Protein AF-A0A0D0DF35-F1 (afdb_monomer_lite)

Radius of gyration: 37.41 Å; chains: 1; bounding box: 76×83×88 Å

Sequence (412 aa):
MALARQRLLTLAYGDMETVRVLPQSFPELEAVARDWTKPPPDAIFSLRVPTEFASLHASRLVSGPYIYLTGEDSYQIAIMGVQGLRVEIVSDAPPPPDEPPPPPVTEMPATFNLELIPGQHVALETTVSSADDVDMARMEDGTIVDGLFWGKLNIVHSGDTHTVDFNGTKMKDPDITPEFLFDSRVMTKLTTAARPTTAKCHLSILAPAQQYCDVFLTVNSLWTLSITWPPAENLADNKYKYFLRVHPGGALEHFESEMVVTSLYYEAIPNPDMVDPNEFIAPRNGFAMTFRDFISHMMNVLDQLGMSLHARTNFINNNLHAFSAHKNIAYRFLSPTKIANAIDISVTADPCVFTRLFLIFRGISDDDLGLFAGAGEKEANSMNWRETVGWSENSKDTTMFRVLETSVWEIA

Organism: NCBI:txid930991

Secondary structure (DSSP, 8-state):
----PPPEEEEEETTEEEEEEPPSSHHHHHHHHHHHH---TTS-EEEEEETTTS-HHHHTS--SSEEEE-SHHHHHHHHTT-SEEEEEEEESSPPPPPPPPPPP--EEEEEEEEEEETTEEEEEEEEEE-GGG--TTB-TTS-B--S-EEEEEEEEEETTEEEEEEEEEE---TT--TT----HHHHHHHHHHTS---EEEEEEEE-SS-EEEEEEEEE-TTEEEEEEESPPEE-STTEEEEEEEE-TTS-EEETTTTEEESSEEEEEEE-GGG--HHHHS-TTT-EEEEHHHHHHHHHHHHHHTT--HHHHHHHHHHHHHHHHT-SEEEEEEPPHHHHHHHEEEEES-SSEEEEEEEEEEEEE-HHHHGGGTTSSHHHHHHS-HHHHTT--GGGT-TTSEEEEEEEEEE--

pLDDT: mean 83.17, std 13.0, range [37.25, 97.44]

Structure (mmCIF, N/CA/C/O backbone):
data_AF-A0A0D0DF35-F1
#
_entry.id   AF-A0A0D0DF35-F1
#
loop_
_atom_site.group_PDB
_atom_site.id
_atom_site.type_symbol
_atom_site.label_atom_id
_atom_site.label_alt_id
_atom_site.label_comp_id
_atom_site.label_asym_id
_atom_site.label_entity_id
_atom_site.label_seq_id
_atom_site.pdbx_PDB_ins_code
_atom_site.Cartn_x
_atom_site.Cartn_y
_atom_site.Cartn_z
_atom_site.occupancy
_atom_site.B_iso_or_equiv
_atom_site.auth_seq_id
_atom_site.auth_comp_id
_atom_site.auth_asym_id
_atom_site.auth_atom_id
_atom_site.pdbx_PDB_model_num
ATOM 1 N N . MET A 1 1 ? 19.971 29.115 -20.110 1.00 39.16 1 MET A N 1
ATOM 2 C CA . MET A 1 1 ? 21.024 29.322 -21.126 1.00 39.16 1 MET A CA 1
ATOM 3 C C . MET A 1 1 ? 20.384 29.163 -22.493 1.00 39.16 1 MET A C 1
ATOM 5 O O . MET A 1 1 ? 19.752 28.141 -22.716 1.00 39.16 1 MET A O 1
ATOM 9 N N . ALA A 1 2 ? 20.438 30.183 -23.350 1.00 37.25 2 ALA A N 1
ATOM 10 C CA . ALA A 1 2 ? 19.903 30.091 -24.707 1.00 37.25 2 ALA A CA 1
ATOM 11 C C . ALA A 1 2 ? 20.746 29.092 -25.518 1.00 37.25 2 ALA A C 1
ATOM 13 O O . ALA A 1 2 ? 21.972 29.172 -25.467 1.00 37.25 2 ALA A O 1
ATOM 14 N N . LEU A 1 3 ? 20.107 28.159 -26.234 1.00 41.88 3 LEU A N 1
ATOM 15 C CA . LEU A 1 3 ? 20.791 27.271 -27.177 1.00 41.88 3 LEU A CA 1
ATOM 16 C C . LEU A 1 3 ? 21.577 28.128 -28.180 1.00 41.88 3 LEU A C 1
ATOM 18 O O . LEU A 1 3 ? 20.983 28.862 -28.971 1.00 41.88 3 LEU A O 1
ATOM 22 N N . ALA A 1 4 ? 22.907 28.060 -28.133 1.00 51.94 4 ALA A N 1
ATOM 23 C CA . ALA A 1 4 ? 23.755 28.698 -29.128 1.00 51.94 4 ALA A CA 1
ATOM 24 C C . ALA A 1 4 ? 23.509 28.003 -30.474 1.00 51.94 4 ALA A C 1
ATOM 26 O O . ALA A 1 4 ? 23.856 26.838 -30.659 1.00 51.94 4 ALA A O 1
ATOM 27 N N . ARG A 1 5 ? 22.849 28.701 -31.401 1.00 61.31 5 ARG A N 1
ATOM 28 C CA . ARG A 1 5 ? 22.614 28.217 -32.765 1.00 61.31 5 ARG A CA 1
ATOM 29 C C . ARG A 1 5 ? 23.973 27.960 -33.425 1.00 61.31 5 ARG A C 1
ATOM 31 O O . ARG A 1 5 ? 24.794 28.876 -33.492 1.00 61.31 5 ARG A O 1
ATOM 38 N N . GLN A 1 6 ? 24.221 26.730 -33.878 1.00 73.94 6 GLN A N 1
ATOM 39 C CA . GLN A 1 6 ? 25.441 26.400 -34.618 1.00 73.94 6 GLN A CA 1
ATOM 40 C C . GLN A 1 6 ? 25.506 27.239 -35.898 1.00 73.94 6 GLN A C 1
ATOM 42 O O . GLN A 1 6 ? 24.542 27.303 -36.660 1.00 73.94 6 GLN A O 1
ATOM 47 N N . ARG A 1 7 ? 26.643 27.904 -36.107 1.00 83.31 7 ARG A N 1
ATOM 48 C CA . ARG A 1 7 ? 26.909 28.717 -37.297 1.00 83.31 7 ARG A CA 1
ATOM 49 C C . ARG A 1 7 ? 27.493 27.815 -38.377 1.00 83.31 7 ARG A C 1
ATOM 51 O O . ARG A 1 7 ? 28.376 27.011 -38.082 1.00 83.31 7 ARG A O 1
ATOM 58 N N . LEU A 1 8 ? 27.002 27.942 -39.605 1.00 87.56 8 LEU A N 1
ATOM 59 C CA . LEU A 1 8 ? 27.372 27.056 -40.713 1.00 87.56 8 LEU A CA 1
ATOM 60 C C . LEU A 1 8 ? 28.325 27.748 -41.694 1.00 87.56 8 LEU A C 1
ATOM 62 O O . LEU A 1 8 ? 28.187 28.935 -41.986 1.00 87.56 8 LEU A O 1
ATOM 66 N N . LEU A 1 9 ? 29.280 26.990 -42.214 1.00 88.25 9 LEU A N 1
ATOM 67 C CA . LEU A 1 9 ? 30.215 27.386 -43.260 1.00 88.25 9 LEU A CA 1
ATOM 68 C C . LEU A 1 9 ? 29.917 26.577 -44.518 1.00 88.25 9 LEU A C 1
ATOM 70 O O . LEU A 1 9 ? 29.878 25.352 -44.464 1.00 88.25 9 LEU A O 1
ATOM 74 N N . THR A 1 10 ? 29.755 27.258 -45.646 1.00 90.56 10 THR A N 1
ATOM 75 C CA . THR A 1 10 ? 29.763 26.633 -46.973 1.00 90.56 10 THR A CA 1
ATOM 76 C C . THR A 1 10 ? 31.124 26.881 -47.606 1.00 90.56 10 THR A C 1
ATOM 78 O O . THR A 1 10 ? 31.484 28.036 -47.834 1.00 90.56 10 THR A O 1
ATOM 81 N N . LEU A 1 11 ? 31.885 25.819 -47.860 1.00 89.81 11 LEU A N 1
ATOM 82 C CA . LEU A 1 11 ? 33.119 25.880 -48.640 1.00 89.81 11 LEU A CA 1
ATOM 83 C C . LEU A 1 11 ? 32.794 25.531 -50.087 1.00 89.81 11 LEU A C 1
ATOM 85 O O . LEU A 1 11 ? 32.158 24.509 -50.331 1.00 89.81 11 LEU A O 1
ATOM 89 N N . ALA A 1 12 ? 33.235 26.366 -51.020 1.00 88.62 12 ALA A N 1
ATOM 90 C CA . ALA A 1 12 ? 33.060 26.152 -52.450 1.00 88.62 12 ALA A CA 1
ATOM 91 C C . ALA A 1 12 ? 34.423 26.104 -53.151 1.00 88.62 12 ALA A C 1
ATOM 93 O O . ALA A 1 12 ? 35.268 26.967 -52.909 1.00 88.62 12 ALA A O 1
ATOM 94 N N . TYR A 1 13 ? 34.636 25.116 -54.018 1.00 86.31 13 TYR A N 1
ATOM 95 C CA . TYR A 1 13 ? 35.838 24.987 -54.841 1.00 86.31 13 TYR A CA 1
ATOM 96 C C . TYR A 1 13 ? 35.459 24.547 -56.258 1.00 86.31 13 TYR A C 1
ATOM 98 O O . TYR A 1 13 ? 35.024 23.416 -56.467 1.00 86.31 13 TYR A O 1
ATOM 106 N N . GLY A 1 14 ? 35.577 25.454 -57.233 1.00 81.56 14 GLY A N 1
ATOM 107 C CA . GLY A 1 14 ? 34.997 25.237 -58.562 1.00 81.56 14 GLY A CA 1
ATOM 108 C C . GLY A 1 14 ? 33.480 25.031 -58.469 1.00 81.56 14 GLY A C 1
ATOM 109 O O . GLY A 1 14 ? 32.795 25.847 -57.857 1.00 81.56 14 GLY A O 1
ATOM 110 N N . ASP A 1 15 ? 32.983 23.925 -59.026 1.00 77.88 15 ASP A N 1
ATOM 111 C CA . ASP A 1 15 ? 31.565 23.532 -58.974 1.00 77.88 15 ASP A CA 1
ATOM 112 C C . ASP A 1 15 ? 31.207 22.677 -57.734 1.00 77.88 15 ASP A C 1
ATOM 114 O O . ASP A 1 15 ? 30.060 22.259 -57.578 1.00 77.88 15 ASP A O 1
ATOM 118 N N . MET A 1 16 ? 32.171 22.388 -56.848 1.00 76.81 16 MET A N 1
ATOM 119 C CA . MET A 1 16 ? 31.962 21.560 -55.654 1.00 76.81 16 MET A CA 1
ATOM 120 C C . MET A 1 16 ? 31.649 22.409 -54.422 1.00 76.81 16 MET A C 1
ATOM 122 O O . MET A 1 16 ? 32.288 23.437 -54.188 1.00 76.81 16 MET A O 1
ATOM 126 N N . GLU A 1 17 ? 30.736 21.931 -53.573 1.00 85.75 17 GLU A N 1
ATOM 127 C CA . GLU A 1 17 ? 30.381 22.573 -52.305 1.00 85.75 17 GLU A CA 1
ATOM 128 C C . GLU A 1 17 ? 30.312 21.563 -51.152 1.00 85.75 17 GLU A C 1
ATOM 130 O O . GLU A 1 17 ? 29.835 20.443 -51.318 1.00 85.75 17 GLU A O 1
ATOM 135 N N . THR A 1 18 ? 30.742 21.969 -49.955 1.00 84.12 18 THR A N 1
ATOM 136 C CA . THR A 1 18 ? 30.532 21.212 -48.710 1.00 84.12 18 THR A CA 1
ATOM 137 C C . THR A 1 18 ? 30.090 22.136 -47.580 1.00 84.12 18 THR A C 1
ATOM 139 O O . THR A 1 18 ? 30.515 23.290 -47.493 1.00 84.12 18 THR A O 1
ATOM 142 N N . VAL A 1 19 ? 29.281 21.607 -46.659 1.00 85.94 19 VAL A N 1
ATOM 143 C CA . VAL A 1 19 ? 28.847 22.323 -45.450 1.00 85.94 19 VAL A CA 1
ATOM 144 C C . VAL A 1 19 ? 29.614 21.808 -44.233 1.00 85.94 19 VAL A C 1
ATOM 146 O O . VAL A 1 19 ? 29.735 20.602 -44.026 1.00 85.94 19 VAL A O 1
ATOM 149 N N . ARG A 1 20 ? 30.152 22.722 -43.426 1.00 84.94 20 ARG A N 1
ATOM 150 C CA . ARG A 1 20 ? 30.884 22.447 -42.180 1.00 84.94 20 ARG A CA 1
ATOM 151 C C . ARG A 1 20 ? 30.427 23.406 -41.078 1.00 84.94 20 ARG A C 1
ATOM 153 O O . ARG A 1 20 ? 29.696 24.364 -41.328 1.00 84.94 20 ARG A O 1
ATOM 160 N N . VAL A 1 21 ? 30.857 23.161 -39.843 1.00 86.06 21 VAL A N 1
ATOM 161 C CA . VAL A 1 21 ? 30.684 24.126 -38.747 1.00 86.06 21 VAL A CA 1
ATOM 162 C C . VAL A 1 21 ? 31.618 25.309 -38.990 1.00 86.06 21 VAL A C 1
ATOM 164 O O . VAL A 1 21 ? 32.779 25.104 -39.336 1.00 86.06 21 VAL A O 1
ATOM 167 N N . LEU A 1 22 ? 31.115 26.535 -38.828 1.00 85.75 22 LEU A N 1
ATOM 168 C CA . LEU A 1 22 ? 31.897 27.755 -39.015 1.00 85.75 22 LEU A CA 1
ATOM 169 C C . LEU A 1 22 ? 32.991 27.867 -37.938 1.00 85.75 22 LEU A C 1
ATOM 171 O O . LEU A 1 22 ? 32.646 27.991 -36.758 1.00 85.75 22 LEU A O 1
ATOM 175 N N . PRO A 1 23 ? 34.281 27.856 -38.319 1.00 88.69 23 PRO A N 1
ATOM 176 C CA . PRO A 1 23 ? 35.385 27.989 -37.374 1.00 88.69 23 PRO A CA 1
ATOM 177 C C . PRO A 1 23 ? 35.425 29.365 -36.710 1.00 88.69 23 PRO A C 1
ATOM 179 O O . PRO A 1 23 ? 34.907 30.344 -37.254 1.00 88.69 23 PRO A O 1
ATOM 182 N N . GLN A 1 24 ? 36.052 29.469 -35.538 1.00 85.88 24 GLN A N 1
ATOM 183 C CA . GLN A 1 24 ? 36.105 30.743 -34.804 1.00 85.88 24 GLN A CA 1
ATOM 184 C C . GLN A 1 24 ? 37.313 31.599 -35.189 1.00 85.88 24 GLN A C 1
ATOM 186 O O . GLN A 1 24 ? 37.310 32.797 -34.909 1.00 85.88 24 GLN A O 1
ATOM 191 N N . SER A 1 25 ? 38.312 31.008 -35.850 1.00 88.19 25 SER A N 1
ATOM 192 C CA . SER A 1 25 ? 39.539 31.690 -36.269 1.00 88.19 25 SER A CA 1
ATOM 193 C C . SER A 1 25 ? 39.889 31.425 -37.735 1.00 88.19 25 SER A C 1
ATOM 195 O O . SER A 1 25 ? 39.465 30.428 -38.330 1.00 88.19 25 SER A O 1
ATOM 197 N N . PHE A 1 26 ? 40.674 32.325 -38.327 1.00 89.19 26 PHE A N 1
ATOM 198 C CA . PHE A 1 26 ? 41.130 32.196 -39.708 1.00 89.19 26 PHE A CA 1
ATOM 199 C C . PHE A 1 26 ? 42.065 30.988 -39.928 1.00 89.19 26 PHE A C 1
ATOM 201 O O . PHE A 1 26 ? 41.865 30.285 -40.919 1.00 89.19 26 PHE A O 1
ATOM 208 N N . PRO A 1 27 ? 43.020 30.659 -39.029 1.00 89.38 27 PRO A N 1
ATOM 209 C CA . PRO A 1 27 ? 43.852 29.462 -39.177 1.00 89.38 27 PRO A CA 1
ATOM 210 C C . PRO A 1 27 ? 43.050 28.157 -39.196 1.00 89.38 27 PRO A C 1
ATOM 212 O O . PRO A 1 27 ? 43.380 27.244 -39.948 1.00 89.38 27 PRO A O 1
ATOM 215 N N . GLU A 1 28 ? 41.978 28.063 -38.404 1.00 88.88 28 GLU A N 1
ATOM 216 C CA . GLU A 1 28 ? 41.086 26.899 -38.432 1.00 88.88 28 GLU A CA 1
ATOM 217 C C . GLU A 1 28 ? 40.309 26.819 -39.749 1.00 88.88 28 GLU A C 1
ATOM 219 O O . GLU A 1 28 ? 40.185 25.737 -40.319 1.00 88.88 28 GLU A O 1
ATOM 224 N N . LEU A 1 29 ? 39.818 27.954 -40.265 1.00 88.81 29 LEU A N 1
ATOM 225 C CA . LEU A 1 29 ? 39.190 28.009 -41.587 1.00 88.81 29 LEU A CA 1
ATOM 226 C C . LEU A 1 29 ? 40.153 27.531 -42.678 1.00 88.81 29 LEU A C 1
ATOM 228 O O . LEU A 1 29 ? 39.767 26.721 -43.520 1.00 88.81 29 LEU A O 1
ATOM 232 N N . GLU A 1 30 ? 41.393 28.017 -42.662 1.00 87.81 30 GLU A N 1
ATOM 233 C CA . GLU A 1 30 ? 42.407 27.627 -43.636 1.00 87.81 30 GLU A CA 1
ATOM 234 C C . GLU A 1 30 ? 42.750 26.136 -43.525 1.00 87.81 30 GLU A C 1
ATOM 236 O O . GLU A 1 30 ? 42.828 25.452 -44.545 1.00 87.81 30 GLU A O 1
ATOM 241 N N . ALA A 1 31 ? 42.881 25.607 -42.305 1.00 86.94 31 ALA A N 1
ATOM 242 C CA . ALA A 1 31 ? 43.128 24.187 -42.070 1.00 86.94 31 ALA A CA 1
ATOM 243 C C . ALA A 1 31 ? 41.987 23.310 -42.606 1.00 86.94 31 ALA A C 1
ATOM 245 O O . ALA A 1 31 ? 42.253 22.349 -43.322 1.00 86.94 31 ALA A O 1
ATOM 246 N N . VAL A 1 32 ? 40.726 23.664 -42.329 1.00 87.56 32 VAL A N 1
ATOM 247 C CA . VAL A 1 32 ? 39.551 22.925 -42.828 1.00 87.56 32 VAL A CA 1
ATOM 248 C C . VAL A 1 32 ? 39.466 22.989 -44.354 1.00 87.56 32 VAL A C 1
ATOM 250 O O . VAL A 1 32 ? 39.174 21.985 -45.001 1.00 87.56 32 VAL A O 1
ATOM 253 N N . ALA A 1 33 ? 39.739 24.154 -44.945 1.00 86.81 33 ALA A N 1
ATOM 254 C CA . ALA A 1 33 ? 39.711 24.321 -46.392 1.00 86.81 33 ALA A CA 1
ATOM 255 C C . ALA A 1 33 ? 40.824 23.507 -47.081 1.00 86.81 33 ALA A C 1
ATOM 257 O O . ALA A 1 33 ? 40.556 22.835 -48.074 1.00 86.81 33 ALA A O 1
ATOM 258 N N . ARG A 1 34 ? 42.046 23.499 -46.527 1.00 84.50 34 ARG A N 1
ATOM 259 C CA . ARG A 1 34 ? 43.179 22.711 -47.046 1.00 84.50 34 ARG A CA 1
ATOM 260 C C . ARG A 1 34 ? 43.021 21.209 -46.826 1.00 84.50 34 ARG A C 1
ATOM 262 O O . ARG A 1 34 ? 43.419 20.446 -47.698 1.00 84.50 34 ARG A O 1
ATOM 269 N N . ASP A 1 35 ? 42.455 20.787 -45.699 1.00 84.31 35 ASP A N 1
ATOM 270 C CA . ASP A 1 35 ? 42.150 19.377 -45.426 1.00 84.31 35 ASP A CA 1
ATOM 271 C C . ASP A 1 35 ? 41.131 18.826 -46.430 1.00 84.31 35 ASP A C 1
ATOM 273 O O . ASP A 1 35 ? 41.277 17.712 -46.935 1.00 84.31 35 ASP A O 1
ATOM 277 N N . TRP A 1 36 ? 40.138 19.646 -46.788 1.00 81.94 36 TRP A N 1
ATOM 278 C CA . TRP A 1 36 ? 39.127 19.266 -47.766 1.00 81.94 36 TRP A CA 1
ATOM 279 C C . TRP A 1 36 ? 39.665 19.228 -49.201 1.00 81.94 36 TRP A C 1
ATOM 281 O O . TRP A 1 36 ? 39.458 18.235 -49.894 1.00 81.94 36 TRP A O 1
ATOM 291 N N . THR A 1 37 ? 40.367 20.271 -49.661 1.00 79.00 37 THR A N 1
ATOM 292 C CA . THR A 1 37 ? 40.815 20.344 -51.065 1.00 79.00 37 THR A CA 1
ATOM 293 C C . THR A 1 37 ? 42.169 19.688 -51.324 1.00 79.00 37 THR A C 1
ATOM 295 O O . THR A 1 37 ? 42.528 19.516 -52.485 1.00 79.00 37 THR A O 1
ATOM 298 N N . LYS A 1 38 ? 42.936 19.356 -50.274 1.00 81.00 38 LYS A N 1
ATOM 299 C CA . LYS A 1 38 ? 44.282 18.749 -50.325 1.00 81.00 38 LYS A CA 1
ATOM 300 C C . LYS A 1 38 ? 45.167 19.327 -51.450 1.00 81.00 38 LYS A C 1
ATOM 302 O O . LYS A 1 38 ? 45.649 18.571 -52.296 1.00 81.00 38 LYS A O 1
ATOM 307 N N . PRO A 1 39 ? 45.371 20.660 -51.500 1.00 79.19 39 PRO A N 1
ATOM 308 C CA . PRO A 1 39 ? 46.088 21.288 -52.602 1.00 79.19 39 PRO A CA 1
ATOM 309 C C . PRO A 1 39 ? 47.581 20.898 -52.567 1.00 79.19 39 PRO A C 1
ATOM 311 O O . PRO A 1 39 ? 48.131 20.704 -51.477 1.00 79.19 39 PRO A O 1
ATOM 314 N N . PRO A 1 40 ? 48.269 20.819 -53.723 1.00 76.50 40 PRO A N 1
ATOM 315 C CA . PRO A 1 40 ? 49.717 20.640 -53.774 1.00 76.50 40 PRO A CA 1
ATOM 316 C C . PRO A 1 40 ? 50.467 21.703 -52.944 1.00 76.50 40 PRO A C 1
ATOM 318 O O . PRO A 1 40 ? 49.993 22.839 -52.853 1.00 76.50 40 PRO A O 1
ATOM 321 N N . PRO A 1 41 ? 51.641 21.383 -52.359 1.00 73.38 41 PRO A N 1
ATOM 322 C CA . PRO A 1 41 ? 52.381 22.299 -51.477 1.00 73.38 41 PRO A CA 1
ATOM 323 C C . PRO A 1 41 ? 52.781 23.641 -52.114 1.00 73.38 41 PRO A C 1
ATOM 325 O O . PRO A 1 41 ? 53.047 24.605 -51.401 1.00 73.38 41 PRO A O 1
ATOM 328 N N . ASP A 1 42 ? 52.847 23.692 -53.441 1.00 73.69 42 ASP A N 1
ATOM 329 C CA . ASP A 1 42 ? 53.247 24.826 -54.272 1.00 73.69 42 ASP A CA 1
ATOM 330 C C . ASP A 1 42 ? 52.069 25.534 -54.966 1.00 73.69 42 ASP A C 1
ATOM 332 O O . ASP A 1 42 ? 52.268 26.553 -55.630 1.00 73.69 42 ASP A O 1
ATOM 336 N N . ALA A 1 43 ? 50.838 25.038 -54.799 1.00 76.44 43 ALA A N 1
ATOM 337 C CA . ALA A 1 43 ? 49.659 25.644 -55.402 1.00 76.44 43 ALA A CA 1
ATOM 338 C C . ALA A 1 43 ? 49.271 26.947 -54.689 1.00 76.44 43 ALA A C 1
ATOM 340 O O . ALA A 1 43 ? 49.219 27.026 -53.456 1.00 76.44 43 ALA A O 1
ATOM 341 N N . ILE A 1 44 ? 48.926 27.972 -55.476 1.00 80.06 44 ILE A N 1
ATOM 342 C CA . ILE A 1 44 ? 48.317 29.192 -54.944 1.00 80.06 44 ILE A CA 1
ATOM 343 C C . ILE A 1 44 ? 47.012 28.790 -54.257 1.00 80.06 44 ILE A C 1
ATOM 345 O O . ILE A 1 44 ? 46.189 28.079 -54.834 1.00 80.06 44 ILE A O 1
ATOM 349 N N . PHE A 1 45 ? 46.837 29.222 -53.013 1.00 85.62 45 PHE A N 1
ATOM 350 C CA . PHE A 1 45 ? 45.656 28.927 -52.215 1.00 85.62 45 PHE A CA 1
ATOM 351 C C . PHE A 1 45 ? 45.192 30.214 -51.551 1.00 85.62 45 PHE A C 1
ATOM 353 O O . PHE A 1 45 ? 45.888 30.770 -50.701 1.00 85.62 45 PHE A O 1
ATOM 360 N N . SER A 1 46 ? 44.036 30.713 -51.972 1.00 87.44 46 SER A N 1
ATOM 361 C CA . SER A 1 46 ? 43.444 31.924 -51.412 1.00 87.44 46 SER A CA 1
ATOM 362 C C . SER A 1 46 ? 41.965 31.719 -51.127 1.00 87.44 46 SER A C 1
ATOM 364 O O . SER A 1 46 ? 41.282 30.967 -51.822 1.00 87.44 46 SER A O 1
ATOM 366 N N . LEU A 1 47 ? 41.481 32.378 -50.078 1.00 91.44 47 LEU A N 1
ATOM 367 C CA . LEU A 1 47 ? 40.098 32.296 -49.627 1.00 91.44 47 LEU A CA 1
ATOM 368 C C . LEU A 1 47 ? 39.413 33.633 -49.883 1.00 91.44 47 LEU A C 1
ATOM 370 O O . LEU A 1 47 ? 39.958 34.693 -49.564 1.00 91.44 47 LEU A O 1
ATOM 374 N N . ARG A 1 48 ? 38.205 33.597 -50.439 1.00 90.44 48 ARG A N 1
ATOM 375 C CA . ARG A 1 48 ? 37.391 34.796 -50.646 1.00 90.44 48 ARG A CA 1
ATOM 376 C C . ARG A 1 48 ? 35.942 34.557 -50.252 1.00 90.44 48 ARG A C 1
ATOM 378 O O . ARG A 1 48 ? 35.442 33.446 -50.331 1.00 90.44 48 ARG A O 1
ATOM 385 N N . VAL A 1 49 ? 35.259 35.615 -49.847 1.00 90.12 49 VAL A N 1
ATOM 386 C CA . VAL A 1 49 ? 33.839 35.598 -49.482 1.00 90.12 49 VAL A CA 1
ATOM 387 C C . VAL A 1 49 ? 33.087 36.475 -50.480 1.00 90.12 49 VAL A C 1
ATOM 389 O O . VAL A 1 49 ? 33.460 37.642 -50.632 1.00 90.12 49 VAL A O 1
ATOM 392 N N . PRO A 1 50 ? 32.041 35.980 -51.160 1.00 89.44 50 PRO A N 1
ATOM 393 C CA . PRO A 1 50 ? 31.186 36.837 -51.973 1.00 89.44 50 PRO A CA 1
ATOM 394 C C . PRO A 1 50 ? 30.484 37.878 -51.093 1.00 89.44 50 PRO A C 1
ATOM 396 O O . PRO A 1 50 ? 30.020 37.565 -49.994 1.00 89.44 50 PRO A O 1
ATOM 399 N N . THR A 1 51 ? 30.400 39.129 -51.546 1.00 83.62 51 THR A N 1
ATOM 400 C CA . THR A 1 51 ? 29.917 40.247 -50.709 1.00 83.62 51 THR A CA 1
ATOM 401 C C . THR A 1 51 ? 28.481 40.089 -50.216 1.00 83.62 51 THR A C 1
ATOM 403 O O . THR A 1 51 ? 28.137 40.650 -49.177 1.00 83.62 51 THR A O 1
ATOM 406 N N . GLU A 1 52 ? 27.664 39.292 -50.902 1.00 81.81 52 GLU A N 1
ATOM 407 C CA . GLU A 1 52 ? 26.294 38.946 -50.506 1.00 81.81 52 GLU A CA 1
ATOM 408 C C . GLU A 1 52 ? 26.211 38.012 -49.283 1.00 81.81 52 GLU A C 1
ATOM 410 O O . GLU A 1 52 ? 25.204 38.020 -48.577 1.00 81.81 52 GLU A O 1
ATOM 415 N N . PHE A 1 53 ? 27.280 37.260 -48.991 1.00 82.25 53 PHE A N 1
ATOM 416 C CA . PHE A 1 53 ? 27.377 36.364 -47.830 1.00 82.25 53 PHE A CA 1
ATOM 417 C C . PHE A 1 53 ? 28.259 36.923 -46.704 1.00 82.25 53 PHE A C 1
ATOM 419 O O . PHE A 1 53 ? 28.350 36.318 -45.635 1.00 82.25 53 PHE A O 1
ATOM 426 N N . ALA A 1 54 ? 28.915 38.063 -46.926 1.00 80.19 54 ALA A N 1
ATOM 427 C CA . ALA A 1 54 ? 29.720 38.742 -45.918 1.00 80.19 54 ALA A CA 1
ATOM 428 C C . ALA A 1 54 ? 28.849 39.539 -44.930 1.00 80.19 54 ALA A C 1
ATOM 430 O O . ALA A 1 54 ? 27.695 39.876 -45.206 1.00 80.19 54 ALA A O 1
ATOM 431 N N . SER A 1 55 ? 29.410 39.896 -43.770 1.00 80.50 55 SER A N 1
ATOM 432 C CA . SER A 1 55 ? 28.709 40.765 -42.821 1.00 80.50 55 SER A CA 1
ATOM 433 C C . SER A 1 55 ? 28.313 42.110 -43.435 1.00 80.50 55 SER A C 1
ATOM 435 O O . SER A 1 55 ? 29.021 42.677 -44.266 1.00 80.50 55 SER A O 1
ATOM 437 N N . LEU A 1 56 ? 27.211 42.684 -42.943 1.00 74.88 56 LEU A N 1
ATOM 438 C CA . LEU A 1 56 ? 26.720 43.999 -43.373 1.00 74.88 56 LEU A CA 1
ATOM 439 C C . LEU A 1 56 ? 27.724 45.140 -43.103 1.00 74.88 56 LEU A C 1
ATOM 441 O O . LEU A 1 56 ? 27.634 46.212 -43.698 1.00 74.88 56 LEU A O 1
ATOM 445 N N . HIS A 1 57 ? 28.671 44.920 -42.189 1.00 73.31 57 HIS A N 1
ATOM 446 C CA . HIS A 1 57 ? 29.761 45.850 -41.901 1.00 73.31 57 HIS A CA 1
ATOM 447 C C . HIS A 1 57 ? 30.895 45.706 -42.922 1.00 73.31 57 HIS A C 1
ATOM 449 O O . HIS A 1 57 ? 31.414 46.716 -43.392 1.00 73.31 57 HIS A O 1
ATOM 455 N N . ALA A 1 58 ? 31.229 44.472 -43.310 1.00 73.88 58 ALA A N 1
ATOM 456 C CA . ALA A 1 58 ? 32.226 44.176 -44.333 1.00 73.88 58 ALA A CA 1
ATOM 457 C C . ALA A 1 58 ? 31.759 44.605 -45.735 1.00 73.88 58 ALA A C 1
ATOM 459 O O . ALA A 1 58 ? 32.515 45.225 -46.481 1.00 73.88 58 ALA A O 1
ATOM 460 N N . SER A 1 59 ? 30.494 44.346 -46.077 1.00 74.38 59 SER A N 1
ATOM 461 C CA . SER A 1 59 ? 29.947 44.619 -47.410 1.00 74.38 59 SER A CA 1
ATOM 462 C C . SER A 1 59 ? 29.830 46.117 -47.733 1.00 74.38 59 SER A C 1
ATOM 464 O O . SER A 1 59 ? 29.884 46.498 -48.897 1.00 74.38 59 SER A O 1
ATOM 466 N N . ARG A 1 60 ? 29.758 46.998 -46.722 1.00 75.25 60 ARG A N 1
ATOM 467 C CA . ARG A 1 60 ? 29.752 48.467 -46.904 1.00 75.25 60 ARG A CA 1
ATOM 468 C C . ARG A 1 60 ? 31.116 49.064 -47.251 1.00 75.25 60 ARG A C 1
ATOM 470 O O . ARG A 1 60 ? 31.168 50.182 -47.756 1.00 75.25 60 ARG A O 1
ATOM 477 N N . LEU A 1 61 ? 32.200 48.361 -46.936 1.00 72.31 61 LEU A N 1
ATOM 478 C CA . LEU A 1 61 ? 33.573 48.856 -47.080 1.00 72.31 61 LEU A CA 1
ATOM 479 C C . LEU A 1 61 ? 34.240 48.386 -48.381 1.00 72.31 61 LEU A C 1
ATOM 481 O O . LEU A 1 61 ? 35.345 48.826 -48.689 1.00 72.31 61 LEU A O 1
ATOM 485 N N . VAL A 1 62 ? 33.582 47.510 -49.148 1.00 77.00 62 VAL A N 1
ATOM 486 C CA . VAL A 1 62 ? 34.140 46.875 -50.346 1.00 77.00 62 VAL A CA 1
ATOM 487 C C . VAL A 1 62 ? 33.237 47.142 -51.549 1.00 77.00 62 VAL A C 1
ATOM 489 O O . VAL A 1 62 ? 32.051 46.839 -51.524 1.00 77.00 62 VAL A O 1
ATOM 492 N N . SER A 1 63 ? 33.800 47.703 -52.623 1.00 71.31 63 SER A N 1
ATOM 493 C CA . SER A 1 63 ? 33.069 47.987 -53.874 1.00 71.31 63 SER A CA 1
ATOM 494 C C . SER A 1 63 ? 33.130 46.845 -54.902 1.00 71.31 63 SER A C 1
ATOM 496 O O . SER A 1 63 ? 32.551 46.963 -55.979 1.00 71.31 63 SER A O 1
ATOM 498 N N . GLY A 1 64 ? 33.857 45.764 -54.601 1.00 80.75 64 GLY A N 1
ATOM 499 C CA . GLY A 1 64 ? 33.996 44.583 -55.459 1.00 80.75 64 GLY A CA 1
ATOM 500 C C . GLY A 1 64 ? 33.019 43.449 -55.108 1.00 80.75 64 GLY A C 1
ATOM 501 O O . GLY A 1 64 ? 32.416 43.472 -54.040 1.00 80.75 64 GLY A O 1
ATOM 502 N N . PRO A 1 65 ? 32.878 42.431 -55.977 1.00 84.25 65 PRO A N 1
ATOM 503 C CA . PRO A 1 65 ? 31.985 41.289 -55.742 1.00 84.25 65 PRO A CA 1
ATOM 504 C C . PRO A 1 65 ? 32.497 40.300 -54.680 1.00 84.25 65 PRO A C 1
ATOM 506 O O . PRO A 1 65 ? 31.719 39.506 -54.160 1.00 84.25 65 PRO A O 1
ATOM 509 N N . TYR A 1 66 ? 33.786 40.357 -54.329 1.00 86.81 66 TYR A N 1
ATOM 510 C CA . TYR A 1 66 ? 34.414 39.446 -53.371 1.00 86.81 66 TYR A CA 1
ATOM 511 C C . TYR A 1 66 ? 35.285 40.196 -52.363 1.00 86.81 66 TYR A C 1
ATOM 513 O O . TYR A 1 66 ? 35.926 41.195 -52.696 1.00 86.81 66 TYR A O 1
ATOM 521 N N . ILE A 1 67 ? 35.349 39.657 -51.148 1.00 87.06 67 ILE A N 1
ATOM 522 C CA . ILE A 1 67 ? 36.260 40.062 -50.078 1.00 87.06 67 ILE A CA 1
ATOM 523 C C . ILE A 1 67 ? 37.307 38.961 -49.925 1.00 87.06 67 ILE A C 1
ATOM 525 O O . ILE A 1 67 ? 36.968 37.838 -49.558 1.00 87.06 67 ILE A O 1
ATOM 529 N N . TYR A 1 68 ? 38.571 39.264 -50.210 1.00 87.88 68 TYR A N 1
ATOM 530 C CA . TYR A 1 68 ? 39.664 38.317 -49.989 1.00 87.88 68 TYR A CA 1
ATOM 531 C C . TYR A 1 68 ? 40.022 38.273 -48.505 1.00 87.88 68 TYR A C 1
ATOM 533 O O . TYR A 1 68 ? 40.233 39.313 -47.880 1.00 87.88 68 TYR A O 1
ATOM 541 N N . LEU A 1 69 ? 40.086 37.064 -47.951 1.00 88.75 69 LEU A N 1
ATOM 542 C CA . LEU A 1 69 ? 40.489 36.831 -46.572 1.00 88.75 69 LEU A CA 1
ATOM 543 C C . LEU A 1 69 ? 42.012 36.704 -46.535 1.00 88.75 69 LEU A C 1
ATOM 545 O O . LEU A 1 69 ? 42.573 35.697 -46.961 1.00 88.75 69 LEU A O 1
ATOM 549 N N . THR A 1 70 ? 42.684 37.750 -46.063 1.00 85.19 70 THR A N 1
ATOM 550 C CA . THR A 1 70 ? 44.154 37.830 -46.019 1.00 85.19 70 THR A CA 1
ATOM 551 C C . THR A 1 70 ? 44.722 37.620 -44.615 1.00 85.19 70 THR A C 1
ATOM 553 O O . THR A 1 70 ? 45.933 37.693 -44.430 1.00 85.19 70 THR A O 1
ATOM 556 N N . GLY A 1 71 ? 43.865 37.405 -43.616 1.00 86.81 71 GLY A N 1
ATOM 557 C CA . GLY A 1 71 ? 44.258 37.187 -42.225 1.00 86.81 71 GLY A CA 1
ATOM 558 C C . GLY A 1 71 ? 43.094 37.316 -41.242 1.00 86.81 71 GLY A C 1
ATOM 559 O O . GLY A 1 71 ? 41.948 37.554 -41.637 1.00 86.81 71 GLY A O 1
ATOM 560 N N . GLU A 1 72 ? 43.408 37.199 -39.952 1.00 88.38 72 GLU A N 1
ATOM 561 C CA . GLU A 1 72 ? 42.430 37.137 -38.857 1.00 88.38 72 GLU A CA 1
ATOM 562 C C . GLU A 1 72 ? 41.456 38.326 -38.847 1.00 88.38 72 GLU A C 1
ATOM 564 O O . GLU A 1 72 ? 40.247 38.125 -38.794 1.00 88.38 72 GLU A O 1
ATOM 569 N N . ASP A 1 73 ? 41.945 39.559 -39.007 1.00 85.00 73 ASP A N 1
ATOM 570 C CA . ASP A 1 73 ? 41.094 40.758 -38.967 1.00 85.00 73 ASP A CA 1
ATOM 571 C C . ASP A 1 73 ? 40.036 40.763 -40.083 1.00 85.00 73 ASP A C 1
ATOM 573 O O . ASP A 1 73 ? 38.863 41.063 -39.851 1.00 85.00 73 ASP A O 1
ATOM 577 N N . SER A 1 74 ? 40.431 40.373 -41.301 1.00 86.50 74 SER A N 1
ATOM 578 C CA . SER A 1 74 ? 39.511 40.277 -42.443 1.00 86.50 74 SER A CA 1
ATOM 579 C C . SER A 1 74 ? 38.457 39.186 -42.241 1.00 86.50 74 SER A C 1
ATOM 581 O O . SER A 1 74 ? 37.299 39.364 -42.624 1.00 86.50 74 SER A O 1
ATOM 583 N N . TYR A 1 75 ? 38.834 38.092 -41.575 1.00 89.00 75 TYR A N 1
ATOM 584 C CA . TYR A 1 75 ? 37.929 37.002 -41.240 1.00 89.00 75 TYR A CA 1
ATOM 585 C C . TYR A 1 75 ? 36.931 37.404 -40.155 1.00 89.00 75 TYR A C 1
ATOM 587 O O . TYR A 1 75 ? 35.728 37.250 -40.358 1.00 89.00 75 TYR A O 1
ATOM 595 N N . GLN A 1 76 ? 37.399 38.008 -39.058 1.00 86.94 76 GLN A N 1
ATOM 596 C CA . GLN A 1 76 ? 36.544 38.477 -37.963 1.00 86.94 76 GLN A CA 1
ATOM 597 C C . GLN A 1 76 ? 35.510 39.499 -38.445 1.00 86.94 76 GLN A C 1
ATOM 599 O O . GLN A 1 76 ? 34.329 39.414 -38.099 1.00 86.94 76 GLN A O 1
ATOM 604 N N . ILE A 1 77 ? 35.917 40.418 -39.326 1.00 84.44 77 ILE A N 1
ATOM 605 C CA . ILE A 1 77 ? 34.999 41.375 -39.951 1.00 84.44 77 ILE A CA 1
ATOM 606 C C . ILE A 1 77 ? 33.985 40.653 -40.855 1.00 84.44 77 ILE A C 1
ATOM 608 O O . ILE A 1 77 ? 32.796 40.981 -40.811 1.00 84.44 77 ILE A O 1
ATOM 612 N N . ALA A 1 78 ? 34.404 39.647 -41.630 1.00 84.25 78 ALA A N 1
ATOM 613 C CA . ALA A 1 78 ? 33.511 38.873 -42.496 1.00 84.25 78 ALA A CA 1
ATOM 614 C C . ALA A 1 78 ? 32.467 38.064 -41.705 1.00 84.25 78 ALA A C 1
ATOM 616 O O . ALA A 1 78 ? 31.314 37.986 -42.134 1.00 84.25 78 ALA A O 1
ATOM 617 N N . ILE A 1 79 ? 32.830 37.529 -40.533 1.00 86.56 79 ILE A N 1
ATOM 618 C CA . ILE A 1 79 ? 31.934 36.715 -39.699 1.00 86.56 79 ILE A CA 1
ATOM 619 C C . ILE A 1 79 ? 31.111 37.524 -38.685 1.00 86.56 79 ILE A C 1
ATOM 621 O O . ILE A 1 79 ? 30.266 36.952 -37.994 1.00 86.56 79 ILE A O 1
ATOM 625 N N . MET A 1 80 ? 31.305 38.834 -38.552 1.00 83.25 80 MET A N 1
ATOM 626 C CA . MET A 1 80 ? 30.618 39.608 -37.515 1.00 83.25 80 MET A CA 1
ATOM 627 C C . MET A 1 80 ? 29.100 39.689 -37.762 1.00 83.25 80 MET A C 1
ATOM 629 O O . MET A 1 80 ? 28.632 40.365 -38.674 1.00 83.25 80 MET A O 1
ATOM 633 N N . GLY A 1 81 ? 28.306 39.017 -36.923 1.00 75.00 81 GLY A N 1
ATOM 634 C CA . GLY A 1 81 ? 26.839 39.072 -36.975 1.00 75.00 81 GLY A CA 1
ATOM 635 C C . GLY A 1 81 ? 26.172 38.200 -38.050 1.00 75.00 81 GLY A C 1
ATOM 636 O O . GLY A 1 81 ? 24.952 38.263 -38.185 1.00 75.00 81 GLY A O 1
ATOM 637 N N . VAL A 1 82 ? 26.924 37.366 -38.781 1.00 80.44 82 VAL A N 1
ATOM 638 C CA . VAL A 1 82 ? 26.358 36.427 -39.773 1.00 80.44 82 VAL A CA 1
ATOM 639 C C . VAL A 1 82 ? 26.093 35.047 -39.167 1.00 80.44 82 VAL A C 1
ATOM 641 O O . VAL A 1 82 ? 26.908 34.506 -38.417 1.00 80.44 82 VAL A O 1
ATOM 644 N N . GLN A 1 83 ? 24.940 34.459 -39.488 1.00 77.75 83 GLN A N 1
ATOM 645 C CA . GLN A 1 83 ? 24.551 33.118 -39.018 1.00 77.75 83 GLN A CA 1
ATOM 646 C C . GLN A 1 83 ? 25.194 31.990 -39.843 1.00 77.75 83 GLN A C 1
ATOM 648 O O . GLN A 1 83 ? 25.294 30.861 -39.369 1.00 77.75 83 GLN A O 1
ATOM 653 N N . GLY A 1 84 ? 25.692 32.308 -41.036 1.00 82.62 84 GLY A N 1
ATOM 654 C CA . GLY A 1 84 ? 26.529 31.431 -41.837 1.00 82.62 84 GLY A CA 1
ATOM 655 C C . GLY A 1 84 ? 27.373 32.234 -42.820 1.00 82.62 84 GLY A C 1
ATOM 656 O O . GLY A 1 84 ? 27.070 33.399 -43.075 1.00 82.62 84 GLY A O 1
ATOM 657 N N . LEU A 1 85 ? 28.443 31.624 -43.319 1.00 88.25 85 LEU A N 1
ATOM 658 C CA . LEU A 1 85 ? 29.389 32.235 -44.254 1.00 88.25 85 LEU A CA 1
ATOM 659 C C . LEU A 1 85 ? 29.589 31.302 -45.453 1.00 88.25 85 LEU A C 1
ATOM 661 O O . LEU A 1 85 ? 29.691 30.089 -45.272 1.00 88.25 85 LEU A O 1
ATOM 665 N N . ARG A 1 86 ? 29.692 31.862 -46.661 1.00 91.56 86 ARG A N 1
ATOM 666 C CA . ARG A 1 86 ? 30.161 31.142 -47.850 1.00 91.56 86 ARG A CA 1
ATOM 667 C C . ARG A 1 86 ? 31.581 31.591 -48.176 1.00 91.56 86 ARG A C 1
ATOM 669 O O . ARG A 1 86 ? 31.809 32.780 -48.382 1.00 91.56 86 ARG A O 1
ATOM 676 N N . VAL A 1 87 ? 32.517 30.652 -48.212 1.00 91.19 87 VAL A N 1
ATOM 677 C CA . VAL A 1 87 ? 33.920 30.894 -48.558 1.00 91.19 87 VAL A CA 1
ATOM 678 C C . VAL A 1 87 ? 34.236 30.124 -49.832 1.00 91.19 87 VAL A C 1
ATOM 680 O O . VAL A 1 87 ? 34.083 28.907 -49.894 1.00 91.19 87 VAL A O 1
ATOM 683 N N . GLU A 1 88 ? 34.687 30.846 -50.846 1.00 89.94 88 GLU A N 1
ATOM 684 C CA . GLU A 1 88 ? 35.200 30.290 -52.087 1.00 89.94 88 GLU A CA 1
ATOM 685 C C . GLU A 1 88 ? 36.714 30.126 -51.992 1.00 89.94 88 GLU A C 1
ATOM 687 O O . GLU A 1 88 ? 37.447 31.057 -51.640 1.00 89.94 88 GLU A O 1
ATOM 692 N N . ILE A 1 89 ? 37.170 28.930 -52.330 1.00 89.38 89 ILE A N 1
ATOM 693 C CA . ILE A 1 89 ? 38.572 28.571 -52.446 1.00 89.38 89 ILE A CA 1
ATOM 694 C C . ILE A 1 89 ? 38.996 28.882 -53.880 1.00 89.38 89 ILE A C 1
ATOM 696 O O . ILE A 1 89 ? 38.390 28.418 -54.844 1.00 89.38 89 ILE A O 1
ATOM 700 N N . VAL A 1 90 ? 40.045 29.681 -54.028 1.00 85.50 90 VAL A N 1
ATOM 701 C CA . VAL A 1 90 ? 40.673 29.972 -55.315 1.00 85.50 90 VAL A CA 1
ATOM 702 C C . VAL A 1 90 ? 42.045 29.314 -55.300 1.00 85.50 90 VAL A C 1
ATOM 704 O O . VAL A 1 90 ? 42.944 29.753 -54.575 1.00 85.50 90 VAL A O 1
ATOM 707 N N . SER A 1 91 ? 42.172 28.231 -56.067 1.00 81.06 91 SER A N 1
ATOM 708 C CA . SER A 1 91 ? 43.406 27.462 -56.212 1.00 81.06 91 SER A CA 1
ATOM 709 C C . SER A 1 91 ? 43.510 26.829 -57.599 1.00 81.06 91 SER A C 1
ATOM 711 O O . SER A 1 91 ? 42.505 26.356 -58.125 1.00 81.06 91 SER A O 1
ATOM 713 N N . ASP A 1 92 ? 44.725 26.791 -58.151 1.00 69.44 92 ASP A N 1
ATOM 714 C CA . ASP A 1 92 ? 45.042 26.246 -59.484 1.00 69.44 92 ASP A CA 1
ATOM 715 C C . ASP A 1 92 ? 45.158 24.704 -59.516 1.00 69.44 92 ASP A C 1
ATOM 717 O O . ASP A 1 92 ? 45.539 24.123 -60.533 1.00 69.44 92 ASP A O 1
ATOM 721 N N . ALA A 1 93 ? 44.860 24.019 -58.408 1.00 61.41 93 ALA A N 1
ATOM 722 C CA . ALA A 1 93 ? 44.868 22.560 -58.345 1.00 61.41 93 ALA A CA 1
ATOM 723 C C . ALA A 1 93 ? 43.642 21.942 -59.065 1.00 61.41 93 ALA A C 1
ATOM 725 O O . ALA A 1 93 ? 42.568 22.540 -59.105 1.00 61.41 93 ALA A O 1
ATOM 726 N N . PRO A 1 94 ? 43.751 20.739 -59.653 1.00 58.88 94 PRO A N 1
ATOM 727 C CA . PRO A 1 94 ? 42.571 19.999 -60.094 1.00 58.88 94 PRO A CA 1
ATOM 728 C C . PRO A 1 94 ? 41.745 19.532 -58.873 1.00 58.88 94 PRO A C 1
ATOM 730 O O . PRO A 1 94 ? 42.340 19.178 -57.851 1.00 58.88 94 PRO A O 1
ATOM 733 N N . PRO A 1 95 ? 40.397 19.519 -58.948 1.00 55.88 95 PRO A N 1
ATOM 734 C CA . PRO A 1 95 ? 39.549 19.049 -57.852 1.00 55.88 95 PRO A CA 1
ATOM 735 C C . PRO A 1 95 ? 39.846 17.578 -57.497 1.00 55.88 95 PRO A C 1
ATOM 737 O O . PRO A 1 95 ? 40.250 16.813 -58.382 1.00 55.88 95 PRO A O 1
ATOM 740 N N . PRO A 1 96 ? 39.672 17.164 -56.224 1.00 55.56 96 PRO A N 1
ATOM 741 C CA . PRO A 1 96 ? 39.938 15.790 -55.807 1.00 55.56 96 PRO A CA 1
ATOM 742 C C . PRO A 1 96 ? 39.069 14.799 -56.601 1.00 55.56 96 PRO A C 1
ATOM 744 O O . PRO A 1 96 ? 37.896 15.091 -56.835 1.00 55.56 96 PRO A O 1
ATOM 747 N N . PRO A 1 97 ? 39.598 13.633 -57.011 1.00 58.19 97 PRO A N 1
ATOM 748 C CA . PRO A 1 97 ? 38.771 12.581 -57.592 1.00 58.19 97 PRO A CA 1
ATOM 749 C C . PRO A 1 97 ? 37.788 12.034 -56.545 1.00 58.19 97 PRO A C 1
ATOM 751 O O . PRO A 1 97 ? 38.176 11.828 -55.394 1.00 58.19 97 PRO A O 1
ATOM 754 N N . ASP A 1 98 ? 36.542 11.770 -56.951 1.00 55.34 98 ASP A N 1
ATOM 755 C CA . ASP A 1 98 ? 35.553 11.077 -56.116 1.00 55.34 98 ASP A CA 1
ATOM 756 C C . ASP A 1 98 ? 36.092 9.690 -55.725 1.00 55.34 98 ASP A C 1
ATOM 758 O O . ASP A 1 98 ? 36.368 8.848 -56.587 1.00 55.34 98 ASP A O 1
ATOM 762 N N . GLU A 1 99 ? 36.265 9.441 -54.424 1.00 51.91 99 GLU A N 1
ATOM 763 C CA . GLU A 1 99 ? 36.597 8.104 -53.928 1.00 51.91 99 GLU A CA 1
ATOM 764 C C . GLU A 1 99 ? 35.398 7.165 -54.171 1.00 51.91 99 GLU A C 1
ATOM 766 O O . GLU A 1 99 ? 34.268 7.506 -53.807 1.00 51.91 99 GLU A O 1
ATOM 771 N N . PRO A 1 100 ? 35.598 5.982 -54.786 1.00 56.88 100 PRO A N 1
ATOM 772 C CA . PRO A 1 100 ? 34.515 5.027 -54.972 1.00 56.88 100 PRO A CA 1
ATOM 773 C C . PRO A 1 100 ? 33.983 4.557 -53.608 1.00 56.88 100 PRO A C 1
ATOM 775 O O . PRO A 1 100 ? 34.774 4.369 -52.677 1.00 56.88 100 PRO A O 1
ATOM 778 N N . PRO A 1 101 ? 32.660 4.343 -53.471 1.00 60.34 101 PRO A N 1
ATOM 779 C CA . PRO A 1 101 ? 32.084 3.887 -52.216 1.00 60.34 101 PRO A CA 1
ATOM 780 C C . PRO A 1 101 ? 32.703 2.542 -51.799 1.00 60.34 101 PRO A C 1
ATOM 782 O O . PRO A 1 101 ? 32.986 1.703 -52.662 1.00 60.34 101 PRO A O 1
ATOM 785 N N . PRO A 1 102 ? 32.931 2.326 -50.489 1.00 64.56 102 PRO A N 1
ATOM 786 C CA . PRO A 1 102 ? 33.467 1.067 -49.992 1.00 64.56 102 PRO A CA 1
ATOM 787 C C . PRO A 1 102 ? 32.566 -0.111 -50.402 1.00 64.56 102 PRO A C 1
ATOM 789 O O . PRO A 1 102 ? 31.353 0.069 -50.539 1.00 64.56 102 PRO A O 1
ATOM 792 N N . PRO A 1 103 ? 33.144 -1.308 -50.612 1.00 73.19 103 PRO A N 1
ATOM 793 C CA . PRO A 1 103 ? 32.382 -2.486 -51.009 1.00 73.19 103 PRO A CA 1
ATOM 794 C C . PRO A 1 103 ? 31.326 -2.853 -49.947 1.00 73.19 103 PRO A C 1
ATOM 796 O O . PRO A 1 103 ? 31.585 -2.660 -48.755 1.00 73.19 103 PRO A O 1
ATOM 799 N N . PRO A 1 104 ? 30.160 -3.383 -50.363 1.00 74.88 104 PRO A N 1
ATOM 800 C CA . PRO A 1 104 ? 29.082 -3.763 -49.452 1.00 74.88 104 PRO A CA 1
ATOM 801 C C . PRO A 1 104 ? 29.512 -4.901 -48.519 1.00 74.88 104 PRO A C 1
ATOM 803 O O . PRO A 1 104 ? 30.274 -5.789 -48.911 1.00 74.88 104 PRO A O 1
ATOM 806 N N . VAL A 1 105 ? 29.009 -4.884 -47.284 1.00 79.62 105 VAL A N 1
ATOM 807 C CA . VAL A 1 105 ? 29.299 -5.907 -46.274 1.00 79.62 105 VAL A CA 1
ATOM 808 C C . VAL A 1 105 ? 28.223 -6.986 -46.337 1.00 79.62 105 VAL A C 1
ATOM 810 O O . VAL A 1 105 ? 27.120 -6.810 -45.826 1.00 79.62 105 VAL A O 1
ATOM 813 N N . THR A 1 106 ? 28.548 -8.115 -46.964 1.00 78.44 106 THR A N 1
ATOM 814 C CA . THR A 1 106 ? 27.628 -9.256 -47.136 1.00 78.44 106 THR A CA 1
ATOM 815 C C . THR A 1 106 ? 27.831 -10.367 -46.104 1.00 78.44 106 THR A C 1
ATOM 817 O O . THR A 1 106 ? 26.918 -11.156 -45.861 1.00 78.44 106 THR A O 1
ATOM 820 N N . GLU A 1 107 ? 28.989 -10.401 -45.440 1.00 80.94 107 GLU A N 1
ATOM 821 C CA . GLU A 1 107 ? 29.321 -11.354 -44.378 1.00 80.94 107 GLU A CA 1
ATOM 822 C C . GLU A 1 107 ? 30.004 -10.640 -43.205 1.00 80.94 107 GLU A C 1
ATOM 824 O O . GLU A 1 107 ? 30.881 -9.796 -43.403 1.00 80.94 107 GLU A O 1
ATOM 829 N N . MET A 1 108 ? 29.629 -10.994 -41.973 1.00 81.31 108 MET A N 1
ATOM 830 C CA . MET A 1 108 ? 30.266 -10.477 -40.758 1.00 81.31 108 MET A CA 1
ATOM 831 C C . MET A 1 108 ? 30.445 -11.578 -39.699 1.00 81.31 108 MET A C 1
ATOM 833 O O . MET A 1 108 ? 29.526 -12.372 -39.475 1.00 81.31 108 MET A O 1
ATOM 837 N N . PRO A 1 109 ? 31.603 -11.655 -39.018 1.00 82.50 109 PRO A N 1
ATOM 838 C CA . PRO A 1 109 ? 31.769 -12.555 -37.883 1.00 82.50 109 PRO A CA 1
ATOM 839 C C . PRO A 1 109 ? 30.920 -12.075 -36.698 1.00 82.50 109 PRO A C 1
ATOM 841 O O . PRO A 1 109 ? 30.844 -10.878 -36.418 1.00 82.50 109 PRO A O 1
ATOM 844 N N . ALA A 1 110 ? 30.303 -13.011 -35.983 1.00 78.00 110 ALA A N 1
ATOM 845 C CA . ALA A 1 110 ? 29.517 -12.754 -34.786 1.00 78.00 110 ALA A CA 1
ATOM 846 C C . ALA A 1 110 ? 29.908 -13.711 -33.658 1.00 78.00 110 ALA A C 1
ATOM 848 O O . ALA A 1 110 ? 30.138 -14.903 -33.867 1.00 78.00 110 ALA A O 1
ATOM 849 N N . THR A 1 111 ? 29.935 -13.181 -32.439 1.00 77.94 111 THR A N 1
ATOM 850 C CA . THR A 1 111 ? 30.203 -13.955 -31.228 1.00 77.94 111 THR A CA 1
ATOM 851 C C . THR A 1 111 ? 29.076 -13.725 -30.234 1.00 77.94 111 THR A C 1
ATOM 853 O O . THR A 1 111 ? 28.782 -12.584 -29.882 1.00 77.94 111 THR A O 1
ATOM 856 N N . PHE A 1 112 ? 28.466 -14.804 -29.751 1.00 73.75 112 PHE A N 1
ATOM 857 C CA . PHE A 1 112 ? 27.482 -14.759 -28.675 1.00 73.75 112 PHE A CA 1
ATOM 858 C C . PHE A 1 112 ? 28.104 -15.339 -27.410 1.00 73.75 112 PHE A C 1
ATOM 860 O O . PHE A 1 112 ? 28.433 -16.521 -27.368 1.00 73.75 112 PHE A O 1
ATOM 867 N N . ASN A 1 113 ? 28.252 -14.515 -26.376 1.00 73.94 113 ASN A N 1
ATOM 868 C CA . ASN A 1 113 ? 28.745 -14.954 -25.075 1.00 73.94 113 ASN A CA 1
ATOM 869 C C . ASN A 1 113 ? 27.560 -15.191 -24.139 1.00 73.94 113 ASN A C 1
ATOM 871 O O . ASN A 1 113 ? 26.852 -14.257 -23.772 1.00 73.94 113 ASN A O 1
ATOM 875 N N . LEU A 1 114 ? 27.346 -16.448 -23.765 1.00 70.94 114 LEU A N 1
ATOM 876 C CA . LEU A 1 114 ? 26.248 -16.886 -22.912 1.00 70.94 114 LEU A CA 1
ATOM 877 C C . LEU A 1 114 ? 26.789 -17.235 -21.533 1.00 70.94 114 LEU A C 1
ATOM 879 O O . LEU A 1 114 ? 27.585 -18.160 -21.394 1.00 70.94 114 LEU A O 1
ATOM 883 N N . GLU A 1 115 ? 26.353 -16.514 -20.508 1.00 74.19 115 GLU A N 1
ATOM 884 C CA . GLU A 1 115 ? 26.625 -16.884 -19.123 1.00 74.19 115 GLU A CA 1
ATOM 885 C C . GLU A 1 115 ? 25.563 -17.882 -18.647 1.00 74.19 115 GLU A C 1
ATOM 887 O O . GLU A 1 115 ? 24.386 -17.544 -18.537 1.00 74.19 115 GLU A O 1
ATOM 892 N N . LEU A 1 116 ? 25.962 -19.134 -18.410 1.00 68.12 116 LEU A N 1
ATOM 893 C CA . LEU A 1 116 ? 25.038 -20.181 -17.947 1.00 68.12 116 LEU A CA 1
ATOM 894 C C . LEU A 1 116 ? 24.902 -20.180 -16.419 1.00 68.12 116 LEU A C 1
ATOM 896 O O . LEU A 1 116 ? 23.846 -20.493 -15.873 1.00 68.12 116 LEU A O 1
ATOM 900 N N . ILE A 1 117 ? 26.001 -19.857 -15.738 1.00 65.88 117 ILE A N 1
ATOM 901 C CA . ILE A 1 117 ? 26.157 -19.762 -14.283 1.00 65.88 117 ILE A CA 1
ATOM 902 C C . ILE A 1 117 ? 27.114 -18.585 -14.043 1.00 65.88 117 ILE A C 1
ATOM 904 O O . ILE A 1 117 ? 28.022 -18.420 -14.860 1.00 65.88 117 ILE A O 1
ATOM 908 N N . PRO A 1 118 ? 26.970 -17.798 -12.956 1.00 66.44 118 PRO A N 1
ATOM 909 C CA . PRO A 1 118 ? 27.881 -16.695 -12.661 1.00 66.44 118 PRO A CA 1
ATOM 910 C C . PRO A 1 118 ? 29.364 -17.083 -12.803 1.00 66.44 118 PRO A C 1
ATOM 912 O O . PRO A 1 118 ? 29.849 -17.963 -12.089 1.00 66.44 118 PRO A O 1
ATOM 915 N N . GLY A 1 119 ? 30.075 -16.439 -13.731 1.00 70.62 119 GLY A N 1
ATOM 916 C CA . GLY A 1 119 ? 31.490 -16.678 -14.037 1.00 70.62 119 GLY A CA 1
ATOM 917 C C . GLY A 1 119 ? 31.789 -17.820 -15.021 1.00 70.62 119 GLY A C 1
ATOM 918 O O . GLY A 1 119 ? 32.959 -18.062 -15.319 1.00 70.62 119 GLY A O 1
ATOM 919 N N . GLN A 1 120 ? 30.776 -18.517 -15.546 1.00 74.00 120 GLN A N 1
ATOM 920 C CA . GLN A 1 120 ? 30.924 -19.542 -16.582 1.00 74.00 120 GLN A CA 1
ATOM 921 C C . GLN A 1 120 ? 30.272 -19.084 -17.892 1.00 74.00 120 GLN A C 1
ATOM 923 O O . GLN A 1 120 ? 29.049 -19.134 -18.048 1.00 74.00 120 GLN A O 1
ATOM 928 N N . HIS A 1 121 ? 31.112 -18.715 -18.861 1.00 73.25 121 HIS A N 1
ATOM 929 C CA . HIS A 1 121 ? 30.682 -18.290 -20.191 1.00 73.25 121 HIS A CA 1
ATOM 930 C C . HIS A 1 121 ? 30.890 -19.391 -21.236 1.00 73.25 121 HIS A C 1
ATOM 932 O O . HIS A 1 121 ? 31.921 -20.064 -21.257 1.00 73.25 121 HIS A O 1
ATOM 938 N N . VAL A 1 122 ? 29.918 -19.538 -22.132 1.00 76.50 122 VAL A N 1
ATOM 939 C CA . VAL A 1 122 ? 30.023 -20.307 -23.373 1.00 76.50 122 VAL A CA 1
ATOM 940 C C . VAL A 1 122 ? 29.986 -19.319 -24.530 1.00 76.50 122 VAL A C 1
ATOM 942 O O . VAL A 1 122 ? 29.044 -18.537 -24.639 1.00 76.50 122 VAL A O 1
ATOM 945 N N . ALA A 1 123 ? 31.008 -19.349 -25.382 1.00 78.00 123 ALA A N 1
ATOM 946 C CA . ALA A 1 123 ? 31.061 -18.541 -26.593 1.00 78.00 123 ALA A CA 1
ATOM 947 C C . ALA A 1 123 ? 30.558 -19.360 -27.790 1.00 78.00 123 ALA A C 1
ATOM 949 O O . ALA A 1 123 ? 31.022 -20.477 -28.023 1.00 78.00 123 ALA A O 1
ATOM 950 N N . LEU A 1 124 ? 29.619 -18.799 -28.547 1.00 75.00 124 LEU A N 1
ATOM 951 C CA . LEU A 1 124 ? 29.227 -19.280 -29.867 1.00 75.00 124 LEU A CA 1
ATOM 952 C C . LEU A 1 124 ? 29.832 -18.341 -30.910 1.00 75.00 124 LEU A C 1
ATOM 954 O O . LEU A 1 124 ? 29.435 -17.181 -30.996 1.00 75.00 124 LEU A O 1
ATOM 958 N N . GLU A 1 125 ? 30.767 -18.844 -31.705 1.00 79.62 125 GLU A N 1
ATOM 959 C CA . GLU A 1 125 ? 31.293 -18.140 -32.874 1.00 79.62 125 GLU A CA 1
ATOM 960 C C . GLU A 1 125 ? 30.498 -18.563 -34.112 1.00 79.62 125 GLU A C 1
ATOM 962 O O . GLU A 1 125 ? 30.299 -19.752 -34.360 1.00 79.62 125 GLU A O 1
ATOM 967 N N . THR A 1 126 ? 30.011 -17.592 -34.877 1.00 80.00 126 THR A N 1
ATOM 968 C CA . THR A 1 126 ? 29.274 -17.833 -36.119 1.00 80.00 126 THR A CA 1
ATOM 969 C C . THR A 1 126 ? 29.540 -16.719 -37.127 1.00 80.00 126 THR A C 1
ATOM 971 O O . THR A 1 126 ? 30.098 -15.676 -36.791 1.00 80.00 126 THR A O 1
ATOM 974 N N . THR A 1 127 ? 29.125 -16.926 -38.371 1.00 80.31 127 THR A N 1
ATOM 975 C CA . THR A 1 127 ? 29.161 -15.907 -39.422 1.00 80.31 127 THR A CA 1
ATOM 976 C C . THR A 1 127 ? 27.731 -15.525 -39.764 1.00 80.31 127 THR A C 1
ATOM 978 O O . THR A 1 127 ? 26.921 -16.380 -40.123 1.00 80.31 127 THR A O 1
ATOM 981 N N . VAL A 1 128 ? 27.408 -14.240 -39.646 1.00 77.50 128 VAL A N 1
ATOM 982 C CA . VAL A 1 128 ? 26.148 -13.694 -40.150 1.00 77.50 128 VAL A CA 1
ATOM 983 C C . VAL A 1 128 ? 26.338 -13.444 -41.638 1.00 77.50 128 VAL A C 1
ATOM 985 O O . VAL A 1 128 ? 27.243 -12.712 -42.039 1.00 77.50 128 VAL A O 1
ATOM 988 N N . SER A 1 129 ? 25.501 -14.088 -42.442 1.00 79.00 129 SER A N 1
ATOM 989 C CA . SER A 1 129 ? 25.427 -13.890 -43.886 1.00 79.00 129 SER A CA 1
ATOM 990 C C . SER A 1 129 ? 24.146 -13.140 -44.214 1.00 79.00 129 SER A C 1
ATOM 992 O O . SER A 1 129 ? 23.088 -13.409 -43.638 1.00 79.00 129 SER A O 1
ATOM 994 N N . SER A 1 130 ? 24.255 -12.179 -45.124 1.00 72.69 130 SER A N 1
ATOM 995 C CA . SER A 1 130 ? 23.100 -11.468 -45.647 1.00 72.69 130 SER A CA 1
ATOM 996 C C . SER A 1 130 ? 22.223 -12.418 -46.460 1.00 72.69 130 SER A C 1
ATOM 998 O O . SER A 1 130 ? 22.711 -13.123 -47.346 1.00 72.69 130 SER A O 1
ATOM 1000 N N . ALA A 1 131 ? 20.923 -12.443 -46.172 1.00 62.69 131 ALA A N 1
ATOM 1001 C CA . ALA A 1 131 ? 19.968 -13.035 -47.096 1.00 62.69 131 ALA A CA 1
ATOM 1002 C C . ALA A 1 131 ? 19.838 -12.090 -48.303 1.00 62.69 131 ALA A C 1
ATOM 1004 O O . ALA A 1 131 ? 19.594 -10.900 -48.123 1.00 62.69 131 ALA A O 1
ATOM 1005 N N . ASP A 1 132 ? 20.012 -12.621 -49.514 1.00 73.19 132 ASP A N 1
ATOM 1006 C CA . ASP A 1 132 ? 19.877 -11.897 -50.789 1.00 73.19 132 ASP A CA 1
ATOM 1007 C C . ASP A 1 132 ? 20.982 -10.861 -51.119 1.00 73.19 132 ASP A C 1
ATOM 1009 O O . ASP A 1 132 ? 20.733 -9.923 -51.873 1.00 73.19 132 ASP A O 1
ATOM 1013 N N . ASP A 1 133 ? 22.210 -11.030 -50.600 1.00 68.31 133 ASP A N 1
ATOM 1014 C CA . ASP A 1 133 ? 23.381 -10.168 -50.891 1.00 68.31 133 ASP A CA 1
ATOM 1015 C C . ASP A 1 133 ? 23.174 -8.669 -50.567 1.00 68.31 133 ASP A C 1
ATOM 1017 O O . ASP A 1 133 ? 23.829 -7.784 -51.126 1.00 68.31 133 ASP A O 1
ATOM 1021 N N . VAL A 1 134 ? 22.269 -8.363 -49.635 1.00 72.44 134 VAL A N 1
ATOM 1022 C CA . VAL A 1 134 ? 22.005 -6.996 -49.167 1.00 72.44 134 VAL A CA 1
ATOM 1023 C C . VAL A 1 134 ? 23.169 -6.497 -48.303 1.00 72.44 134 VAL A C 1
ATOM 1025 O O . VAL A 1 134 ? 23.696 -7.244 -47.477 1.00 72.44 134 VAL A O 1
ATOM 1028 N N . ASP A 1 135 ? 23.563 -5.231 -48.463 1.00 76.44 135 ASP A N 1
ATOM 1029 C CA . ASP A 1 135 ? 24.606 -4.602 -47.644 1.00 76.44 135 ASP A CA 1
ATOM 1030 C C . ASP A 1 135 ? 24.141 -4.465 -46.185 1.00 76.44 135 ASP A C 1
ATOM 1032 O O . ASP A 1 135 ? 23.252 -3.678 -45.874 1.00 76.44 135 ASP A O 1
ATOM 1036 N N . MET A 1 136 ? 24.752 -5.219 -45.270 1.00 74.69 136 MET A N 1
ATOM 1037 C CA . MET A 1 136 ? 24.417 -5.164 -43.844 1.00 74.69 136 MET A CA 1
ATOM 1038 C C . MET A 1 136 ? 25.010 -3.940 -43.141 1.00 74.69 136 MET A C 1
ATOM 1040 O O . MET A 1 136 ? 24.621 -3.640 -42.014 1.00 74.69 136 MET A O 1
ATOM 1044 N N . ALA A 1 137 ? 25.945 -3.221 -43.772 1.00 73.69 137 ALA A N 1
ATOM 1045 C CA . ALA A 1 137 ? 26.533 -2.021 -43.187 1.00 73.69 137 ALA A CA 1
ATOM 1046 C C . ALA A 1 137 ? 25.650 -0.782 -43.366 1.00 73.69 137 ALA A C 1
ATOM 1048 O O . ALA A 1 137 ? 25.881 0.221 -42.683 1.00 73.69 137 ALA A O 1
ATOM 1049 N N . ARG A 1 138 ? 24.667 -0.812 -44.278 1.00 72.25 138 ARG A N 1
ATOM 1050 C CA . ARG A 1 138 ? 23.870 0.364 -44.646 1.00 72.25 138 ARG A CA 1
ATOM 1051 C C . ARG A 1 138 ? 22.396 0.034 -44.852 1.00 72.25 138 ARG A C 1
ATOM 1053 O O . ARG A 1 138 ? 22.050 -0.969 -45.457 1.00 72.25 138 ARG A O 1
ATOM 1060 N N . MET A 1 139 ? 21.518 0.911 -44.377 1.00 67.31 139 MET A N 1
ATOM 1061 C CA . MET A 1 139 ? 20.092 0.851 -44.702 1.00 67.31 139 MET A CA 1
ATOM 1062 C C . MET A 1 139 ? 19.837 1.358 -46.132 1.00 67.31 139 MET A C 1
ATOM 1064 O O . MET A 1 139 ? 20.701 1.990 -46.742 1.00 67.31 139 MET A O 1
ATOM 1068 N N . GLU A 1 140 ? 18.624 1.136 -46.653 1.00 66.44 140 GLU A N 1
ATOM 1069 C CA . GLU A 1 140 ? 18.201 1.603 -47.989 1.00 66.44 140 GLU A CA 1
ATOM 1070 C C . GLU A 1 140 ? 18.324 3.129 -48.176 1.00 66.44 140 GLU A C 1
ATOM 1072 O O . GLU A 1 140 ? 18.470 3.608 -49.298 1.00 66.44 140 GLU A O 1
ATOM 1077 N N . ASP A 1 141 ? 18.299 3.902 -47.086 1.00 63.47 141 ASP A N 1
ATOM 1078 C CA . ASP A 1 141 ? 18.478 5.360 -47.082 1.00 63.47 141 ASP A CA 1
ATOM 1079 C C . ASP A 1 141 ? 19.955 5.809 -47.006 1.00 63.47 141 ASP A C 1
ATOM 1081 O O . ASP A 1 141 ? 20.242 7.006 -46.943 1.00 63.47 141 ASP A O 1
ATOM 1085 N N . GLY A 1 142 ? 20.900 4.862 -47.022 1.00 61.25 142 GLY A N 1
ATOM 1086 C CA . GLY A 1 142 ? 22.342 5.104 -46.968 1.00 61.25 142 GLY A CA 1
ATOM 1087 C C . GLY A 1 142 ? 22.908 5.322 -45.561 1.00 61.25 142 GLY A C 1
ATOM 1088 O O . GLY A 1 142 ? 24.126 5.505 -45.427 1.00 61.25 142 GLY A O 1
ATOM 1089 N N . THR A 1 143 ? 22.068 5.286 -44.518 1.00 70.06 143 THR A N 1
ATOM 1090 C CA . THR A 1 143 ? 22.514 5.384 -43.121 1.00 70.06 143 THR A CA 1
ATOM 1091 C C . THR A 1 143 ? 23.282 4.137 -42.698 1.00 70.06 143 THR A C 1
ATOM 1093 O O . THR A 1 143 ? 22.952 3.024 -43.100 1.00 70.06 143 THR A O 1
ATOM 1096 N N . ILE A 1 144 ? 24.335 4.316 -41.896 1.00 70.69 144 ILE A N 1
ATOM 1097 C CA . ILE A 1 144 ? 25.138 3.201 -41.385 1.00 70.69 144 ILE A CA 1
ATOM 1098 C C . ILE A 1 144 ? 24.316 2.435 -40.344 1.00 70.69 144 ILE A C 1
ATOM 1100 O O . ILE A 1 144 ? 23.707 3.029 -39.450 1.00 70.69 144 ILE A O 1
ATOM 1104 N N . VAL A 1 145 ? 24.290 1.109 -40.458 1.00 67.31 145 VAL A N 1
ATOM 1105 C CA . VAL A 1 145 ? 23.655 0.232 -39.474 1.00 67.31 145 VAL A CA 1
ATOM 1106 C C . VAL A 1 145 ? 24.614 0.058 -38.297 1.00 67.31 145 VAL A C 1
ATOM 1108 O O . VAL A 1 145 ? 25.402 -0.879 -38.239 1.00 67.31 145 VAL A O 1
ATOM 1111 N N . ASP A 1 146 ? 24.548 0.986 -37.345 1.00 69.25 146 ASP A N 1
ATOM 1112 C CA . ASP A 1 146 ? 25.243 0.914 -36.060 1.00 69.25 146 ASP A CA 1
ATOM 1113 C C . ASP A 1 146 ? 24.264 1.051 -34.879 1.00 69.25 146 ASP A C 1
ATOM 1115 O O . ASP A 1 146 ? 23.149 1.566 -35.015 1.00 69.25 146 ASP A O 1
ATOM 1119 N N . GLY A 1 147 ? 24.645 0.538 -33.708 1.00 68.38 147 GLY A N 1
ATOM 1120 C CA . GLY A 1 147 ? 23.893 0.720 -32.464 1.00 68.38 147 GLY A CA 1
ATOM 1121 C C . GLY A 1 147 ? 23.602 -0.561 -31.687 1.00 68.38 147 GLY A C 1
ATOM 1122 O O . GLY A 1 147 ? 24.010 -1.661 -32.051 1.00 68.38 147 GLY A O 1
ATOM 1123 N N . LEU A 1 148 ? 22.894 -0.386 -30.573 1.00 70.00 148 LEU A N 1
ATOM 1124 C CA . LEU A 1 148 ? 22.534 -1.453 -29.643 1.00 70.00 148 LEU A CA 1
ATOM 1125 C C . LEU A 1 148 ? 21.165 -2.032 -30.004 1.00 70.00 148 LEU A C 1
ATOM 1127 O O . LEU A 1 148 ? 20.217 -1.294 -30.278 1.00 70.00 148 LEU A O 1
ATOM 1131 N N . PHE A 1 149 ? 21.049 -3.356 -29.972 1.00 73.31 149 PHE A N 1
ATOM 1132 C CA . PHE A 1 149 ? 19.799 -4.068 -30.223 1.00 73.31 149 PHE A CA 1
ATOM 1133 C C . PHE A 1 149 ? 19.370 -4.798 -28.953 1.00 73.31 149 PHE A C 1
ATOM 1135 O O . PHE A 1 149 ? 20.161 -5.514 -28.343 1.00 73.31 149 PHE A O 1
ATOM 1142 N N . TRP A 1 150 ? 18.111 -4.619 -28.555 1.00 70.31 150 TRP A N 1
ATOM 1143 C CA . TRP A 1 150 ? 17.510 -5.360 -27.449 1.00 70.31 150 TRP A CA 1
ATOM 1144 C C . TRP A 1 150 ? 16.681 -6.509 -27.992 1.00 70.31 150 TRP A C 1
ATOM 1146 O O . TRP A 1 150 ? 15.792 -6.266 -28.807 1.00 70.31 150 TRP A O 1
ATOM 1156 N N . GLY A 1 151 ? 16.905 -7.735 -27.526 1.00 71.25 151 GLY A N 1
ATOM 1157 C CA . GLY A 1 151 ? 16.185 -8.878 -28.065 1.00 71.25 151 GLY A CA 1
ATOM 1158 C C . GLY A 1 151 ? 16.099 -10.084 -27.150 1.00 71.25 151 GLY A C 1
ATOM 1159 O O . GLY A 1 151 ? 16.751 -10.171 -26.114 1.00 71.25 151 GLY A O 1
ATOM 1160 N N . LYS A 1 152 ? 15.259 -11.027 -27.564 1.00 72.25 152 LYS A N 1
ATOM 1161 C CA . LYS A 1 152 ? 15.124 -12.347 -26.962 1.00 72.25 152 LYS A CA 1
ATOM 1162 C C . LYS A 1 152 ? 15.960 -13.333 -27.769 1.00 72.25 152 LYS A C 1
ATOM 1164 O O . LYS A 1 152 ? 15.727 -13.486 -28.965 1.00 72.25 152 LYS A O 1
ATOM 1169 N N . LEU A 1 153 ? 16.862 -14.041 -27.093 1.00 75.38 153 LEU A N 1
ATOM 1170 C CA . LEU A 1 153 ? 17.499 -15.244 -27.617 1.00 75.38 153 LEU A CA 1
ATOM 1171 C C . LEU A 1 153 ? 16.725 -16.472 -27.125 1.00 75.38 153 LEU A C 1
ATOM 1173 O O . LEU A 1 153 ? 16.550 -16.662 -25.922 1.00 75.38 153 LEU A O 1
ATOM 1177 N N . ASN A 1 154 ? 16.236 -17.293 -28.045 1.00 73.19 154 ASN A N 1
ATOM 1178 C CA . ASN A 1 154 ? 15.515 -18.524 -27.762 1.00 73.19 154 ASN A CA 1
ATOM 1179 C C . ASN A 1 154 ? 16.347 -19.723 -28.223 1.00 73.19 154 ASN A C 1
ATOM 1181 O O . ASN A 1 154 ? 16.646 -19.847 -29.409 1.00 73.19 154 ASN A O 1
ATOM 1185 N N . ILE A 1 155 ? 16.698 -20.609 -27.291 1.00 76.62 155 ILE A N 1
ATOM 1186 C CA . ILE A 1 155 ? 17.444 -21.838 -27.574 1.00 76.62 155 ILE A CA 1
ATOM 1187 C C . ILE A 1 155 ? 16.527 -23.019 -27.273 1.00 76.62 155 ILE A C 1
ATOM 1189 O O . ILE A 1 155 ? 16.058 -23.178 -26.146 1.00 76.62 155 ILE A O 1
ATOM 1193 N N . VAL A 1 156 ? 16.257 -23.847 -28.281 1.00 76.06 156 VAL A N 1
ATOM 1194 C CA . VAL A 1 156 ? 15.403 -25.032 -28.147 1.00 76.06 156 VAL A CA 1
ATOM 1195 C C . VAL A 1 156 ? 16.248 -26.278 -28.353 1.00 76.06 156 VAL A C 1
ATOM 1197 O O . VAL A 1 156 ? 16.852 -26.449 -29.409 1.00 76.06 156 VAL A O 1
ATOM 1200 N N . HIS A 1 157 ? 16.238 -27.171 -27.363 1.00 76.31 157 HIS A N 1
ATOM 1201 C CA . HIS A 1 157 ? 16.760 -28.530 -27.480 1.00 76.31 157 HIS A CA 1
ATOM 1202 C C . HIS A 1 157 ? 15.591 -29.515 -27.368 1.00 76.31 157 HIS A C 1
ATOM 1204 O O . HIS A 1 157 ? 15.051 -29.721 -26.283 1.00 76.31 157 HIS A O 1
ATOM 1210 N N . SER A 1 158 ? 15.169 -30.105 -28.489 1.00 66.88 158 SER A N 1
ATOM 1211 C CA . SER A 1 158 ? 14.076 -31.084 -28.524 1.00 66.88 158 SER A CA 1
ATOM 1212 C C . SER A 1 158 ? 14.456 -32.276 -29.400 1.00 66.88 158 SER A C 1
ATOM 1214 O O . SER A 1 158 ? 14.493 -32.170 -30.625 1.00 66.88 158 SER A O 1
ATOM 1216 N N . GLY A 1 159 ? 14.771 -33.412 -28.765 1.00 78.38 159 GLY A N 1
ATOM 1217 C CA . GLY A 1 159 ? 15.305 -34.589 -29.460 1.00 78.38 159 GLY A CA 1
ATOM 1218 C C . GLY A 1 159 ? 16.582 -34.241 -30.228 1.00 78.38 159 GLY A C 1
ATOM 1219 O O . GLY A 1 159 ? 17.500 -33.661 -29.653 1.00 78.38 159 GLY A O 1
ATOM 1220 N N . ASP A 1 160 ? 16.589 -34.529 -31.531 1.00 77.81 160 ASP A N 1
ATOM 1221 C CA . ASP A 1 160 ? 17.694 -34.215 -32.450 1.00 77.81 160 ASP A CA 1
ATOM 1222 C C . ASP A 1 160 ? 17.643 -32.775 -33.005 1.00 77.81 160 ASP A C 1
ATOM 1224 O O . ASP A 1 160 ? 18.478 -32.386 -33.820 1.00 77.81 160 ASP A O 1
ATOM 1228 N N . THR A 1 161 ? 16.648 -31.970 -32.611 1.00 62.62 161 THR A N 1
ATOM 1229 C CA . THR A 1 161 ? 16.486 -30.593 -33.097 1.00 62.62 161 THR A CA 1
ATOM 1230 C C . THR A 1 161 ? 17.092 -29.600 -32.111 1.00 62.62 161 THR A C 1
ATOM 1232 O O . THR A 1 161 ? 16.683 -29.514 -30.947 1.00 62.62 161 THR A O 1
ATOM 1235 N N . HIS A 1 162 ? 18.056 -28.821 -32.599 1.00 71.56 162 HIS A N 1
ATOM 1236 C CA . HIS A 1 162 ? 18.703 -27.740 -31.866 1.00 71.56 162 HIS A CA 1
ATOM 1237 C C . HIS A 1 162 ? 18.589 -26.450 -32.677 1.00 71.56 162 HIS A C 1
ATOM 1239 O O . HIS A 1 162 ? 19.170 -26.350 -33.756 1.00 71.56 162 HIS A O 1
ATOM 1245 N N . THR A 1 163 ? 17.822 -25.479 -32.180 1.00 76.94 163 THR A N 1
ATOM 1246 C CA . THR A 1 163 ? 17.627 -24.186 -32.858 1.00 76.94 163 THR A CA 1
ATOM 1247 C C . THR A 1 163 ? 17.973 -23.034 -31.934 1.00 76.94 163 THR A C 1
ATOM 1249 O O . THR A 1 163 ? 17.603 -23.052 -30.759 1.00 76.94 163 THR A O 1
ATOM 1252 N N . VAL A 1 164 ? 18.629 -22.021 -32.492 1.00 73.38 164 VAL A N 1
ATOM 1253 C CA . VAL A 1 164 ? 18.930 -20.746 -31.840 1.00 73.38 164 VAL A CA 1
ATOM 1254 C C . VAL A 1 164 ? 18.264 -19.651 -32.666 1.00 73.38 164 VAL A C 1
ATOM 1256 O O . VAL A 1 164 ? 18.529 -19.549 -33.860 1.00 73.38 164 VAL A O 1
ATOM 1259 N N . ASP A 1 165 ? 17.388 -18.870 -32.042 1.00 75.69 165 ASP A N 1
ATOM 1260 C CA . ASP A 1 165 ? 16.651 -17.782 -32.689 1.00 75.69 165 ASP A CA 1
ATOM 1261 C C . ASP A 1 165 ? 16.802 -16.493 -31.876 1.00 75.69 165 ASP A C 1
ATOM 1263 O O . ASP A 1 165 ? 16.529 -16.481 -30.673 1.00 75.69 165 ASP A O 1
ATOM 1267 N N . PHE A 1 166 ? 17.260 -15.418 -32.516 1.00 76.25 166 PHE A N 1
ATOM 1268 C CA . PHE A 1 166 ? 17.382 -14.098 -31.908 1.00 76.25 166 PHE A CA 1
ATOM 1269 C C . PHE A 1 166 ? 16.412 -13.132 -32.578 1.00 76.25 166 PHE A C 1
ATOM 1271 O O . PHE A 1 166 ? 16.484 -12.899 -33.781 1.00 76.25 166 PHE A O 1
ATOM 1278 N N . ASN A 1 167 ? 15.555 -12.506 -31.775 1.00 74.94 167 ASN A N 1
ATOM 1279 C CA . ASN A 1 167 ? 14.645 -11.468 -32.240 1.00 74.94 167 ASN A CA 1
ATOM 1280 C C . ASN A 1 167 ? 14.826 -10.210 -31.394 1.00 74.94 167 ASN A C 1
ATOM 1282 O O . ASN A 1 167 ? 14.625 -10.260 -30.178 1.00 74.94 167 ASN A O 1
ATOM 1286 N N . GLY A 1 168 ? 15.199 -9.094 -32.022 1.00 72.81 168 GLY A N 1
ATOM 1287 C CA . GLY A 1 168 ? 15.471 -7.848 -31.319 1.00 72.81 168 GLY A CA 1
ATOM 1288 C C . GLY A 1 168 ? 15.121 -6.584 -32.095 1.00 72.81 168 GLY A C 1
ATOM 1289 O O . GLY A 1 168 ? 14.980 -6.588 -33.314 1.00 72.81 168 GLY A O 1
ATOM 1290 N N . THR A 1 169 ? 15.003 -5.485 -31.355 1.00 73.69 169 THR A N 1
ATOM 1291 C CA . THR A 1 169 ? 14.679 -4.145 -31.851 1.00 73.69 169 THR A CA 1
ATOM 1292 C C . THR A 1 169 ? 15.844 -3.200 -31.571 1.00 73.69 169 THR A C 1
ATOM 1294 O O . THR A 1 169 ? 16.433 -3.232 -30.488 1.00 73.69 169 THR A O 1
ATOM 1297 N N . LYS A 1 170 ? 16.159 -2.323 -32.531 1.00 70.69 170 LYS A N 1
ATOM 1298 C CA . LYS A 1 170 ? 17.184 -1.282 -32.371 1.00 70.69 170 LYS A CA 1
ATOM 1299 C C . LYS A 1 170 ? 16.789 -0.303 -31.258 1.00 70.69 170 LYS A C 1
ATOM 1301 O O . LYS A 1 170 ? 15.702 0.279 -31.298 1.00 70.69 170 LYS A O 1
ATOM 1306 N N . MET A 1 171 ? 17.674 -0.103 -30.285 1.00 68.19 171 MET A N 1
ATOM 1307 C CA . MET A 1 171 ? 17.511 0.908 -29.244 1.00 68.19 171 MET A CA 1
ATOM 1308 C C . MET A 1 171 ? 17.817 2.303 -29.806 1.00 68.19 171 MET A C 1
ATOM 1310 O O . MET A 1 171 ? 18.706 2.469 -30.639 1.00 68.19 171 MET A O 1
ATOM 1314 N N . LYS A 1 172 ? 17.063 3.311 -29.355 1.00 65.62 172 LYS A N 1
ATOM 1315 C CA . LYS A 1 172 ? 17.206 4.714 -29.794 1.00 65.62 172 LYS A CA 1
ATOM 1316 C C . LYS A 1 172 ? 17.851 5.621 -28.743 1.00 65.62 172 LYS A C 1
ATOM 1318 O O . LYS A 1 172 ? 17.990 6.813 -28.993 1.00 65.62 172 LYS A O 1
ATOM 1323 N N . ASP A 1 173 ? 18.177 5.073 -27.577 1.00 63.81 173 ASP A N 1
ATOM 1324 C CA . ASP A 1 173 ? 18.622 5.842 -26.419 1.00 63.81 173 ASP A CA 1
ATOM 1325 C C . ASP A 1 173 ? 20.161 5.853 -26.330 1.00 63.81 173 ASP A C 1
ATOM 1327 O O . ASP A 1 173 ? 20.755 4.776 -26.219 1.00 63.81 173 ASP A O 1
ATOM 1331 N N . PRO A 1 174 ? 20.819 7.025 -26.421 1.00 59.62 174 PRO A N 1
ATOM 1332 C CA . PRO A 1 174 ? 22.276 7.138 -26.364 1.00 59.62 174 PRO A CA 1
ATOM 1333 C C . PRO A 1 174 ? 22.872 6.928 -24.961 1.00 59.62 174 PRO A C 1
ATOM 1335 O O . PRO A 1 174 ? 24.089 6.777 -24.860 1.00 59.62 174 PRO A O 1
ATOM 1338 N N . ASP A 1 175 ? 22.059 6.902 -23.897 1.00 62.53 175 ASP A N 1
ATOM 1339 C CA . ASP A 1 175 ? 22.553 6.840 -22.511 1.00 62.53 175 ASP A CA 1
ATOM 1340 C C . ASP A 1 175 ? 22.788 5.403 -21.993 1.00 62.53 175 ASP A C 1
ATOM 1342 O O . ASP A 1 175 ? 23.349 5.212 -20.910 1.00 62.53 175 ASP A O 1
ATOM 1346 N N . ILE A 1 176 ? 22.398 4.371 -22.752 1.00 61.06 176 ILE A N 1
ATOM 1347 C CA . ILE A 1 176 ? 22.595 2.961 -22.378 1.00 61.06 176 ILE A CA 1
ATOM 1348 C C . ILE A 1 176 ? 23.914 2.458 -22.973 1.00 61.06 176 ILE A C 1
ATOM 1350 O O . ILE A 1 176 ? 24.064 2.357 -24.189 1.00 61.06 176 ILE A O 1
ATOM 1354 N N . THR A 1 177 ? 24.880 2.118 -22.118 1.00 59.88 177 THR A N 1
ATOM 1355 C CA . THR A 1 177 ? 26.186 1.605 -22.555 1.00 59.88 177 THR A CA 1
ATOM 1356 C C . THR A 1 177 ? 26.138 0.100 -22.873 1.00 59.88 177 THR A C 1
ATOM 1358 O O . THR A 1 177 ? 25.339 -0.631 -22.286 1.00 59.88 177 THR A O 1
ATOM 1361 N N . PRO A 1 178 ? 27.021 -0.415 -23.757 1.00 56.78 178 PRO A N 1
ATOM 1362 C CA . PRO A 1 178 ? 27.086 -1.843 -24.102 1.00 56.78 178 PRO A CA 1
ATOM 1363 C C . PRO A 1 178 ? 27.378 -2.787 -22.922 1.00 56.78 178 PRO A C 1
ATOM 1365 O O . PRO A 1 178 ? 27.133 -3.984 -23.021 1.00 56.78 178 PRO A O 1
ATOM 1368 N N . GLU A 1 179 ? 27.900 -2.262 -21.809 1.00 58.91 179 GLU A N 1
ATOM 1369 C CA . GLU A 1 179 ? 28.177 -3.023 -20.581 1.00 58.91 179 GLU A CA 1
ATOM 1370 C C . GLU A 1 179 ? 26.937 -3.190 -19.682 1.00 58.91 179 GLU A C 1
ATOM 1372 O O . GLU A 1 179 ? 26.997 -3.846 -18.640 1.00 58.91 179 GLU A O 1
ATOM 1377 N N . PHE A 1 180 ? 25.800 -2.599 -20.061 1.00 59.16 180 PHE A N 1
ATOM 1378 C CA . PHE A 1 180 ? 24.575 -2.636 -19.274 1.00 59.16 180 PHE A CA 1
ATOM 1379 C C . PHE A 1 180 ? 23.851 -3.985 -19.432 1.00 59.16 180 PHE A C 1
ATOM 1381 O O . PHE A 1 180 ? 23.045 -4.191 -20.341 1.00 59.16 180 PHE A O 1
ATOM 1388 N N . LEU A 1 181 ? 24.143 -4.924 -18.529 1.00 57.88 181 LEU A N 1
ATOM 1389 C CA . LEU A 1 181 ? 23.488 -6.232 -18.459 1.00 57.88 181 LEU A CA 1
ATOM 1390 C C . LEU A 1 181 ? 22.226 -6.166 -17.586 1.00 57.88 181 LEU A C 1
ATOM 1392 O O . LEU A 1 181 ? 22.284 -5.859 -16.394 1.00 57.88 181 LEU A O 1
ATOM 1396 N N . PHE A 1 182 ? 21.073 -6.510 -18.161 1.00 58.22 182 PHE A N 1
ATOM 1397 C CA . PHE A 1 182 ? 19.852 -6.736 -17.389 1.00 58.22 182 PHE A CA 1
ATOM 1398 C C . PHE A 1 182 ? 19.855 -8.166 -16.840 1.00 58.22 182 PHE A C 1
ATOM 1400 O O . PHE A 1 182 ? 19.473 -9.109 -17.530 1.00 58.22 182 PHE A O 1
ATOM 1407 N N . ASP A 1 183 ? 20.256 -8.328 -15.583 1.00 55.22 183 ASP A N 1
ATOM 1408 C CA . ASP A 1 183 ? 19.978 -9.558 -14.838 1.00 55.22 183 ASP A CA 1
ATOM 1409 C C . ASP A 1 183 ? 18.482 -9.617 -14.457 1.00 55.22 183 ASP A C 1
ATOM 1411 O O . ASP A 1 183 ? 17.812 -8.590 -14.300 1.00 55.22 183 ASP A O 1
ATOM 1415 N N . SER A 1 184 ? 17.961 -10.826 -14.247 1.00 53.16 184 SER A N 1
ATOM 1416 C CA . SER A 1 184 ? 16.629 -11.116 -13.710 1.00 53.16 184 SER A CA 1
ATOM 1417 C C . SER A 1 184 ? 16.296 -10.241 -12.495 1.00 53.16 184 SER A C 1
ATOM 1419 O O . SER A 1 184 ? 15.212 -9.668 -12.415 1.00 53.16 184 SER A O 1
ATOM 1421 N N . ARG A 1 185 ? 17.272 -10.002 -11.606 1.00 52.94 185 ARG A N 1
ATOM 1422 C CA . ARG A 1 185 ? 17.117 -9.115 -10.438 1.00 52.94 185 ARG A CA 1
ATOM 1423 C C . ARG A 1 185 ? 16.816 -7.662 -10.811 1.00 52.94 185 ARG A C 1
ATOM 1425 O O . ARG A 1 185 ? 16.030 -7.009 -10.128 1.00 52.94 185 ARG A O 1
ATOM 1432 N N . VAL A 1 186 ? 17.437 -7.144 -11.871 1.00 55.91 186 VAL A N 1
ATOM 1433 C CA . VAL A 1 186 ? 17.205 -5.780 -12.372 1.00 55.91 186 VAL A CA 1
ATOM 1434 C C . VAL A 1 186 ? 15.825 -5.696 -13.023 1.00 55.91 186 VAL A C 1
ATOM 1436 O O . VAL A 1 186 ? 15.106 -4.727 -12.799 1.00 55.91 186 VAL A O 1
ATOM 1439 N N . MET A 1 187 ? 15.407 -6.743 -13.739 1.00 53.41 187 MET A N 1
ATOM 1440 C CA . MET A 1 187 ? 14.071 -6.829 -14.335 1.00 53.41 187 MET A CA 1
ATOM 1441 C C . MET A 1 187 ? 12.959 -6.901 -13.275 1.00 53.41 187 MET A C 1
ATOM 1443 O O . MET A 1 187 ? 11.954 -6.197 -13.392 1.00 53.41 187 MET A O 1
ATOM 1447 N N . THR A 1 188 ?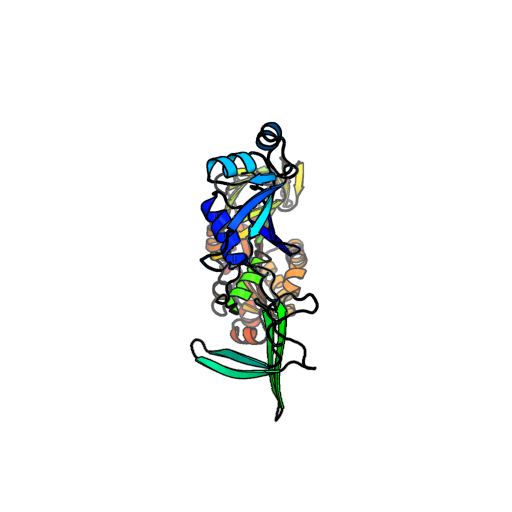 13.149 -7.678 -12.202 1.00 50.47 188 THR A N 1
ATOM 1448 C CA . THR A 1 188 ? 12.235 -7.698 -11.047 1.00 50.47 188 THR A CA 1
ATOM 1449 C C . THR A 1 188 ? 12.161 -6.317 -10.403 1.00 50.47 188 THR A C 1
ATOM 1451 O O . THR A 1 188 ? 11.065 -5.796 -10.225 1.00 50.47 188 THR A O 1
ATOM 1454 N N . LYS A 1 189 ? 13.306 -5.661 -10.158 1.00 50.47 189 LYS A N 1
ATOM 1455 C CA . LYS A 1 189 ? 13.345 -4.293 -9.615 1.00 50.47 189 LYS A CA 1
ATOM 1456 C C . LYS A 1 189 ? 12.640 -3.274 -10.512 1.00 50.47 189 LYS A C 1
ATOM 1458 O O . LYS A 1 189 ? 11.934 -2.422 -9.989 1.00 50.47 189 LYS A O 1
ATOM 1463 N N . LEU A 1 190 ? 12.780 -3.366 -11.835 1.00 48.19 190 LEU A N 1
ATOM 1464 C CA . LEU A 1 190 ? 12.083 -2.497 -12.794 1.00 48.19 190 LEU A CA 1
ATOM 1465 C C . LEU A 1 190 ? 10.570 -2.751 -12.813 1.00 48.19 190 LEU A C 1
ATOM 1467 O O . LEU A 1 190 ? 9.786 -1.809 -12.898 1.00 48.19 190 LEU A O 1
ATOM 1471 N N . THR A 1 191 ? 10.153 -4.011 -12.674 1.00 48.44 191 THR A N 1
ATOM 1472 C CA . THR A 1 191 ? 8.736 -4.399 -12.603 1.00 48.44 191 THR A CA 1
ATOM 1473 C C . THR A 1 191 ? 8.091 -3.906 -11.302 1.00 48.44 191 THR A C 1
ATOM 1475 O O . THR A 1 191 ? 6.994 -3.350 -11.333 1.00 48.44 191 THR A O 1
ATOM 1478 N N . THR A 1 192 ? 8.798 -4.011 -10.173 1.00 49.84 192 THR A N 1
ATOM 1479 C CA . THR A 1 192 ? 8.387 -3.443 -8.878 1.00 49.84 192 THR A CA 1
ATOM 1480 C C . THR A 1 192 ? 8.418 -1.909 -8.888 1.00 49.84 192 THR A C 1
ATOM 1482 O O . THR A 1 192 ? 7.519 -1.269 -8.347 1.00 49.84 192 THR A O 1
ATOM 1485 N N . ALA A 1 193 ? 9.402 -1.291 -9.552 1.00 46.84 193 ALA A N 1
ATOM 1486 C CA . ALA A 1 193 ? 9.498 0.164 -9.695 1.00 46.84 193 ALA A CA 1
ATOM 1487 C C . ALA A 1 193 ? 8.369 0.756 -10.556 1.00 46.84 193 ALA A C 1
ATOM 1489 O O . ALA A 1 193 ? 7.983 1.906 -10.352 1.00 46.84 193 ALA A O 1
ATOM 1490 N N . ALA A 1 194 ? 7.796 -0.021 -11.483 1.00 44.94 194 ALA A N 1
ATOM 1491 C CA . ALA A 1 194 ? 6.689 0.424 -12.327 1.00 44.94 194 ALA A CA 1
ATOM 1492 C C . ALA A 1 194 ? 5.357 0.600 -11.563 1.00 44.94 194 ALA A C 1
ATOM 1494 O O . ALA A 1 194 ? 4.471 1.306 -12.051 1.00 44.94 194 ALA A O 1
ATOM 1495 N N . ARG A 1 195 ? 5.199 -0.001 -10.369 1.00 53.19 195 ARG A N 1
ATOM 1496 C CA . ARG A 1 195 ? 4.081 0.250 -9.438 1.00 53.19 195 ARG A CA 1
ATOM 1497 C C . ARG A 1 195 ? 4.555 0.102 -7.986 1.00 53.19 195 ARG A C 1
ATOM 1499 O O . ARG A 1 195 ? 4.559 -1.022 -7.486 1.00 53.19 195 ARG A O 1
ATOM 1506 N N . PRO A 1 196 ? 4.903 1.195 -7.282 1.00 61.75 196 PRO A N 1
ATOM 1507 C CA . PRO A 1 196 ? 5.272 1.102 -5.875 1.00 61.75 196 PRO A CA 1
ATOM 1508 C C . PRO A 1 196 ? 4.128 0.463 -5.082 1.00 61.75 196 PRO A C 1
ATOM 1510 O O . PRO A 1 196 ? 2.999 0.964 -5.048 1.00 61.75 196 PRO A O 1
ATOM 1513 N N . THR A 1 197 ? 4.409 -0.687 -4.471 1.00 78.81 197 THR A N 1
ATOM 1514 C CA . THR A 1 197 ? 3.421 -1.404 -3.672 1.00 78.81 197 THR A CA 1
ATOM 1515 C C . THR A 1 197 ? 3.017 -0.550 -2.485 1.00 78.81 197 THR A C 1
ATOM 1517 O O . THR A 1 197 ? 3.871 -0.127 -1.709 1.00 78.81 197 THR A O 1
ATOM 1520 N N . THR A 1 198 ? 1.724 -0.297 -2.345 1.00 89.25 198 THR A N 1
ATOM 1521 C CA . THR A 1 198 ? 1.192 0.620 -1.340 1.00 89.25 198 THR A CA 1
ATOM 1522 C C . THR A 1 198 ? 0.394 -0.167 -0.312 1.00 89.25 198 THR A C 1
ATOM 1524 O O . THR A 1 198 ? -0.436 -1.004 -0.674 1.00 89.25 198 THR A O 1
ATOM 1527 N N . ALA A 1 199 ? 0.637 0.097 0.969 1.00 92.44 199 ALA A N 1
ATOM 1528 C CA . ALA A 1 199 ? -0.198 -0.404 2.045 1.00 92.44 199 ALA A CA 1
ATOM 1529 C C . ALA A 1 199 ? -1.483 0.425 2.109 1.00 92.44 199 ALA A C 1
ATOM 1531 O O . ALA A 1 199 ? -1.432 1.641 2.296 1.00 92.44 199 ALA A O 1
ATOM 1532 N N . LYS A 1 200 ? -2.630 -0.235 1.950 1.00 94.94 200 LYS A N 1
ATOM 1533 C CA . LYS A 1 200 ? -3.956 0.382 2.039 1.00 94.94 200 LYS A CA 1
ATOM 1534 C C . LYS A 1 200 ? -4.514 0.151 3.428 1.00 94.94 200 LYS A C 1
ATOM 1536 O O . LYS A 1 200 ? -4.725 -0.999 3.815 1.00 94.94 200 LYS A O 1
ATOM 1541 N N . CYS A 1 201 ? -4.760 1.226 4.162 1.00 95.31 201 CYS A N 1
ATOM 1542 C CA . CYS A 1 201 ? -5.125 1.179 5.568 1.00 95.31 201 CYS A CA 1
ATOM 1543 C C . CYS A 1 201 ? -6.507 1.796 5.786 1.00 95.31 201 CYS A C 1
ATOM 1545 O O . CYS A 1 201 ? -6.798 2.893 5.312 1.00 95.31 201 CYS A O 1
ATOM 1547 N N . HIS A 1 202 ? -7.353 1.103 6.546 1.00 95.50 202 HIS A N 1
ATOM 1548 C CA . HIS A 1 202 ? -8.658 1.597 6.976 1.00 95.50 202 HIS A CA 1
ATOM 1549 C C . HIS A 1 202 ? -8.707 1.670 8.499 1.00 95.50 202 HIS A C 1
ATOM 1551 O O . HIS A 1 202 ? -8.493 0.663 9.171 1.00 95.50 202 HIS A O 1
ATOM 1557 N N . LEU A 1 203 ? -9.037 2.839 9.044 1.00 95.38 203 LEU A N 1
ATOM 1558 C CA . LEU A 1 203 ? -9.157 3.086 10.476 1.00 95.38 203 LEU A CA 1
ATOM 1559 C C . LEU A 1 203 ? -10.622 3.320 10.851 1.00 95.38 203 LEU A C 1
ATOM 1561 O O . LEU A 1 203 ? -11.217 4.332 10.485 1.00 95.38 203 LEU A O 1
ATOM 1565 N N . SER A 1 204 ? -11.207 2.388 11.593 1.00 94.00 204 SER A N 1
ATOM 1566 C CA . SER A 1 204 ? -12.555 2.496 12.154 1.00 94.00 204 SER A CA 1
ATOM 1567 C C . SER A 1 204 ? -12.470 2.861 13.632 1.00 94.00 204 SER A C 1
ATOM 1569 O O . SER A 1 204 ? -11.654 2.300 14.363 1.00 94.00 204 SER A O 1
ATOM 1571 N N . ILE A 1 205 ? -13.329 3.768 14.092 1.00 95.06 205 ILE A N 1
ATOM 1572 C CA . ILE A 1 205 ? -13.345 4.218 15.489 1.00 95.06 205 ILE A CA 1
ATOM 1573 C C . ILE A 1 205 ? -14.732 3.962 16.069 1.00 95.06 205 ILE A C 1
ATOM 1575 O O . ILE A 1 205 ? -15.737 4.382 15.504 1.00 95.06 205 ILE A O 1
ATOM 1579 N N . LEU A 1 206 ? -14.782 3.265 17.201 1.00 92.75 206 LEU A N 1
ATOM 1580 C CA . LEU A 1 206 ? -16.001 2.925 17.926 1.00 92.75 206 LEU A CA 1
ATOM 1581 C C . LEU A 1 206 ? -15.924 3.554 19.317 1.00 92.75 206 LEU A C 1
ATOM 1583 O O . LEU A 1 206 ? -15.169 3.091 20.171 1.00 92.75 206 LEU A O 1
ATOM 1587 N N . ALA A 1 207 ? -16.699 4.611 19.540 1.00 94.56 207 ALA A N 1
ATOM 1588 C CA . ALA A 1 207 ? -16.751 5.314 20.819 1.00 94.56 207 ALA A CA 1
ATOM 1589 C C . ALA A 1 207 ? -17.949 4.845 21.669 1.00 94.56 207 ALA A C 1
ATOM 1591 O O . ALA A 1 207 ? -18.982 4.503 21.111 1.00 94.56 207 ALA A O 1
ATOM 1592 N N . PRO A 1 208 ? -17.888 4.857 23.007 1.00 94.88 208 PRO A N 1
ATOM 1593 C CA . PRO A 1 208 ? -19.043 4.499 23.839 1.00 94.88 208 PRO A CA 1
ATOM 1594 C C . PRO A 1 208 ? -20.124 5.591 23.866 1.00 94.88 208 PRO A C 1
ATOM 1596 O O . PRO A 1 208 ? -21.301 5.315 24.093 1.00 94.88 208 PRO A O 1
ATOM 1599 N N . ALA A 1 209 ? -19.733 6.840 23.609 1.00 95.31 209 ALA A N 1
ATOM 1600 C CA . ALA A 1 209 ? -20.605 8.002 23.525 1.00 95.31 209 ALA A CA 1
ATOM 1601 C C . ALA A 1 209 ? -20.122 8.937 22.411 1.00 95.31 209 ALA A C 1
ATOM 1603 O O . ALA A 1 209 ? -18.985 8.836 21.947 1.00 95.31 209 ALA A O 1
ATOM 1604 N N . GLN A 1 210 ? -20.990 9.852 21.981 1.00 96.94 210 GLN A N 1
ATOM 1605 C CA . GLN A 1 210 ? -20.604 10.882 21.025 1.00 96.94 210 GLN A CA 1
ATOM 1606 C C . GLN A 1 210 ? -19.598 11.845 21.665 1.00 96.94 210 GLN A C 1
ATOM 1608 O O . GLN A 1 210 ? -19.884 12.413 22.719 1.00 96.94 210 GLN A O 1
ATOM 1613 N N . GLN A 1 211 ? -18.449 12.054 21.022 1.00 96.31 211 GLN A N 1
ATOM 1614 C CA . GLN A 1 211 ? -17.418 12.973 21.511 1.00 96.31 211 GLN A CA 1
ATOM 1615 C C . GLN A 1 211 ? -16.516 13.495 20.391 1.00 96.31 211 GLN A C 1
ATOM 1617 O O . GLN A 1 211 ? -16.517 12.967 19.279 1.00 96.31 211 GLN A O 1
ATOM 1622 N N . TYR A 1 212 ? -15.748 14.539 20.695 1.00 97.00 212 TYR A N 1
ATOM 1623 C CA . TYR A 1 212 ? -14.675 15.017 19.828 1.00 97.00 212 TYR A CA 1
ATOM 1624 C C . TYR A 1 212 ? -13.415 14.183 20.046 1.00 97.00 212 TYR A C 1
ATOM 1626 O O . TYR A 1 212 ? -13.108 13.799 21.175 1.00 97.00 212 TYR A O 1
ATOM 1634 N N . CYS A 1 213 ? -12.689 13.907 18.969 1.00 95.62 213 CYS A N 1
ATOM 1635 C CA . CYS A 1 213 ? -11.447 13.155 19.011 1.00 95.62 213 CYS A CA 1
ATOM 1636 C C . CYS A 1 213 ? -10.483 13.693 17.958 1.00 95.62 213 CYS A C 1
ATOM 1638 O O . CYS A 1 213 ? -10.846 13.792 16.785 1.00 95.62 213 CYS A O 1
ATOM 1640 N N . ASP A 1 214 ? -9.250 13.970 18.373 1.00 96.75 214 ASP A N 1
ATOM 1641 C CA . ASP A 1 214 ? -8.143 14.111 17.437 1.00 96.75 214 ASP A CA 1
ATOM 1642 C C . ASP A 1 214 ? -7.506 12.738 17.216 1.00 96.75 214 ASP A C 1
ATOM 1644 O O . ASP A 1 214 ? -7.309 11.974 18.167 1.00 96.75 214 ASP A O 1
ATOM 1648 N N . VAL A 1 215 ? -7.185 12.430 15.962 1.00 97.00 215 VAL A N 1
ATOM 1649 C CA . VAL A 1 215 ? -6.402 11.253 15.571 1.00 97.00 215 VAL A CA 1
ATOM 1650 C C . VAL A 1 215 ? -5.114 11.743 14.937 1.00 97.00 215 VAL A C 1
ATOM 1652 O O . VAL A 1 215 ? -5.161 12.532 13.995 1.00 97.00 215 VAL A O 1
ATOM 1655 N N . PHE A 1 216 ? -3.976 11.260 15.422 1.00 96.75 216 PHE A N 1
ATOM 1656 C CA . PHE A 1 216 ? -2.670 11.567 14.860 1.00 96.75 216 PHE A CA 1
ATOM 1657 C C . PHE A 1 216 ? -2.070 10.322 14.215 1.00 96.75 216 PHE A C 1
ATOM 1659 O O . PHE A 1 216 ? -1.945 9.285 14.868 1.00 96.75 216 PHE A O 1
ATOM 1666 N N . LEU A 1 217 ? -1.661 10.450 12.956 1.00 96.06 217 LEU A N 1
ATOM 1667 C CA . LEU A 1 217 ? -0.839 9.470 12.253 1.00 96.06 217 LEU A CA 1
ATOM 1668 C C . LEU A 1 217 ? 0.589 10.006 12.197 1.00 96.06 217 LEU A C 1
ATOM 1670 O O . LEU A 1 217 ? 0.807 11.093 11.669 1.00 96.06 217 LEU A O 1
ATOM 1674 N N . THR A 1 218 ? 1.552 9.261 12.727 1.00 95.44 218 THR A N 1
ATOM 1675 C CA . THR A 1 218 ? 2.978 9.599 12.621 1.00 95.44 218 THR A CA 1
ATOM 1676 C C . THR A 1 218 ? 3.665 8.534 11.786 1.00 95.44 218 THR A C 1
ATOM 1678 O O . THR A 1 218 ? 3.665 7.358 12.150 1.00 95.44 218 THR A O 1
ATOM 1681 N N . VAL A 1 219 ? 4.223 8.935 10.649 1.00 93.31 219 VAL A N 1
ATOM 1682 C CA . VAL A 1 219 ? 4.813 8.019 9.672 1.00 93.31 219 VAL A CA 1
ATOM 1683 C C . VAL A 1 219 ? 6.335 8.068 9.783 1.00 93.31 219 VAL A C 1
ATOM 1685 O O . VAL A 1 219 ? 6.946 9.136 9.772 1.00 93.31 219 VAL A O 1
ATOM 1688 N N . ASN A 1 220 ? 6.964 6.901 9.910 1.00 90.56 220 ASN A N 1
ATOM 1689 C CA . ASN A 1 220 ? 8.420 6.780 9.927 1.00 90.56 220 ASN A CA 1
ATOM 1690 C C . ASN A 1 220 ? 9.020 7.343 8.625 1.00 90.56 220 ASN A C 1
ATOM 1692 O O . ASN A 1 220 ? 8.421 7.194 7.568 1.00 90.56 220 ASN A O 1
ATOM 1696 N N . SER A 1 221 ? 10.219 7.934 8.667 1.00 87.50 221 SER A N 1
ATOM 1697 C CA . SER A 1 221 ? 10.907 8.471 7.479 1.00 87.50 221 SER A CA 1
ATOM 1698 C C . SER A 1 221 ? 11.175 7.440 6.374 1.00 87.50 221 SER A C 1
ATOM 1700 O O . SER A 1 221 ? 11.415 7.816 5.230 1.00 87.50 221 SER A O 1
ATOM 1702 N N . LEU A 1 222 ? 11.119 6.145 6.697 1.00 85.31 222 LEU A N 1
ATOM 1703 C CA . LEU A 1 222 ? 11.206 5.041 5.737 1.00 85.31 222 LEU A CA 1
ATOM 1704 C C . LEU A 1 222 ? 9.899 4.783 4.968 1.00 85.31 222 LEU A C 1
ATOM 1706 O O . LEU A 1 222 ? 9.866 3.924 4.088 1.00 85.31 222 LEU A O 1
ATOM 1710 N N . TRP A 1 223 ? 8.829 5.497 5.308 1.00 88.56 223 TRP A N 1
ATOM 1711 C CA . TRP A 1 223 ? 7.514 5.410 4.692 1.00 88.56 223 TRP A CA 1
ATOM 1712 C C . TRP A 1 223 ? 7.042 6.806 4.287 1.00 88.56 223 TRP A C 1
ATOM 1714 O O . TRP A 1 223 ? 7.403 7.815 4.885 1.00 88.56 223 TRP A O 1
ATOM 1724 N N . THR A 1 224 ? 6.219 6.878 3.251 1.00 89.50 224 THR A N 1
ATOM 1725 C CA . THR A 1 224 ? 5.592 8.120 2.796 1.00 89.50 224 THR A CA 1
ATOM 1726 C C . THR A 1 224 ? 4.085 7.937 2.762 1.00 89.50 224 THR A C 1
ATOM 1728 O O . THR A 1 224 ? 3.588 6.951 2.218 1.00 89.50 224 THR A O 1
ATOM 1731 N N . LEU A 1 225 ? 3.350 8.884 3.342 1.00 91.56 225 LEU A N 1
ATOM 1732 C CA . LEU A 1 225 ? 1.897 8.917 3.226 1.00 91.56 225 LEU A CA 1
ATOM 1733 C C . LEU A 1 225 ? 1.519 9.474 1.849 1.00 91.56 225 LEU A C 1
ATOM 1735 O O . LEU A 1 225 ? 1.980 10.551 1.476 1.00 91.56 225 LEU A O 1
ATOM 1739 N N . SER A 1 226 ? 0.705 8.738 1.096 1.00 89.81 226 SER A N 1
ATOM 1740 C CA . SER A 1 226 ? 0.308 9.110 -0.265 1.00 89.81 226 SER A CA 1
ATOM 1741 C C . SER A 1 226 ? -1.070 9.762 -0.292 1.00 89.81 226 SER A C 1
ATOM 1743 O O . SER A 1 226 ? -1.191 10.976 -0.443 1.00 89.81 226 SER A O 1
ATOM 1745 N N . ILE A 1 227 ? -2.117 8.960 -0.107 1.00 92.50 227 ILE A N 1
ATOM 1746 C CA . ILE A 1 227 ? -3.510 9.398 -0.151 1.00 92.50 227 ILE A CA 1
ATOM 1747 C C . ILE A 1 227 ? -4.108 9.257 1.242 1.00 92.50 227 ILE A C 1
ATOM 1749 O O . ILE A 1 227 ? -3.835 8.291 1.949 1.00 92.50 227 ILE A O 1
ATOM 1753 N N . THR A 1 228 ? -4.948 10.213 1.627 1.00 95.69 228 THR A N 1
ATOM 1754 C CA . THR A 1 228 ? -5.805 10.127 2.812 1.00 95.69 228 THR A CA 1
ATOM 1755 C C . THR A 1 228 ? -7.236 10.464 2.423 1.00 95.69 228 THR A C 1
ATOM 1757 O O . THR A 1 228 ? -7.469 11.320 1.567 1.00 95.69 228 THR A O 1
ATOM 1760 N N . TRP A 1 229 ? -8.201 9.763 3.012 1.00 95.75 229 TRP A N 1
ATOM 1761 C CA . TRP A 1 229 ? -9.608 10.109 2.887 1.00 95.75 229 TRP A CA 1
ATOM 1762 C C . TRP A 1 229 ? -10.378 9.859 4.193 1.00 95.75 229 TRP A C 1
ATOM 1764 O O . TRP A 1 229 ? -10.398 8.729 4.676 1.00 95.75 229 TRP A O 1
ATOM 1774 N N . PRO A 1 230 ? -11.094 10.851 4.741 1.00 96.31 230 PRO A N 1
ATOM 1775 C CA . PRO A 1 230 ? -11.051 12.274 4.390 1.00 96.31 230 PRO A CA 1
ATOM 1776 C C . PRO A 1 230 ? -9.619 12.854 4.380 1.00 96.31 230 PRO A C 1
ATOM 1778 O O . PRO A 1 230 ? -8.705 12.183 4.850 1.00 96.31 230 PRO A O 1
ATOM 1781 N N . PRO A 1 231 ? -9.373 14.036 3.796 1.00 95.06 231 PRO A N 1
ATOM 1782 C CA . PRO A 1 231 ? -8.027 14.605 3.764 1.00 95.06 231 PRO A CA 1
ATOM 1783 C C . PRO A 1 231 ? -7.512 14.876 5.181 1.00 95.06 231 PRO A C 1
ATOM 1785 O O . PRO A 1 231 ? -8.230 15.473 5.977 1.00 95.06 231 PRO A O 1
ATOM 1788 N N . ALA A 1 232 ? -6.294 14.435 5.491 1.00 94.94 232 ALA A N 1
ATOM 1789 C CA . ALA A 1 232 ? -5.653 14.719 6.773 1.00 94.94 232 ALA A CA 1
ATOM 1790 C C . ALA A 1 232 ? -4.915 16.067 6.752 1.00 94.94 232 ALA A C 1
ATOM 1792 O O . ALA A 1 232 ? -4.222 16.385 5.782 1.00 94.94 232 ALA A O 1
ATOM 1793 N N . GLU A 1 233 ? -4.966 16.804 7.860 1.00 95.06 233 GLU A N 1
ATOM 1794 C CA . GLU A 1 233 ? -4.153 18.002 8.075 1.00 95.06 233 GLU A CA 1
ATOM 1795 C C . GLU A 1 233 ? -2.681 17.597 8.266 1.00 95.06 233 GLU A C 1
ATOM 1797 O O . GLU A 1 233 ? -2.368 16.732 9.085 1.00 95.06 233 GLU A O 1
ATOM 1802 N N . ASN A 1 234 ? -1.755 18.216 7.532 1.00 93.56 234 ASN A N 1
ATOM 1803 C CA . ASN A 1 234 ? -0.319 17.961 7.678 1.00 93.56 234 ASN A CA 1
ATOM 1804 C C . ASN A 1 234 ? 0.293 18.914 8.719 1.00 93.56 234 ASN A C 1
ATOM 1806 O O . ASN A 1 234 ? 0.319 20.126 8.510 1.00 93.56 234 ASN A O 1
ATOM 1810 N N . LEU A 1 235 ? 0.816 18.359 9.817 1.00 90.38 235 LEU A N 1
ATOM 1811 C CA . LEU A 1 235 ? 1.389 19.102 10.946 1.00 90.38 235 LEU A CA 1
ATOM 1812 C C . LEU A 1 235 ? 2.926 19.236 10.897 1.00 90.38 235 LEU A C 1
ATOM 1814 O O . LEU A 1 235 ? 3.511 19.689 11.880 1.00 90.38 235 LEU A O 1
ATOM 1818 N N . ALA A 1 236 ? 3.562 18.878 9.773 1.00 86.44 236 ALA A N 1
ATOM 1819 C CA . ALA A 1 236 ? 5.011 18.695 9.590 1.00 86.44 236 ALA A CA 1
ATOM 1820 C C . ALA A 1 236 ? 5.582 17.410 10.234 1.00 86.44 236 ALA A C 1
ATOM 1822 O O . ALA A 1 236 ? 4.878 16.670 10.917 1.00 86.44 236 ALA A O 1
ATOM 1823 N N . ASP A 1 237 ? 6.850 17.098 9.939 1.00 85.75 237 ASP A N 1
ATOM 1824 C CA . ASP A 1 237 ? 7.590 15.929 10.453 1.00 85.75 237 ASP A CA 1
ATOM 1825 C C . ASP A 1 237 ? 6.880 14.573 10.254 1.00 85.75 237 ASP A C 1
ATOM 1827 O O . ASP A 1 237 ? 6.854 13.728 11.148 1.00 85.75 237 ASP A O 1
ATOM 1831 N N . ASN A 1 238 ? 6.283 14.363 9.073 1.00 90.62 238 ASN A N 1
ATOM 1832 C CA . ASN A 1 238 ? 5.503 13.161 8.733 1.00 90.62 238 ASN A CA 1
ATOM 1833 C C . ASN A 1 238 ? 4.352 12.868 9.713 1.00 90.62 238 ASN A C 1
ATOM 1835 O O . ASN A 1 238 ? 3.938 11.715 9.883 1.00 90.62 238 ASN A O 1
ATOM 1839 N N . LYS A 1 239 ? 3.829 13.915 10.356 1.00 94.75 239 LYS A N 1
ATOM 1840 C CA . LYS A 1 239 ? 2.699 13.839 11.270 1.00 94.75 239 LYS A CA 1
ATOM 1841 C C . LYS A 1 239 ? 1.456 14.442 10.634 1.00 94.75 239 LYS A C 1
ATOM 1843 O O . LYS A 1 239 ? 1.466 15.564 10.134 1.00 94.75 239 LYS A O 1
ATOM 1848 N N . TYR A 1 240 ? 0.365 13.697 10.712 1.00 95.94 240 TYR A N 1
ATOM 1849 C CA . TYR A 1 240 ? -0.917 14.047 10.122 1.00 95.94 240 TYR A CA 1
ATOM 1850 C C . TYR A 1 240 ? -2.006 13.991 11.179 1.00 95.94 240 TYR A C 1
ATOM 1852 O O . TYR A 1 240 ? -1.943 13.163 12.092 1.00 95.94 240 TYR A O 1
ATOM 1860 N N . LYS A 1 241 ? -3.001 14.864 11.063 1.00 96.69 241 LYS A N 1
ATOM 1861 C CA . LYS A 1 241 ? -4.077 15.017 12.034 1.00 96.69 241 LYS A CA 1
ATOM 1862 C C . LYS A 1 241 ? -5.441 14.915 11.366 1.00 96.69 241 LYS A C 1
ATOM 1864 O O . LYS A 1 241 ? -5.663 15.454 10.289 1.00 96.69 241 LYS A O 1
ATOM 1869 N N . TYR A 1 242 ? -6.367 14.272 12.065 1.00 97.12 242 TYR A N 1
ATOM 1870 C CA . TYR A 1 242 ? -7.797 14.372 11.809 1.00 97.12 242 TYR A CA 1
ATOM 1871 C C . TYR A 1 242 ? -8.482 14.954 13.031 1.00 97.12 242 TYR A C 1
ATOM 1873 O O . TYR A 1 242 ? -8.257 14.469 14.141 1.00 97.12 242 TYR A O 1
ATOM 1881 N N . PHE A 1 243 ? -9.358 15.932 12.818 1.00 97.12 243 PHE A N 1
ATOM 1882 C CA . PHE A 1 243 ? -10.278 16.405 13.845 1.00 97.12 243 PHE A CA 1
ATOM 1883 C C . PHE A 1 243 ? -11.680 15.873 13.557 1.00 97.12 243 PHE A C 1
ATOM 1885 O O . PHE A 1 243 ? -12.280 16.186 12.523 1.00 97.12 243 PHE A O 1
ATOM 1892 N N . LEU A 1 244 ? -12.184 15.029 14.459 1.00 97.31 244 LEU A N 1
ATOM 1893 C CA . LEU A 1 244 ? -13.390 14.238 14.239 1.00 97.31 244 LEU A CA 1
ATOM 1894 C C . LEU A 1 244 ? -14.415 14.422 15.354 1.00 97.31 244 LEU A C 1
ATOM 1896 O O . LEU A 1 244 ? -14.068 14.551 16.531 1.00 97.31 244 LEU A O 1
ATOM 1900 N N . ARG A 1 245 ? -15.695 14.307 14.996 1.00 97.44 245 ARG A N 1
ATOM 1901 C CA . ARG A 1 245 ? -16.757 13.921 15.932 1.00 97.44 245 ARG A CA 1
ATOM 1902 C C . ARG A 1 245 ? -17.077 12.454 15.706 1.00 97.44 245 ARG A C 1
ATOM 1904 O O . ARG A 1 245 ? -17.468 12.058 14.613 1.00 97.44 245 ARG A O 1
ATOM 1911 N N . VAL A 1 246 ? -16.886 11.639 16.733 1.00 97.00 246 VAL A N 1
ATOM 1912 C CA . VAL A 1 246 ? -17.058 10.185 16.656 1.00 97.00 246 VAL A CA 1
ATOM 1913 C C . VAL A 1 246 ? -18.327 9.758 17.378 1.00 97.00 246 VAL A C 1
ATOM 1915 O O . VAL A 1 246 ? -18.710 10.371 18.376 1.00 97.00 246 VAL A O 1
ATOM 1918 N N . HIS A 1 247 ? -18.985 8.715 16.873 1.00 95.75 247 HIS A N 1
ATOM 1919 C CA . HIS A 1 247 ? -20.294 8.265 17.350 1.00 95.75 247 HIS A CA 1
ATOM 1920 C C . HIS A 1 247 ? -20.291 6.780 17.756 1.00 95.75 247 HIS A C 1
ATOM 1922 O O . HIS A 1 247 ? -19.534 5.991 17.185 1.00 95.75 247 HIS A O 1
ATOM 1928 N N . PRO A 1 248 ? -21.205 6.343 18.650 1.00 91.94 248 PRO A N 1
ATOM 1929 C CA . PRO A 1 248 ? -21.294 4.936 19.059 1.00 91.94 248 PRO A CA 1
ATOM 1930 C C . PRO A 1 248 ? -21.614 3.922 17.963 1.00 91.94 248 PRO A C 1
ATOM 1932 O O . PRO A 1 248 ? -21.325 2.738 18.113 1.00 91.94 248 PRO A O 1
ATOM 1935 N N . GLY A 1 249 ? -22.166 4.381 16.839 1.00 86.81 249 GLY A N 1
ATOM 1936 C CA . GLY A 1 249 ? -22.410 3.552 15.657 1.00 86.81 249 GLY A CA 1
ATOM 1937 C C . GLY A 1 249 ? -21.208 3.394 14.718 1.00 86.81 249 GLY A C 1
ATOM 1938 O O . GLY A 1 249 ? -21.351 2.744 13.689 1.00 86.81 249 GLY A O 1
ATOM 1939 N N . GLY A 1 250 ? -20.055 4.001 15.024 1.00 91.38 250 GLY A N 1
ATOM 1940 C CA . GLY A 1 250 ? -18.874 3.999 14.150 1.00 91.38 250 GLY A CA 1
ATOM 1941 C C . GLY A 1 250 ? -18.877 5.066 13.052 1.00 91.38 250 GLY A C 1
ATOM 1942 O O . GLY A 1 250 ? -17.991 5.075 12.204 1.00 91.38 250 GLY A O 1
ATOM 1943 N N . ALA A 1 251 ? -19.860 5.970 13.059 1.00 95.75 251 ALA A N 1
ATOM 1944 C CA . ALA A 1 251 ? -19.844 7.145 12.196 1.00 95.75 251 ALA A CA 1
ATOM 1945 C C . ALA A 1 251 ? -18.809 8.164 12.696 1.00 95.75 251 ALA A C 1
ATOM 1947 O O . ALA A 1 251 ? -18.703 8.416 13.902 1.00 95.75 251 ALA A O 1
ATOM 1948 N N . LEU A 1 252 ? -18.076 8.748 11.752 1.00 97.19 252 LEU A N 1
ATOM 1949 C CA . LEU A 1 252 ? -17.044 9.756 11.956 1.00 97.19 252 LEU A CA 1
ATOM 1950 C C . LEU A 1 252 ? -17.422 10.982 11.135 1.00 97.19 252 LEU A C 1
ATOM 1952 O O . LEU A 1 252 ? -17.512 10.902 9.911 1.00 97.19 252 LEU A O 1
ATOM 1956 N N . GLU A 1 253 ? -17.632 12.111 11.792 1.00 97.25 253 GLU A N 1
ATOM 1957 C CA . GLU A 1 253 ? -17.802 13.387 11.111 1.00 97.25 253 GLU A CA 1
ATOM 1958 C C . GLU A 1 253 ? -16.460 14.104 11.070 1.00 97.25 253 GLU A C 1
ATOM 1960 O O . GLU A 1 253 ? -15.881 14.419 12.112 1.00 97.25 253 GLU A O 1
ATOM 1965 N N . HIS A 1 254 ? -15.959 14.333 9.864 1.00 96.81 254 HIS A N 1
ATOM 1966 C CA . HIS A 1 254 ? -14.728 15.060 9.623 1.00 96.81 254 HIS A CA 1
ATOM 1967 C C . HIS A 1 254 ? -15.037 16.534 9.397 1.00 96.81 254 HIS A C 1
ATOM 1969 O O . HIS A 1 254 ? -15.737 16.877 8.445 1.00 96.81 254 HIS A O 1
ATOM 1975 N N . PHE A 1 255 ? -14.526 17.397 10.277 1.00 92.62 255 PHE A N 1
ATOM 1976 C CA . PHE A 1 255 ? -14.908 18.810 10.301 1.00 92.62 255 PHE A CA 1
ATOM 1977 C C . PHE A 1 255 ? -14.407 19.592 9.094 1.00 92.62 255 PHE A C 1
ATOM 1979 O O . PHE A 1 255 ? -15.161 20.376 8.537 1.00 92.62 255 PHE A O 1
ATOM 1986 N N . GLU A 1 256 ? -13.164 19.370 8.672 1.00 90.75 256 GLU A N 1
ATOM 1987 C CA . GLU A 1 256 ? -12.561 20.163 7.595 1.00 90.75 256 GLU A CA 1
ATOM 1988 C C . GLU A 1 256 ? -13.251 19.931 6.245 1.00 90.75 256 GLU A C 1
ATOM 1990 O O . GLU A 1 256 ? -13.446 20.867 5.476 1.00 90.75 256 GLU A O 1
ATOM 1995 N N . SER A 1 257 ? -13.669 18.693 5.969 1.00 92.38 257 SER A N 1
ATOM 1996 C CA . SER A 1 257 ? -14.382 18.354 4.732 1.00 92.38 257 SER A CA 1
ATOM 1997 C C . SER A 1 257 ? -15.903 18.303 4.893 1.00 92.38 257 SER A C 1
ATOM 1999 O O . SER A 1 257 ? -16.589 17.978 3.929 1.00 92.38 257 SER A O 1
ATOM 2001 N N . GLU A 1 258 ? -16.422 18.517 6.105 1.00 93.94 258 GLU A N 1
ATOM 2002 C CA . GLU A 1 258 ? -17.843 18.383 6.469 1.00 93.94 258 GLU A CA 1
ATOM 2003 C C . GLU A 1 258 ? -18.476 17.034 6.057 1.00 93.94 258 GLU A C 1
ATOM 2005 O O . GLU A 1 258 ? -19.677 16.934 5.802 1.00 93.94 258 GLU A O 1
ATOM 2010 N N . MET A 1 259 ? -17.669 15.969 5.978 1.00 94.06 259 MET A N 1
ATOM 2011 C CA . MET A 1 259 ? -18.109 14.647 5.515 1.00 94.06 259 MET A CA 1
ATOM 2012 C C . MET A 1 259 ? -18.374 13.706 6.684 1.00 94.06 259 MET A C 1
ATOM 2014 O O . MET A 1 259 ? -17.656 13.722 7.681 1.00 94.06 259 MET A O 1
ATOM 2018 N N . VAL A 1 260 ? -19.351 12.814 6.513 1.00 96.38 260 VAL A N 1
ATOM 2019 C CA . VAL A 1 260 ? -19.603 11.704 7.437 1.00 96.38 260 VAL A CA 1
ATOM 2020 C C . VAL A 1 260 ? -19.147 10.403 6.788 1.00 96.38 260 VAL A C 1
ATOM 2022 O O . VAL A 1 260 ? -19.657 10.013 5.738 1.00 96.38 260 VAL A O 1
ATOM 2025 N N . VAL A 1 261 ? -18.183 9.729 7.408 1.00 95.50 261 VAL A N 1
ATOM 2026 C CA . VAL A 1 261 ? -17.593 8.472 6.929 1.00 95.50 261 VAL A CA 1
ATOM 2027 C C . VAL A 1 261 ? -17.670 7.394 8.007 1.00 95.50 261 VAL A C 1
ATOM 2029 O O . VAL A 1 261 ? -17.832 7.683 9.187 1.00 95.50 261 VAL A O 1
ATOM 2032 N N . THR A 1 262 ? -17.549 6.128 7.617 1.00 93.00 262 THR A N 1
ATOM 2033 C CA . THR A 1 262 ? -17.504 4.991 8.559 1.00 93.00 262 THR A CA 1
ATOM 2034 C C . THR A 1 262 ? -16.082 4.607 8.966 1.00 93.00 262 THR A C 1
ATOM 2036 O O . THR A 1 262 ? -15.884 3.811 9.879 1.00 93.00 262 THR A O 1
ATOM 2039 N N . SER A 1 263 ? -15.083 5.127 8.255 1.00 94.62 263 SER A N 1
ATOM 2040 C CA . SER A 1 263 ? -13.666 4.860 8.489 1.00 94.62 263 SER A CA 1
ATOM 2041 C C . SER A 1 263 ? -12.814 5.936 7.833 1.00 94.62 263 SER A C 1
ATOM 2043 O O . SER A 1 263 ? -13.189 6.444 6.775 1.00 94.62 263 SER A O 1
ATOM 2045 N N . LEU A 1 264 ? -11.646 6.208 8.403 1.00 96.62 264 LEU A N 1
ATOM 2046 C CA . LEU A 1 264 ? -10.579 6.918 7.706 1.00 96.62 264 LEU A CA 1
ATOM 2047 C C . LEU A 1 264 ? -9.843 5.934 6.795 1.00 96.62 264 LEU A C 1
ATOM 2049 O O . LEU A 1 264 ? -9.691 4.760 7.131 1.00 96.62 264 LEU A O 1
ATOM 2053 N N . TYR A 1 265 ? -9.381 6.412 5.656 1.00 96.50 265 TYR A N 1
ATOM 2054 C CA . TYR A 1 265 ? -8.572 5.688 4.694 1.00 96.50 265 TYR A CA 1
ATOM 2055 C C . TYR A 1 265 ? -7.234 6.391 4.565 1.00 96.50 265 TYR A C 1
ATOM 2057 O O . TYR A 1 265 ? -7.186 7.618 4.489 1.00 96.50 265 TYR A O 1
ATOM 2065 N N . TYR A 1 266 ? -6.154 5.626 4.507 1.00 96.00 266 TYR A N 1
ATOM 2066 C CA . TYR A 1 266 ? -4.867 6.177 4.138 1.00 96.00 266 TYR A CA 1
ATOM 2067 C C . TYR A 1 266 ? -3.990 5.152 3.426 1.00 96.00 266 TYR A C 1
ATOM 2069 O O . TYR A 1 266 ? -4.121 3.945 3.619 1.00 96.00 266 TYR A O 1
ATOM 2077 N N . GLU A 1 267 ? -3.085 5.658 2.600 1.00 94.88 267 GLU A N 1
ATOM 2078 C CA . GLU A 1 267 ? -2.125 4.882 1.830 1.00 94.88 267 GLU A CA 1
ATOM 2079 C C . GLU A 1 267 ? -0.709 5.192 2.295 1.00 94.88 267 GLU A C 1
ATOM 2081 O O . GLU A 1 267 ? -0.295 6.353 2.301 1.00 94.88 267 GLU A O 1
ATOM 2086 N N . ALA A 1 268 ? 0.041 4.155 2.661 1.00 92.06 268 ALA A N 1
ATOM 2087 C CA . ALA A 1 268 ? 1.434 4.273 3.065 1.00 92.06 268 ALA A CA 1
ATOM 2088 C C . ALA A 1 268 ? 2.336 3.527 2.079 1.00 92.06 268 ALA A C 1
ATOM 2090 O O . ALA A 1 268 ? 2.148 2.339 1.813 1.00 92.06 268 ALA A O 1
ATOM 2091 N N . ILE A 1 269 ? 3.326 4.232 1.543 1.00 90.00 269 ILE A N 1
ATOM 2092 C CA . ILE A 1 269 ? 4.275 3.718 0.560 1.00 90.00 269 ILE A CA 1
ATOM 2093 C C . ILE A 1 269 ? 5.622 3.509 1.262 1.00 90.00 269 ILE A C 1
ATOM 2095 O O . ILE A 1 269 ? 6.177 4.478 1.785 1.00 90.00 269 ILE A O 1
ATOM 2099 N N . PRO A 1 270 ? 6.159 2.281 1.310 1.00 86.69 270 PRO A N 1
ATOM 2100 C CA . PRO A 1 270 ? 7.499 2.031 1.826 1.00 86.69 270 PRO A CA 1
ATOM 2101 C C . PRO A 1 270 ? 8.552 2.538 0.835 1.00 86.69 270 PRO A C 1
ATOM 2103 O O . PRO A 1 270 ? 8.339 2.513 -0.378 1.00 86.69 270 PRO A O 1
ATOM 2106 N N . ASN A 1 271 ? 9.716 2.952 1.335 1.00 79.94 271 ASN A N 1
ATOM 2107 C CA . ASN A 1 271 ? 10.850 3.265 0.470 1.00 79.94 271 ASN A CA 1
ATOM 2108 C C . ASN A 1 271 ? 11.273 2.005 -0.336 1.00 79.94 271 ASN A C 1
ATOM 2110 O O . ASN A 1 271 ? 11.542 0.968 0.283 1.00 79.94 271 ASN A O 1
ATOM 2114 N N . PRO A 1 272 ? 11.357 2.074 -1.683 1.00 65.06 272 PRO A N 1
ATOM 2115 C CA . PRO A 1 272 ? 11.739 0.947 -2.540 1.00 65.06 272 PRO A CA 1
ATOM 2116 C C . PRO A 1 272 ? 13.068 0.276 -2.171 1.00 65.06 272 PRO A C 1
ATOM 2118 O O . PRO A 1 272 ? 13.203 -0.934 -2.342 1.00 65.06 272 PRO A O 1
ATOM 2121 N N . ASP A 1 273 ? 14.023 1.027 -1.615 1.00 64.31 273 ASP A N 1
ATOM 2122 C CA . ASP A 1 273 ? 15.351 0.513 -1.249 1.00 64.31 273 ASP A CA 1
ATOM 2123 C C . ASP A 1 273 ? 15.327 -0.479 -0.068 1.00 64.31 273 ASP A C 1
ATOM 2125 O O . ASP A 1 273 ? 16.331 -1.126 0.225 1.00 64.31 273 ASP A O 1
ATOM 2129 N N . MET A 1 274 ? 14.183 -0.614 0.612 1.00 60.94 274 MET A N 1
ATOM 2130 C CA . MET A 1 274 ? 14.014 -1.428 1.821 1.00 60.94 274 MET A CA 1
ATOM 2131 C C . MET A 1 274 ? 13.234 -2.731 1.597 1.00 60.94 274 MET A C 1
ATOM 2133 O O . MET A 1 274 ? 13.030 -3.486 2.552 1.00 60.94 274 MET A O 1
ATOM 2137 N N . VAL A 1 275 ? 12.753 -3.002 0.380 1.00 59.91 275 VAL A N 1
ATOM 2138 C CA . VAL A 1 275 ? 11.864 -4.142 0.127 1.00 59.91 275 VAL A CA 1
ATOM 2139 C C . VAL A 1 275 ? 12.652 -5.309 -0.477 1.00 59.91 275 VAL A C 1
ATOM 2141 O O . VAL A 1 275 ? 12.800 -5.378 -1.691 1.00 59.91 275 VAL A O 1
ATOM 2144 N N . ASP A 1 276 ? 13.143 -6.244 0.351 1.00 62.09 276 ASP A N 1
ATOM 2145 C CA . ASP A 1 276 ? 13.386 -7.626 -0.104 1.00 62.09 276 ASP A CA 1
ATOM 2146 C C . ASP A 1 276 ? 12.136 -8.469 0.201 1.00 62.09 276 ASP A C 1
ATOM 2148 O O . ASP A 1 276 ? 11.925 -8.862 1.356 1.00 62.09 276 ASP A O 1
ATOM 2152 N N . PRO A 1 277 ? 11.294 -8.772 -0.805 1.00 58.38 277 PRO A N 1
ATOM 2153 C CA . PRO A 1 277 ? 10.053 -9.522 -0.625 1.00 58.38 277 PRO A CA 1
ATOM 2154 C C . PRO A 1 277 ? 10.216 -10.855 0.110 1.00 58.38 277 PRO A C 1
ATOM 2156 O O . PRO A 1 277 ? 9.330 -11.267 0.872 1.00 58.38 277 PRO A O 1
ATOM 2159 N N . ASN A 1 278 ? 11.363 -11.516 -0.076 1.00 59.88 278 ASN A N 1
ATOM 2160 C CA . ASN A 1 278 ? 11.635 -12.830 0.497 1.00 59.88 278 ASN A CA 1
ATOM 2161 C C . ASN A 1 278 ? 11.960 -12.766 1.994 1.00 59.88 278 ASN A C 1
ATOM 2163 O O . ASN A 1 278 ? 11.774 -13.754 2.710 1.00 59.88 278 ASN A O 1
ATOM 2167 N N . GLU A 1 279 ? 12.378 -11.608 2.510 1.00 68.44 279 GLU A N 1
ATOM 2168 C CA . GLU A 1 279 ? 12.561 -11.414 3.950 1.00 68.44 279 GLU A CA 1
ATOM 2169 C C . GLU A 1 279 ? 11.230 -11.190 4.682 1.00 68.44 279 GLU A C 1
ATOM 2171 O O . GLU A 1 279 ? 11.067 -11.583 5.850 1.00 68.44 279 GLU A O 1
ATOM 2176 N N . PHE A 1 280 ? 10.245 -10.599 3.999 1.00 77.44 280 PHE A N 1
ATOM 2177 C CA . PHE A 1 280 ? 8.949 -10.297 4.596 1.00 77.44 280 PHE A CA 1
ATOM 2178 C C . PHE A 1 280 ? 8.080 -11.542 4.767 1.00 77.44 280 PHE A C 1
ATOM 2180 O O . PHE A 1 280 ? 7.507 -11.708 5.849 1.00 77.44 280 PHE A O 1
ATOM 2187 N N . ILE A 1 281 ? 8.002 -12.410 3.750 1.00 88.19 281 ILE A N 1
ATOM 2188 C CA . ILE A 1 281 ? 7.165 -13.620 3.772 1.00 88.19 281 ILE A CA 1
ATOM 2189 C C . ILE A 1 281 ? 7.969 -14.839 3.311 1.00 88.19 281 ILE A C 1
ATOM 2191 O O . ILE A 1 281 ? 8.219 -15.041 2.120 1.00 88.19 281 ILE A O 1
ATOM 2195 N N . ALA A 1 282 ? 8.294 -15.688 4.282 1.00 87.06 282 ALA A N 1
ATOM 2196 C CA . ALA A 1 282 ? 9.016 -16.940 4.118 1.00 87.06 282 ALA A CA 1
ATOM 2197 C C . ALA A 1 282 ? 8.310 -18.069 4.899 1.00 87.06 282 ALA A C 1
ATOM 2199 O O . ALA A 1 282 ? 7.595 -17.781 5.863 1.00 87.06 282 ALA A O 1
ATOM 2200 N N . PRO A 1 283 ? 8.574 -19.353 4.593 1.00 87.44 283 PRO A N 1
ATOM 2201 C CA . PRO A 1 283 ? 7.936 -20.489 5.277 1.00 87.44 283 PRO A CA 1
ATOM 2202 C C . PRO A 1 283 ? 8.086 -20.484 6.805 1.00 87.44 283 PRO A C 1
ATOM 2204 O O . PRO A 1 283 ? 7.228 -20.961 7.535 1.00 87.44 283 PRO A O 1
ATOM 2207 N N . ARG A 1 284 ? 9.171 -19.892 7.318 1.00 89.12 284 ARG A N 1
ATOM 2208 C CA . ARG A 1 284 ? 9.440 -19.771 8.761 1.00 89.12 284 ARG A CA 1
ATOM 2209 C C . ARG A 1 284 ? 8.580 -18.732 9.491 1.00 89.12 284 ARG A C 1
ATOM 2211 O O . ARG A 1 284 ? 8.649 -18.658 10.714 1.00 89.12 284 ARG A O 1
ATOM 2218 N N . ASN A 1 285 ? 7.902 -17.835 8.773 1.00 88.94 285 ASN A N 1
ATOM 2219 C CA . ASN A 1 285 ? 7.239 -16.669 9.368 1.00 88.94 285 ASN A CA 1
ATOM 2220 C C . ASN A 1 285 ? 5.880 -16.312 8.742 1.00 88.94 285 ASN A C 1
ATOM 2222 O O . ASN A 1 285 ? 5.315 -15.277 9.105 1.00 88.94 285 ASN A O 1
ATOM 2226 N N . GLY A 1 286 ? 5.383 -17.128 7.818 1.00 93.19 286 GLY A N 1
ATOM 2227 C CA . GLY A 1 286 ? 4.121 -16.937 7.121 1.00 93.19 286 GLY A CA 1
ATOM 2228 C C . GLY A 1 286 ? 3.587 -18.258 6.588 1.00 93.19 286 GLY A C 1
ATOM 2229 O O . GLY A 1 286 ? 4.228 -19.296 6.735 1.00 93.19 286 GLY A O 1
ATOM 2230 N N . PHE A 1 287 ? 2.413 -18.198 5.973 1.00 96.44 287 PHE A N 1
ATOM 2231 C CA . PHE A 1 287 ? 1.705 -19.362 5.450 1.00 96.44 287 PHE A CA 1
ATOM 2232 C C . PHE A 1 287 ? 1.408 -19.170 3.976 1.00 96.44 287 PHE A C 1
ATOM 2234 O O . PHE A 1 287 ? 1.296 -18.031 3.521 1.00 96.44 287 PHE A O 1
ATOM 2241 N N . ALA A 1 288 ? 1.237 -20.268 3.247 1.00 96.50 288 ALA A N 1
ATOM 2242 C CA . ALA A 1 288 ? 0.815 -20.221 1.857 1.00 96.50 288 ALA A CA 1
ATOM 2243 C C . ALA A 1 288 ? -0.306 -21.213 1.558 1.00 96.50 288 ALA A C 1
ATOM 2245 O O . ALA A 1 288 ? -0.325 -22.333 2.063 1.00 96.50 288 ALA A O 1
ATOM 2246 N N . MET A 1 289 ? -1.253 -20.796 0.724 1.00 96.69 289 MET A N 1
ATOM 2247 C CA . MET A 1 289 ? -2.352 -21.642 0.261 1.00 96.69 289 MET A CA 1
ATOM 2248 C C . MET A 1 289 ? -2.908 -21.127 -1.068 1.00 96.69 289 MET A C 1
ATOM 2250 O O . MET A 1 289 ? -2.510 -20.066 -1.557 1.00 96.69 289 MET A O 1
ATOM 2254 N N . THR A 1 290 ? -3.825 -21.880 -1.673 1.00 96.31 290 THR A N 1
ATOM 2255 C CA . THR A 1 290 ? -4.481 -21.440 -2.909 1.00 96.31 290 THR A CA 1
ATOM 2256 C C . THR A 1 290 ? -5.381 -20.235 -2.636 1.00 96.31 290 THR A C 1
ATOM 2258 O O . THR A 1 290 ? -5.901 -20.078 -1.530 1.00 96.31 290 THR A O 1
ATOM 2261 N N . PHE A 1 291 ? -5.623 -19.396 -3.646 1.00 96.12 291 PHE A N 1
ATOM 2262 C CA . PHE A 1 291 ? -6.561 -18.272 -3.538 1.00 96.12 291 PHE A CA 1
ATOM 2263 C C . PHE A 1 291 ? -7.931 -18.698 -2.990 1.00 96.12 291 PHE A C 1
ATOM 2265 O O . PHE A 1 291 ? -8.510 -18.014 -2.146 1.00 96.12 291 PHE A O 1
ATOM 2272 N N . ARG A 1 292 ? -8.442 -19.852 -3.438 1.00 93.69 292 ARG A N 1
ATOM 2273 C CA . ARG A 1 292 ? -9.747 -20.365 -3.011 1.00 93.69 292 ARG A CA 1
ATOM 2274 C C . ARG A 1 292 ? -9.784 -20.606 -1.502 1.00 93.69 292 ARG A C 1
ATOM 2276 O O . ARG A 1 292 ? -10.719 -20.150 -0.847 1.00 93.69 292 ARG A O 1
ATOM 2283 N N . ASP A 1 293 ? -8.773 -21.291 -0.978 1.00 96.19 293 ASP A N 1
ATOM 2284 C CA . ASP A 1 293 ? -8.707 -21.651 0.440 1.00 96.19 293 ASP A CA 1
ATOM 2285 C C . ASP A 1 293 ? -8.398 -20.414 1.293 1.00 96.19 293 ASP A C 1
ATOM 2287 O O . ASP A 1 293 ? -8.989 -20.229 2.361 1.00 96.19 293 ASP A O 1
ATOM 2291 N N . PHE A 1 294 ? -7.566 -19.507 0.766 1.00 97.25 294 PHE A N 1
ATOM 2292 C CA . PHE A 1 294 ? -7.193 -18.246 1.403 1.00 97.25 294 PHE A CA 1
ATOM 2293 C C . PHE A 1 294 ? -8.404 -17.380 1.756 1.00 97.25 294 PHE A C 1
ATOM 2295 O O . PHE A 1 294 ? -8.489 -16.887 2.879 1.00 97.25 294 PHE A O 1
ATOM 2302 N N . ILE A 1 295 ? -9.370 -17.217 0.844 1.00 96.31 295 ILE A N 1
ATOM 2303 C CA . ILE A 1 295 ? -10.555 -16.385 1.105 1.00 96.31 295 ILE A CA 1
ATOM 2304 C C . ILE A 1 295 ? -11.401 -16.959 2.248 1.00 96.31 295 ILE A C 1
ATOM 2306 O O . ILE A 1 295 ? -11.778 -16.224 3.167 1.00 96.31 295 ILE A O 1
ATOM 2310 N N . SER A 1 296 ? -11.674 -18.268 2.233 1.00 94.88 296 SER A N 1
ATOM 2311 C CA . SER A 1 296 ? -12.410 -18.925 3.321 1.00 94.88 296 SER A CA 1
ATOM 2312 C C . SER A 1 296 ? -11.650 -18.882 4.643 1.00 94.88 296 SER A C 1
ATOM 2314 O O . SER A 1 296 ? -12.241 -18.591 5.684 1.00 94.88 296 SER A O 1
ATOM 2316 N N . HIS A 1 297 ? -10.339 -19.117 4.603 1.00 96.38 297 HIS A N 1
ATOM 2317 C CA . HIS A 1 297 ? -9.480 -19.048 5.774 1.00 96.38 297 HIS A CA 1
ATOM 2318 C C . HIS A 1 297 ? -9.497 -17.642 6.383 1.00 96.38 297 HIS A C 1
ATOM 2320 O O . HIS A 1 297 ? -9.761 -17.488 7.574 1.00 96.38 297 HIS A O 1
ATOM 2326 N N . MET A 1 298 ? -9.314 -16.601 5.567 1.00 96.56 298 MET A N 1
ATOM 2327 C CA . MET A 1 298 ? -9.303 -15.215 6.027 1.00 96.56 298 MET A CA 1
ATOM 2328 C C . MET A 1 298 ? -10.637 -14.817 6.673 1.00 96.56 298 MET A C 1
ATOM 2330 O O . MET A 1 298 ? -10.646 -14.212 7.742 1.00 96.56 298 MET A O 1
ATOM 2334 N N . MET A 1 299 ? -11.776 -15.227 6.103 1.00 94.56 299 MET A N 1
ATOM 2335 C CA . MET A 1 299 ? -13.093 -14.997 6.716 1.00 94.56 299 MET A CA 1
ATOM 2336 C C . MET A 1 299 ? -13.216 -15.603 8.121 1.00 94.56 299 MET A C 1
ATOM 2338 O O . MET A 1 299 ? -13.813 -14.975 9.003 1.00 94.56 299 MET A O 1
ATOM 2342 N N . ASN A 1 300 ? -12.632 -16.786 8.338 1.00 94.50 300 ASN A N 1
ATOM 2343 C CA . ASN A 1 300 ? -12.591 -17.447 9.643 1.00 94.50 300 ASN A CA 1
ATOM 2344 C C . ASN A 1 300 ? -11.630 -16.740 10.605 1.00 94.50 300 ASN A C 1
ATOM 2346 O O . ASN A 1 300 ? -11.983 -16.515 11.761 1.00 94.50 300 ASN A O 1
ATOM 2350 N N . VAL A 1 301 ? -10.440 -16.340 10.147 1.00 95.00 301 VAL A N 1
ATOM 2351 C CA . VAL A 1 301 ? -9.468 -15.612 10.981 1.00 95.00 301 VAL A CA 1
ATOM 2352 C C . VAL A 1 301 ? -10.049 -14.293 11.471 1.00 95.00 301 VAL A C 1
ATOM 2354 O O . VAL A 1 301 ? -10.026 -14.014 12.668 1.00 95.00 301 VAL A O 1
ATOM 2357 N N . LEU A 1 302 ? -10.645 -13.498 10.582 1.00 93.88 302 LEU A N 1
ATOM 2358 C CA . LEU A 1 302 ? -11.245 -12.223 10.971 1.00 93.88 302 LEU A CA 1
ATOM 2359 C C . LEU A 1 302 ? -12.437 -12.417 11.932 1.00 93.88 302 LEU A C 1
ATOM 2361 O O . LEU A 1 302 ? -12.694 -11.555 12.775 1.00 93.88 302 LEU A O 1
ATOM 2365 N N . ASP A 1 303 ? -13.148 -13.551 11.851 1.00 91.69 303 ASP A N 1
ATOM 2366 C CA . ASP A 1 303 ? -14.203 -13.916 12.813 1.00 91.69 303 ASP A CA 1
ATOM 2367 C C . ASP A 1 303 ? -13.630 -14.178 14.201 1.00 91.69 303 ASP A C 1
ATOM 2369 O O . ASP A 1 303 ? -14.107 -13.646 15.207 1.00 91.69 303 ASP A O 1
ATOM 2373 N N . GLN A 1 304 ? -12.551 -14.966 14.251 1.00 89.50 304 GLN A N 1
ATOM 2374 C CA . GLN A 1 304 ? -11.833 -15.250 15.486 1.00 89.50 304 GLN A CA 1
ATOM 2375 C C . GLN A 1 304 ? -11.335 -13.949 16.112 1.00 89.50 304 GLN A C 1
ATOM 2377 O O . GLN A 1 304 ? -11.492 -13.755 17.314 1.00 89.50 304 GLN A O 1
ATOM 2382 N N . LEU A 1 305 ? -10.845 -13.006 15.309 1.00 89.88 305 LEU A N 1
ATOM 2383 C CA . LEU A 1 305 ? -10.424 -11.678 15.763 1.00 89.88 305 LEU A CA 1
ATOM 2384 C C . LEU A 1 305 ? -11.593 -10.761 16.165 1.00 89.88 305 LEU A C 1
ATOM 2386 O O . LEU A 1 305 ? -11.383 -9.657 16.665 1.00 89.88 305 LEU A O 1
ATOM 2390 N N . GLY A 1 306 ? -12.834 -11.235 16.040 1.00 85.00 306 GLY A N 1
ATOM 2391 C CA . GLY A 1 306 ? -14.010 -10.566 16.573 1.00 85.00 306 GLY A CA 1
ATOM 2392 C C . GLY A 1 306 ? -14.596 -9.491 15.678 1.00 85.00 306 GLY A C 1
ATOM 2393 O O . GLY A 1 306 ? -15.383 -8.680 16.166 1.00 85.00 306 GLY A O 1
ATOM 2394 N N . MET A 1 307 ? -14.225 -9.464 14.399 1.00 87.94 307 MET A N 1
ATOM 2395 C CA . MET A 1 307 ? -14.790 -8.513 13.453 1.00 87.94 307 MET A CA 1
ATOM 2396 C C . MET A 1 307 ? -16.257 -8.837 13.154 1.00 87.94 307 MET A C 1
ATOM 2398 O O . MET A 1 307 ? -16.653 -9.995 12.992 1.00 87.94 307 MET A O 1
ATOM 2402 N N . SER A 1 308 ? -17.076 -7.792 13.024 1.00 85.19 308 SER A N 1
ATOM 2403 C CA . SER A 1 308 ? -18.476 -7.948 12.626 1.00 85.19 308 SER A CA 1
ATOM 2404 C C . SER A 1 308 ? -18.585 -8.574 11.232 1.00 85.19 308 SER A C 1
ATOM 2406 O O . SER A 1 308 ? -17.676 -8.465 10.408 1.00 85.19 308 SER A O 1
ATOM 2408 N N . LEU A 1 309 ? -19.718 -9.219 10.936 1.00 88.88 309 LEU A N 1
ATOM 2409 C CA . LEU A 1 309 ? -19.977 -9.785 9.605 1.00 88.88 309 LEU A CA 1
ATOM 2410 C C . LEU A 1 309 ? -19.811 -8.734 8.492 1.00 88.88 309 LEU A C 1
ATOM 2412 O O . LEU A 1 309 ? -19.227 -9.022 7.448 1.00 88.88 309 LEU A O 1
ATOM 2416 N N . HIS A 1 310 ? -20.276 -7.508 8.744 1.00 87.56 310 HIS A N 1
ATOM 2417 C CA . HIS A 1 310 ? -20.135 -6.389 7.817 1.00 87.56 310 HIS A CA 1
ATOM 2418 C C . HIS A 1 310 ? -18.661 -6.032 7.572 1.00 87.56 310 HIS A C 1
ATOM 2420 O O . HIS A 1 310 ? -18.234 -5.964 6.423 1.00 87.56 310 HIS A O 1
ATOM 2426 N N . ALA A 1 311 ? -17.863 -5.886 8.636 1.00 87.94 311 ALA A N 1
ATOM 2427 C CA . ALA A 1 311 ? -16.449 -5.534 8.518 1.00 87.94 311 ALA A CA 1
ATOM 2428 C C . ALA A 1 311 ? -15.641 -6.613 7.776 1.00 87.94 311 ALA A C 1
ATOM 2430 O O . ALA A 1 311 ? -14.814 -6.287 6.927 1.00 87.94 311 ALA A O 1
ATOM 2431 N N . ARG A 1 312 ? -15.920 -7.897 8.036 1.00 92.19 312 ARG A N 1
ATOM 2432 C CA . ARG A 1 312 ? -15.278 -9.024 7.336 1.00 92.19 312 ARG A CA 1
ATOM 2433 C C . ARG A 1 312 ? -15.616 -9.057 5.851 1.00 92.19 312 ARG A C 1
ATOM 2435 O O . ARG A 1 312 ? -14.726 -9.190 5.018 1.00 92.19 312 ARG A O 1
ATOM 2442 N N . THR A 1 313 ? -16.896 -8.886 5.529 1.00 92.31 313 THR A N 1
ATOM 2443 C CA . THR A 1 313 ? -17.372 -8.871 4.140 1.00 92.31 313 THR A CA 1
ATOM 2444 C C . THR A 1 313 ? -16.753 -7.710 3.364 1.00 92.31 313 THR A C 1
ATOM 2446 O O . THR A 1 313 ? -16.260 -7.909 2.257 1.00 92.31 313 THR A O 1
ATOM 2449 N N . ASN A 1 314 ? -16.703 -6.515 3.961 1.00 91.44 314 ASN A N 1
ATOM 2450 C CA . ASN A 1 314 ? -16.063 -5.354 3.343 1.00 91.44 314 ASN A CA 1
ATOM 2451 C C . ASN A 1 314 ? -14.559 -5.568 3.147 1.00 91.44 314 ASN A C 1
ATOM 2453 O O . ASN A 1 314 ? -14.043 -5.249 2.081 1.00 91.44 314 ASN A O 1
ATOM 2457 N N . PHE A 1 315 ? -13.863 -6.142 4.136 1.00 94.00 315 PHE A N 1
ATOM 2458 C CA . PHE A 1 315 ? -12.436 -6.446 4.019 1.00 94.00 315 PHE A CA 1
ATOM 2459 C C . PHE A 1 315 ? -12.149 -7.355 2.820 1.00 94.00 315 PHE A C 1
ATOM 2461 O O . PHE A 1 315 ? -11.265 -7.048 2.021 1.00 94.00 315 PHE A O 1
ATOM 2468 N N . ILE A 1 316 ? -12.912 -8.443 2.659 1.00 95.31 316 ILE A N 1
ATOM 2469 C CA . ILE A 1 316 ? -12.743 -9.342 1.514 1.00 95.31 316 ILE A CA 1
ATOM 2470 C C . ILE A 1 316 ? -13.103 -8.630 0.213 1.00 95.31 316 ILE A C 1
ATOM 2472 O O . ILE A 1 316 ? -12.281 -8.614 -0.693 1.00 95.31 316 ILE A O 1
ATOM 2476 N N . ASN A 1 317 ? -14.273 -7.994 0.115 1.00 94.62 317 ASN A N 1
ATOM 2477 C CA . ASN A 1 317 ? -14.722 -7.357 -1.127 1.00 94.62 317 ASN A CA 1
ATOM 2478 C C . ASN A 1 317 ? -13.757 -6.272 -1.624 1.00 94.62 317 ASN A C 1
ATOM 2480 O O . ASN A 1 317 ? -13.470 -6.216 -2.818 1.00 94.62 317 ASN A O 1
ATOM 2484 N N . ASN A 1 318 ? -13.217 -5.453 -0.71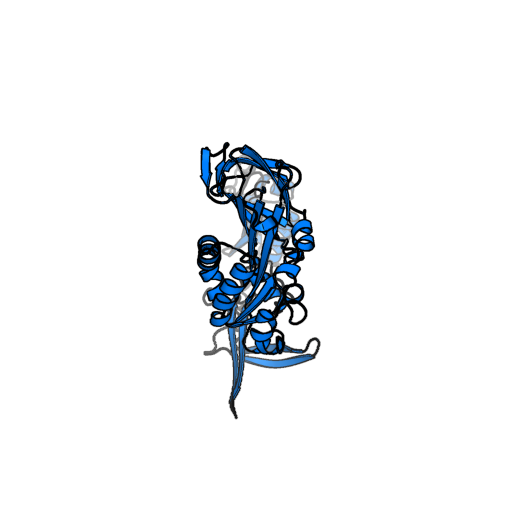8 1.00 92.88 318 ASN A N 1
ATOM 2485 C CA . ASN A 1 318 ? -12.298 -4.370 -1.072 1.00 92.88 318 ASN A CA 1
ATOM 2486 C C . ASN A 1 318 ? -10.947 -4.881 -1.594 1.00 92.88 318 ASN A C 1
ATOM 2488 O O . ASN A 1 318 ? -10.288 -4.188 -2.366 1.00 92.88 318 ASN A O 1
ATOM 2492 N N . ASN A 1 319 ? -10.538 -6.086 -1.188 1.00 95.19 319 ASN A N 1
ATOM 2493 C CA . ASN A 1 319 ? -9.230 -6.653 -1.522 1.00 95.19 319 ASN A CA 1
ATOM 2494 C C . ASN A 1 319 ? -9.311 -7.863 -2.469 1.00 95.19 319 ASN A C 1
ATOM 2496 O O . ASN A 1 319 ? -8.280 -8.346 -2.932 1.00 95.19 319 ASN A O 1
ATOM 2500 N N . LEU A 1 320 ? -10.518 -8.329 -2.812 1.00 94.69 320 LEU A N 1
ATOM 2501 C CA . LEU A 1 320 ? -10.740 -9.546 -3.596 1.00 94.69 320 LEU A CA 1
ATOM 2502 C C . LEU A 1 320 ? -10.032 -9.495 -4.947 1.00 94.69 320 LEU A C 1
ATOM 2504 O O . LEU A 1 320 ? -9.434 -10.486 -5.349 1.00 94.69 320 LEU A O 1
ATOM 2508 N N . HIS A 1 321 ? -10.060 -8.339 -5.617 1.00 93.31 321 HIS A N 1
ATOM 2509 C CA . HIS A 1 321 ? -9.376 -8.153 -6.894 1.00 93.31 321 HIS A CA 1
ATOM 2510 C C . HIS A 1 321 ? -7.865 -8.397 -6.766 1.00 93.31 321 HIS A C 1
ATOM 2512 O O . HIS A 1 321 ? -7.298 -9.135 -7.568 1.00 93.31 321 HIS A O 1
ATOM 2518 N N . ALA A 1 322 ? -7.225 -7.830 -5.737 1.00 92.31 322 ALA A N 1
ATOM 2519 C CA . ALA A 1 322 ? -5.792 -7.997 -5.498 1.00 92.31 322 ALA A CA 1
ATOM 2520 C C . ALA A 1 322 ? -5.445 -9.450 -5.144 1.00 92.31 322 ALA A C 1
ATOM 2522 O O . ALA A 1 322 ? -4.504 -10.015 -5.688 1.00 92.31 322 ALA A O 1
ATOM 2523 N N . PHE A 1 323 ? -6.260 -10.102 -4.311 1.00 95.06 323 PHE A N 1
ATOM 2524 C CA . PHE A 1 323 ? -6.077 -11.521 -4.000 1.00 95.06 323 PHE A CA 1
ATOM 2525 C C . PHE A 1 323 ? -6.254 -12.411 -5.238 1.00 95.06 323 PHE A C 1
ATOM 2527 O O . PHE A 1 323 ? -5.459 -13.317 -5.462 1.00 95.06 323 PHE A O 1
ATOM 2534 N N . SER A 1 324 ? -7.258 -12.134 -6.074 1.00 94.94 324 SER A N 1
ATOM 2535 C CA . SER A 1 324 ? -7.569 -12.934 -7.267 1.00 94.94 324 SER A CA 1
ATOM 2536 C C . SER A 1 324 ? -6.542 -12.811 -8.394 1.00 94.94 324 SER A C 1
ATOM 2538 O O . SER A 1 324 ? -6.560 -13.621 -9.318 1.00 94.94 324 SER A O 1
ATOM 2540 N N . ALA A 1 325 ? -5.645 -11.822 -8.320 1.00 93.75 325 ALA A N 1
ATOM 2541 C CA . ALA A 1 325 ? -4.533 -11.686 -9.255 1.00 93.75 325 ALA A CA 1
ATOM 2542 C C . ALA A 1 325 ? -3.515 -12.834 -9.123 1.00 93.75 325 ALA A C 1
ATOM 2544 O O . ALA A 1 325 ? -2.728 -13.062 -10.040 1.00 93.75 325 ALA A O 1
ATOM 2545 N N . HIS A 1 326 ? -3.563 -13.581 -8.015 1.00 93.88 326 HIS A N 1
ATOM 2546 C CA . HIS A 1 326 ? -2.618 -14.643 -7.696 1.00 93.88 326 HIS A CA 1
ATOM 2547 C C . HIS A 1 326 ? -3.319 -15.987 -7.566 1.00 93.88 326 HIS A C 1
ATOM 2549 O O . HIS A 1 326 ? -4.352 -16.111 -6.913 1.00 93.88 326 HIS A O 1
ATOM 2555 N N . LYS A 1 327 ? -2.724 -17.032 -8.147 1.00 94.81 327 LYS A N 1
ATOM 2556 C CA . LYS A 1 327 ? -3.222 -18.407 -7.998 1.00 94.81 327 LYS A CA 1
ATOM 2557 C C . LYS A 1 327 ? -2.987 -18.938 -6.580 1.00 94.81 327 LYS A C 1
ATOM 2559 O O . LYS A 1 327 ? -3.892 -19.517 -5.975 1.00 94.81 327 LYS A O 1
ATOM 2564 N N . ASN A 1 328 ? -1.780 -18.715 -6.064 1.00 95.00 328 ASN A N 1
ATOM 2565 C CA . ASN A 1 328 ? -1.349 -19.095 -4.724 1.00 95.00 328 ASN A CA 1
ATOM 2566 C C . ASN A 1 328 ? -0.890 -17.840 -3.981 1.00 95.00 328 ASN A C 1
ATOM 2568 O O . ASN A 1 328 ? -0.216 -16.985 -4.559 1.00 95.00 328 ASN A O 1
ATOM 2572 N N . ILE A 1 329 ? -1.253 -17.738 -2.706 1.00 96.31 329 ILE A N 1
ATOM 2573 C CA . ILE A 1 329 ? -0.998 -16.563 -1.875 1.00 96.31 329 ILE A CA 1
ATOM 2574 C C . ILE A 1 329 ? -0.169 -16.994 -0.675 1.00 96.31 329 ILE A C 1
ATOM 2576 O O . ILE A 1 329 ? -0.601 -17.854 0.094 1.00 96.31 329 ILE A O 1
ATOM 2580 N N . ALA A 1 330 ? 0.986 -16.357 -0.493 1.00 95.69 330 ALA A N 1
ATOM 2581 C CA . ALA A 1 330 ? 1.725 -16.395 0.762 1.00 95.69 330 ALA A CA 1
ATOM 2582 C C . ALA A 1 330 ? 1.419 -15.132 1.571 1.00 95.69 330 ALA A C 1
ATOM 2584 O O . ALA A 1 330 ? 1.405 -14.036 1.014 1.00 95.69 330 ALA A O 1
ATOM 2585 N N . TYR A 1 331 ? 1.179 -15.258 2.874 1.00 96.44 331 TYR A N 1
ATOM 2586 C CA . TYR A 1 331 ? 0.786 -14.131 3.721 1.00 96.44 331 TYR A CA 1
ATOM 2587 C C . TYR A 1 331 ? 1.212 -14.300 5.179 1.00 96.44 331 TYR A C 1
ATOM 2589 O O . TYR A 1 331 ? 1.565 -15.389 5.640 1.00 96.44 331 TYR A O 1
ATOM 2597 N N . ARG A 1 332 ? 1.134 -13.197 5.927 1.00 94.69 332 ARG A N 1
ATOM 2598 C CA . ARG A 1 332 ? 1.137 -13.189 7.396 1.00 94.69 332 ARG A CA 1
ATOM 2599 C C . ARG A 1 332 ? 0.524 -11.899 7.939 1.00 94.69 332 ARG A C 1
ATOM 2601 O O . ARG A 1 332 ? 0.468 -10.890 7.239 1.00 94.69 332 ARG A O 1
ATOM 2608 N N . PHE A 1 333 ? 0.174 -11.904 9.222 1.00 95.06 333 PHE A N 1
ATOM 2609 C CA . PHE A 1 333 ? -0.093 -10.674 9.968 1.00 95.06 333 PHE A CA 1
ATOM 2610 C C . PHE A 1 333 ? 1.187 -10.133 10.613 1.00 95.06 333 PHE A C 1
ATOM 2612 O O . PHE A 1 333 ? 2.014 -10.896 11.119 1.00 95.06 333 PHE A O 1
ATOM 2619 N N . LEU A 1 334 ? 1.363 -8.812 10.600 1.00 92.06 334 LEU A N 1
ATOM 2620 C CA . LEU A 1 334 ? 2.417 -8.151 11.369 1.00 92.06 334 LEU A CA 1
ATOM 2621 C C . LEU A 1 334 ? 1.993 -7.975 12.828 1.00 92.06 334 LEU A C 1
ATOM 2623 O O . LEU A 1 334 ? 0.826 -7.728 13.124 1.00 92.06 334 LEU A O 1
ATOM 2627 N N . SER A 1 335 ? 2.965 -8.063 13.738 1.00 91.56 335 SER A N 1
ATOM 2628 C CA . SER A 1 335 ? 2.728 -7.778 15.151 1.00 91.56 335 SER A CA 1
ATOM 2629 C C . SER A 1 335 ? 2.566 -6.271 15.392 1.00 91.56 335 SER A C 1
ATOM 2631 O O . SER A 1 335 ? 3.196 -5.474 14.685 1.00 91.56 335 SER A O 1
ATOM 2633 N N . PRO A 1 336 ? 1.819 -5.854 16.432 1.00 90.12 336 PRO A N 1
ATOM 2634 C CA . PRO A 1 336 ? 1.600 -4.440 16.747 1.00 90.12 336 PRO A CA 1
ATOM 2635 C C . PRO A 1 336 ? 2.885 -3.609 16.831 1.00 90.12 336 PRO A C 1
ATOM 2637 O O . PRO A 1 336 ? 2.938 -2.506 16.297 1.00 90.12 336 PRO A O 1
ATOM 2640 N N . THR A 1 337 ? 3.953 -4.162 17.417 1.00 88.12 337 THR A N 1
ATOM 2641 C CA . THR A 1 337 ? 5.259 -3.491 17.528 1.00 88.12 337 THR A CA 1
ATOM 2642 C C . THR A 1 337 ? 5.879 -3.185 16.165 1.00 88.12 337 THR A C 1
ATOM 2644 O O . THR A 1 337 ? 6.425 -2.105 15.964 1.00 88.12 337 THR A O 1
ATOM 2647 N N . LYS A 1 338 ? 5.788 -4.114 15.203 1.00 88.25 338 LYS A N 1
ATOM 2648 C CA . LYS A 1 338 ? 6.321 -3.889 13.851 1.00 88.25 338 LYS A CA 1
ATOM 2649 C C . LYS A 1 338 ? 5.528 -2.822 13.108 1.00 88.25 338 LYS A C 1
ATOM 2651 O O . LYS A 1 338 ? 6.125 -2.025 12.395 1.00 88.25 338 LYS A O 1
ATOM 2656 N N . ILE A 1 339 ? 4.209 -2.808 13.294 1.00 90.00 339 ILE A N 1
ATOM 2657 C CA . ILE A 1 339 ? 3.335 -1.820 12.662 1.00 90.00 339 ILE A CA 1
ATOM 2658 C C . ILE A 1 339 ? 3.610 -0.428 13.250 1.00 90.00 339 ILE A C 1
ATOM 2660 O O . ILE A 1 339 ? 3.802 0.512 12.488 1.00 90.00 339 ILE A O 1
ATOM 2664 N N . ALA A 1 340 ? 3.710 -0.301 14.578 1.00 88.38 340 ALA A N 1
ATOM 2665 C CA . ALA A 1 340 ? 3.993 0.971 15.253 1.00 88.38 340 ALA A CA 1
ATOM 2666 C C . ALA A 1 340 ? 5.339 1.590 14.837 1.00 88.38 340 ALA A C 1
ATOM 2668 O O . ALA A 1 340 ? 5.443 2.804 14.713 1.00 88.38 340 ALA A O 1
ATOM 2669 N N . ASN A 1 341 ? 6.351 0.764 14.543 1.00 86.94 341 ASN A N 1
ATOM 2670 C CA . ASN A 1 341 ? 7.635 1.248 14.024 1.00 86.94 341 ASN A CA 1
ATOM 2671 C C . ASN A 1 341 ? 7.533 1.864 12.617 1.00 86.94 341 ASN A C 1
ATOM 2673 O O . ASN A 1 341 ? 8.405 2.650 12.244 1.00 86.94 341 ASN A O 1
ATOM 2677 N N . ALA A 1 342 ? 6.520 1.485 11.831 1.00 87.25 342 ALA A N 1
ATOM 2678 C CA . ALA A 1 342 ? 6.268 2.029 10.499 1.00 87.25 342 ALA A CA 1
ATOM 2679 C C . ALA A 1 342 ? 5.310 3.225 10.557 1.00 87.25 342 ALA A C 1
ATOM 2681 O O . ALA A 1 342 ? 5.636 4.308 10.074 1.00 87.25 342 ALA A O 1
ATOM 2682 N N . ILE A 1 343 ? 4.134 3.022 11.154 1.00 92.56 343 ILE A N 1
ATOM 2683 C CA . ILE A 1 343 ? 3.075 4.021 11.290 1.00 92.56 343 ILE A CA 1
ATOM 2684 C C . ILE A 1 343 ? 2.532 3.937 12.713 1.00 92.56 343 ILE A C 1
ATOM 2686 O O . ILE A 1 343 ? 1.883 2.952 13.092 1.00 92.56 343 ILE A O 1
ATOM 2690 N N . ASP A 1 344 ? 2.767 4.982 13.493 1.00 94.56 344 ASP A N 1
ATOM 2691 C CA . ASP A 1 344 ? 2.206 5.126 14.829 1.00 94.56 344 ASP A CA 1
ATOM 2692 C C . ASP A 1 344 ? 0.873 5.882 14.777 1.00 94.56 344 ASP A C 1
ATOM 2694 O O . ASP A 1 344 ? 0.726 6.861 14.042 1.00 94.56 344 ASP A O 1
ATOM 2698 N N . ILE A 1 345 ? -0.108 5.408 15.548 1.00 95.00 345 ILE A N 1
ATOM 2699 C CA . ILE A 1 345 ? -1.449 5.997 15.616 1.00 95.00 345 ILE A CA 1
ATOM 2700 C C . ILE A 1 345 ? -1.737 6.333 17.070 1.00 95.00 345 ILE A C 1
ATOM 2702 O O . ILE A 1 345 ? -1.725 5.453 17.927 1.00 95.00 345 ILE A O 1
ATOM 2706 N N . SER A 1 346 ? -2.073 7.591 17.333 1.00 95.12 346 SER A N 1
ATOM 2707 C CA . SER A 1 346 ? -2.523 8.035 18.652 1.00 95.12 346 SER A CA 1
ATOM 2708 C C . SER A 1 346 ? -3.840 8.792 18.555 1.00 95.12 346 SER A C 1
ATOM 2710 O O . SER A 1 346 ? -4.169 9.381 17.524 1.00 95.12 346 SER A O 1
ATOM 2712 N N . VAL A 1 347 ? -4.616 8.749 19.634 1.00 96.25 347 VAL A N 1
ATOM 2713 C CA . VAL A 1 347 ? -5.896 9.452 19.756 1.00 96.25 347 VAL A CA 1
ATOM 2714 C C . VAL A 1 347 ? -5.946 10.208 21.075 1.00 96.25 347 VAL A C 1
ATOM 2716 O O . VAL A 1 347 ? -5.285 9.820 22.035 1.00 96.25 347 VAL A O 1
ATOM 2719 N N . THR A 1 348 ? -6.734 11.278 21.143 1.00 96.00 348 THR A N 1
ATOM 2720 C CA . THR A 1 348 ? -6.888 12.060 22.386 1.00 96.00 348 THR A CA 1
ATOM 2721 C C . THR A 1 348 ? -7.838 11.434 23.402 1.00 96.00 348 THR A C 1
ATOM 2723 O O . THR A 1 348 ? -7.863 11.870 24.549 1.00 96.00 348 THR A O 1
ATOM 2726 N N . ALA A 1 349 ? -8.649 10.455 22.997 1.00 91.69 349 ALA A N 1
ATOM 2727 C CA . ALA A 1 349 ? -9.542 9.743 23.904 1.00 91.69 349 ALA A CA 1
ATOM 2728 C C . ALA A 1 349 ? -8.759 8.715 24.739 1.00 91.69 349 ALA A C 1
ATOM 2730 O O . ALA A 1 349 ? -8.078 7.858 24.182 1.00 91.69 349 ALA A O 1
ATOM 2731 N N . ASP A 1 350 ? -8.901 8.776 26.063 1.00 87.88 350 ASP A N 1
ATOM 2732 C CA . ASP A 1 350 ? -8.283 7.855 27.022 1.00 87.88 350 ASP A CA 1
ATOM 2733 C C . ASP A 1 350 ? -9.342 7.411 28.052 1.00 87.88 350 ASP A C 1
ATOM 2735 O O . ASP A 1 350 ? -10.080 8.268 28.554 1.00 87.88 350 ASP A O 1
ATOM 2739 N N . PRO A 1 351 ? -9.482 6.108 28.367 1.00 90.44 351 PRO A N 1
ATOM 2740 C CA . PRO A 1 351 ? -8.751 4.958 27.821 1.00 90.44 351 PRO A CA 1
ATOM 2741 C C . PRO A 1 351 ? -9.131 4.614 26.374 1.00 90.44 351 PRO A C 1
ATOM 2743 O O . PRO A 1 351 ? -10.305 4.665 26.005 1.00 90.44 351 PRO A O 1
ATOM 2746 N N . CYS A 1 352 ? -8.143 4.196 25.572 1.00 93.50 352 CYS A N 1
ATOM 2747 C CA . CYS A 1 352 ? -8.335 3.718 24.199 1.00 93.50 352 CYS A CA 1
ATOM 2748 C C . CYS A 1 352 ? -7.734 2.324 23.982 1.00 93.50 352 CYS A C 1
ATOM 2750 O O . CYS A 1 352 ? -6.596 2.043 24.357 1.00 93.50 352 CYS A O 1
ATOM 2752 N N . VAL A 1 353 ? -8.495 1.458 23.315 1.00 93.56 353 VAL A N 1
ATOM 2753 C CA . VAL A 1 353 ? -8.078 0.106 22.939 1.00 93.56 353 VAL A CA 1
ATOM 2754 C C . VAL A 1 353 ? -7.789 0.065 21.444 1.00 93.56 353 VAL A C 1
ATOM 2756 O O . VAL A 1 353 ? -8.682 0.279 20.624 1.00 93.56 353 VAL A O 1
ATOM 2759 N N . PHE A 1 354 ? -6.553 -0.267 21.081 1.00 92.69 354 PHE A N 1
ATOM 2760 C CA . PHE A 1 354 ? -6.156 -0.453 19.688 1.00 92.69 354 PHE A CA 1
ATOM 2761 C C . PHE A 1 354 ? -6.225 -1.925 19.287 1.00 92.69 354 PHE A C 1
ATOM 2763 O O . PHE A 1 354 ? -5.823 -2.820 20.026 1.00 92.69 354 PHE A O 1
ATO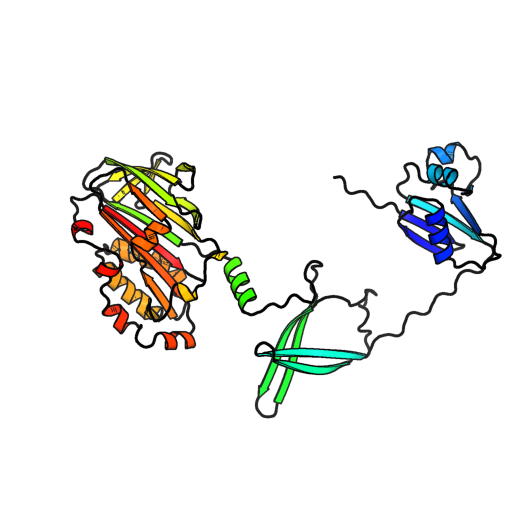M 2770 N N . THR A 1 355 ? -6.718 -2.193 18.085 1.00 92.56 355 THR A N 1
ATOM 2771 C CA . THR A 1 355 ? -6.617 -3.498 17.427 1.00 92.56 355 THR A CA 1
ATOM 2772 C C . THR A 1 355 ? -6.203 -3.249 15.990 1.00 92.56 355 THR A C 1
ATOM 2774 O O . THR A 1 355 ? -6.943 -2.633 15.232 1.00 92.56 355 THR A O 1
ATOM 2777 N N . ARG A 1 356 ? -4.991 -3.672 15.627 1.00 93.44 356 ARG A N 1
ATOM 2778 C CA . ARG A 1 356 ? -4.386 -3.357 14.330 1.00 93.44 356 ARG A CA 1
ATOM 2779 C C . ARG A 1 356 ? -4.121 -4.648 13.574 1.00 93.44 356 ARG A C 1
ATOM 2781 O O . ARG A 1 356 ? -3.296 -5.456 13.990 1.00 93.44 356 ARG A O 1
ATOM 2788 N N . LEU A 1 357 ? -4.851 -4.850 12.487 1.00 94.94 357 LEU A N 1
ATOM 2789 C CA . LEU A 1 357 ? -4.759 -6.021 11.628 1.00 94.94 357 LEU A CA 1
ATOM 2790 C C . LEU A 1 357 ? -4.021 -5.625 10.359 1.00 94.94 357 LEU A C 1
ATOM 2792 O O . LEU A 1 357 ? -4.621 -5.079 9.440 1.00 94.94 357 LEU A O 1
ATOM 2796 N N . PHE A 1 358 ? -2.720 -5.889 10.313 1.00 94.94 358 PHE A N 1
ATOM 2797 C CA . PHE A 1 358 ? -1.898 -5.552 9.156 1.00 94.94 358 PHE A CA 1
ATOM 2798 C C . PHE A 1 358 ? -1.490 -6.827 8.424 1.00 94.94 358 PHE A C 1
ATOM 2800 O O . PHE A 1 358 ? -0.577 -7.540 8.850 1.00 94.94 358 PHE A O 1
ATOM 2807 N N . LEU A 1 359 ? -2.205 -7.121 7.343 1.00 96.12 359 LEU A N 1
ATOM 2808 C CA . LEU A 1 359 ? -1.963 -8.254 6.466 1.00 96.12 359 LEU A CA 1
ATOM 2809 C C . LEU A 1 359 ? -0.916 -7.871 5.422 1.00 96.12 359 LEU A C 1
ATOM 2811 O O . LEU A 1 359 ? -1.123 -6.941 4.644 1.00 96.12 359 LEU A O 1
ATOM 2815 N N . ILE A 1 360 ? 0.172 -8.630 5.368 1.00 94.06 360 ILE A N 1
ATOM 2816 C CA . ILE A 1 360 ? 1.072 -8.616 4.217 1.00 94.06 360 ILE A CA 1
ATOM 2817 C C . ILE A 1 360 ? 0.862 -9.886 3.402 1.00 94.06 360 ILE A C 1
ATOM 2819 O O . ILE A 1 360 ? 0.694 -10.962 3.984 1.00 94.06 360 ILE 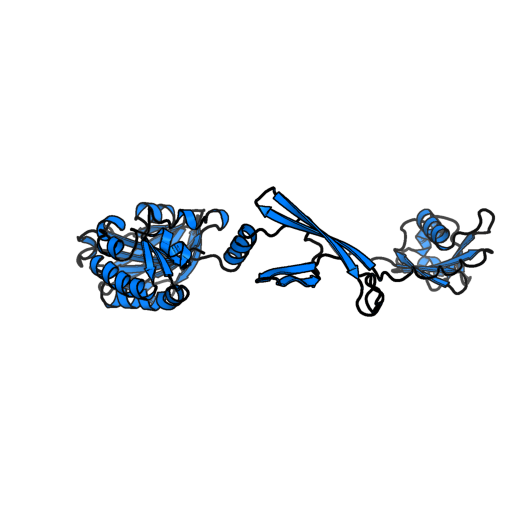A O 1
ATOM 2823 N N . PHE A 1 361 ? 0.875 -9.778 2.078 1.00 95.19 361 PHE A N 1
ATOM 2824 C CA . PHE A 1 361 ? 0.758 -10.938 1.198 1.00 95.19 361 PHE A CA 1
ATOM 2825 C C . PHE A 1 361 ? 1.555 -10.762 -0.095 1.00 95.19 361 PHE A C 1
ATOM 2827 O O . PHE A 1 361 ? 1.900 -9.643 -0.456 1.00 95.19 361 PHE A O 1
ATOM 2834 N N . ARG A 1 362 ? 1.841 -11.865 -0.784 1.00 92.00 362 ARG A N 1
ATOM 2835 C CA . ARG A 1 362 ? 2.409 -11.880 -2.137 1.00 92.00 362 ARG A CA 1
ATOM 2836 C C . ARG A 1 362 ? 1.899 -13.080 -2.925 1.00 92.00 362 ARG A C 1
ATOM 2838 O O . ARG A 1 362 ? 1.540 -14.105 -2.334 1.00 92.00 362 ARG A O 1
ATOM 2845 N N . GLY A 1 363 ? 1.911 -12.962 -4.247 1.00 91.81 363 GLY A N 1
ATOM 2846 C CA . GLY A 1 363 ? 1.734 -14.102 -5.139 1.00 91.81 363 GLY A CA 1
ATOM 2847 C C . GLY A 1 363 ? 2.936 -15.033 -5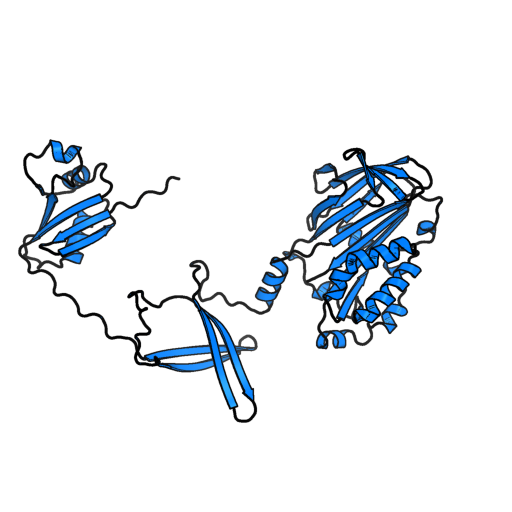.103 1.00 91.81 363 GLY A C 1
ATOM 2848 O O . GLY A 1 363 ? 4.077 -14.577 -5.006 1.00 91.81 363 GLY A O 1
ATOM 2849 N N . ILE A 1 364 ? 2.690 -16.340 -5.182 1.00 90.31 364 ILE A N 1
ATOM 2850 C CA . ILE A 1 364 ? 3.751 -17.343 -5.327 1.00 90.31 364 ILE A CA 1
ATOM 2851 C C . ILE A 1 364 ? 3.438 -18.308 -6.471 1.00 90.31 364 ILE A C 1
ATOM 2853 O O . ILE A 1 364 ? 2.272 -18.568 -6.783 1.00 90.31 364 ILE A O 1
ATOM 2857 N N . SER A 1 365 ? 4.484 -18.845 -7.097 1.00 91.06 365 SER A N 1
ATOM 2858 C CA . SER A 1 365 ? 4.350 -19.874 -8.130 1.00 91.06 365 SER A CA 1
ATOM 2859 C C . SER A 1 365 ? 3.912 -21.221 -7.531 1.00 91.06 365 SER A C 1
ATOM 2861 O O . SER A 1 365 ? 3.901 -21.404 -6.312 1.00 91.06 365 SER A O 1
ATOM 2863 N N . ASP A 1 366 ? 3.518 -22.177 -8.377 1.00 89.69 366 ASP A N 1
ATOM 2864 C CA . ASP A 1 366 ? 3.228 -23.545 -7.916 1.00 89.69 366 ASP A CA 1
ATOM 2865 C C . ASP A 1 366 ? 4.489 -24.234 -7.358 1.00 89.69 366 ASP A C 1
ATOM 2867 O O . ASP A 1 366 ? 4.393 -24.985 -6.387 1.00 89.69 366 ASP A O 1
ATOM 2871 N N . ASP A 1 367 ? 5.664 -23.931 -7.918 1.00 88.38 367 ASP A N 1
ATOM 2872 C CA . ASP A 1 367 ? 6.949 -24.468 -7.456 1.00 88.38 367 ASP A CA 1
ATOM 2873 C C . ASP A 1 367 ? 7.298 -23.931 -6.058 1.00 88.38 367 ASP A C 1
ATOM 2875 O O . ASP A 1 367 ? 7.679 -24.689 -5.161 1.00 88.38 367 ASP A O 1
ATOM 2879 N N . ASP A 1 368 ? 7.078 -22.631 -5.831 1.00 87.00 368 ASP A N 1
ATOM 2880 C CA . ASP A 1 368 ? 7.327 -21.984 -4.538 1.00 87.00 368 ASP A CA 1
ATOM 2881 C C . ASP A 1 368 ? 6.340 -22.417 -3.453 1.00 87.00 368 ASP A C 1
ATOM 2883 O O . ASP A 1 368 ? 6.681 -22.407 -2.269 1.00 87.00 368 ASP A O 1
ATOM 2887 N N . LEU A 1 369 ? 5.119 -22.819 -3.822 1.00 88.62 369 LEU A N 1
ATOM 2888 C CA . LEU A 1 369 ? 4.143 -23.342 -2.864 1.00 88.62 369 LEU A CA 1
ATOM 2889 C C . LEU A 1 369 ? 4.692 -24.581 -2.140 1.00 88.62 369 LEU A C 1
ATOM 2891 O O . LEU A 1 369 ? 4.456 -24.749 -0.943 1.00 88.62 369 LEU A O 1
ATOM 2895 N N . GLY A 1 370 ? 5.496 -25.398 -2.829 1.00 88.25 370 GLY A N 1
ATOM 2896 C CA . GLY A 1 370 ? 6.193 -26.538 -2.232 1.00 88.25 370 GLY A CA 1
ATOM 2897 C C . GLY A 1 370 ? 7.170 -26.150 -1.115 1.00 88.25 370 GLY A C 1
ATOM 2898 O O . GLY A 1 370 ? 7.364 -26.926 -0.179 1.00 88.25 370 GLY A O 1
ATOM 2899 N N . LEU A 1 371 ? 7.733 -24.935 -1.146 1.00 88.62 371 LEU A N 1
ATOM 2900 C CA . LEU A 1 371 ? 8.631 -24.427 -0.099 1.00 88.62 371 LEU A CA 1
ATOM 2901 C C . LEU A 1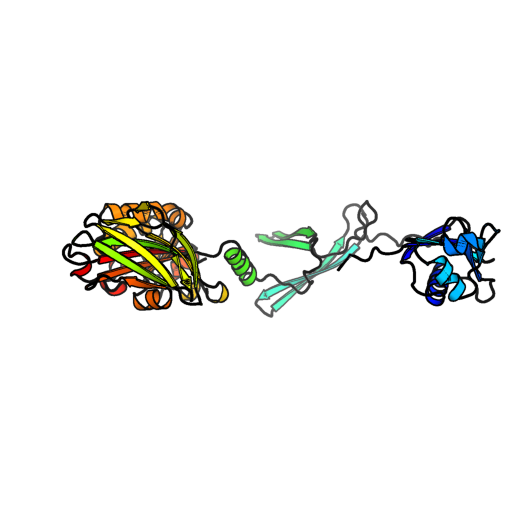 371 ? 7.899 -24.170 1.226 1.00 88.62 371 LEU A C 1
ATOM 2903 O O . LEU A 1 371 ? 8.525 -24.172 2.283 1.00 88.62 371 LEU A O 1
ATOM 2907 N N . PHE A 1 372 ? 6.577 -23.981 1.183 1.00 92.00 372 PHE A N 1
ATOM 2908 C CA . PHE A 1 372 ? 5.712 -23.812 2.353 1.00 92.00 372 PHE A CA 1
ATOM 2909 C C . PHE A 1 372 ? 5.143 -25.145 2.865 1.00 92.00 372 PHE A C 1
ATOM 2911 O O . PHE A 1 372 ? 4.136 -25.167 3.575 1.00 92.00 372 PHE A O 1
ATOM 2918 N N . ALA A 1 373 ? 5.780 -26.276 2.545 1.00 86.31 373 ALA A N 1
ATOM 2919 C CA . ALA A 1 373 ? 5.424 -27.564 3.128 1.00 86.31 373 ALA A CA 1
ATOM 2920 C C . ALA A 1 373 ? 5.502 -27.503 4.670 1.00 86.31 373 ALA A C 1
ATOM 2922 O O . ALA A 1 373 ? 6.562 -27.261 5.243 1.00 86.31 373 ALA A O 1
ATOM 2923 N N . GLY A 1 374 ? 4.366 -27.711 5.345 1.00 88.25 374 GLY A N 1
ATOM 2924 C CA . GLY A 1 374 ? 4.243 -27.562 6.804 1.00 88.25 374 GLY A CA 1
ATOM 2925 C C . GLY A 1 374 ? 3.956 -26.133 7.288 1.00 88.25 374 GLY A C 1
ATOM 2926 O O . GLY A 1 374 ? 3.987 -25.880 8.487 1.00 88.25 374 GLY A O 1
ATOM 2927 N N . ALA A 1 375 ? 3.669 -25.208 6.374 1.00 92.06 375 ALA A N 1
ATOM 2928 C CA . ALA A 1 375 ? 3.150 -23.868 6.637 1.00 92.06 375 ALA A CA 1
ATOM 2929 C C . ALA A 1 375 ? 1.961 -23.581 5.700 1.00 92.06 375 ALA A C 1
ATOM 2931 O O . ALA A 1 375 ? 1.851 -22.510 5.100 1.00 92.06 375 ALA A O 1
ATOM 2932 N N . GLY A 1 376 ? 1.091 -24.581 5.533 1.00 90.94 376 GLY A N 1
ATOM 2933 C CA . GLY A 1 376 ? -0.062 -24.529 4.648 1.00 90.94 376 GLY A CA 1
ATOM 2934 C C . GLY A 1 376 ? -1.350 -24.142 5.371 1.00 90.94 376 GLY A C 1
ATOM 2935 O O . GLY A 1 376 ? -1.350 -23.654 6.503 1.00 90.94 376 GLY A O 1
ATOM 2936 N N . GLU A 1 377 ? -2.481 -24.416 4.721 1.00 91.44 377 GLU A N 1
ATOM 2937 C CA . GLU A 1 377 ? -3.820 -24.154 5.261 1.00 91.44 377 GLU A CA 1
ATOM 2938 C C . GLU A 1 377 ? -4.045 -24.806 6.636 1.00 91.44 377 GLU A C 1
ATOM 2940 O O . GLU A 1 377 ? -4.592 -24.189 7.553 1.00 91.44 377 GLU A O 1
ATOM 2945 N N . LYS A 1 378 ? -3.594 -26.052 6.808 1.00 92.31 378 LYS A N 1
ATOM 2946 C CA . LYS A 1 378 ? -3.775 -26.805 8.053 1.00 92.31 378 LYS A CA 1
ATOM 2947 C C . LYS A 1 378 ? -3.072 -26.125 9.226 1.00 92.31 378 LYS A C 1
ATOM 2949 O O . LYS A 1 378 ? -3.674 -25.967 10.288 1.00 92.31 378 LYS A O 1
ATOM 2954 N N . GLU A 1 379 ? -1.818 -25.728 9.042 1.00 94.44 379 GLU A N 1
ATOM 2955 C CA . GLU A 1 379 ? -1.037 -25.076 10.088 1.00 94.44 379 GLU A CA 1
ATOM 2956 C C . GLU A 1 379 ? -1.567 -23.667 10.370 1.00 94.44 379 GLU A C 1
ATOM 2958 O O . GLU A 1 379 ? -1.740 -23.308 11.537 1.00 94.44 379 GLU A O 1
ATOM 2963 N N . ALA A 1 380 ? -1.958 -22.927 9.329 1.00 93.81 380 ALA A N 1
ATOM 2964 C CA . ALA A 1 380 ? -2.599 -21.621 9.460 1.00 93.81 380 ALA A CA 1
ATOM 2965 C C . ALA A 1 380 ? -3.904 -21.686 10.277 1.00 93.81 380 ALA A C 1
ATOM 2967 O O . ALA A 1 380 ? -4.155 -20.841 11.138 1.00 93.81 380 ALA A O 1
ATOM 2968 N N . ASN A 1 381 ? -4.731 -22.713 10.056 1.00 92.19 381 ASN A N 1
ATOM 2969 C CA . ASN A 1 381 ? -5.974 -22.930 10.806 1.00 92.19 381 ASN A CA 1
ATOM 2970 C C . ASN A 1 381 ? -5.740 -23.277 12.287 1.00 92.19 381 ASN A C 1
ATOM 2972 O O . ASN A 1 381 ? -6.628 -23.060 13.109 1.00 92.19 381 ASN A O 1
ATOM 2976 N N . SER A 1 382 ? -4.563 -23.803 12.637 1.00 92.44 382 SER A N 1
ATOM 2977 C CA . SER A 1 382 ? -4.188 -24.112 14.024 1.00 92.44 382 SER A CA 1
ATOM 2978 C C . SER A 1 382 ? -3.532 -22.943 14.770 1.00 92.44 382 SER A C 1
ATOM 2980 O O . SER A 1 382 ? -3.321 -23.028 15.980 1.00 92.44 382 SER A O 1
ATOM 2982 N N . MET A 1 383 ? -3.202 -21.855 14.068 1.00 93.31 383 MET A N 1
ATOM 2983 C CA . MET A 1 383 ? -2.477 -20.723 14.637 1.00 93.31 383 MET A CA 1
ATOM 2984 C C . MET A 1 383 ? -3.356 -19.866 15.559 1.00 93.31 383 MET A C 1
ATOM 2986 O O . MET A 1 383 ? -4.517 -19.577 15.267 1.00 93.31 383 MET A O 1
ATOM 2990 N N . ASN A 1 384 ? -2.768 -19.375 16.654 1.00 93.38 384 ASN A N 1
ATOM 2991 C CA . ASN A 1 384 ? -3.403 -18.390 17.524 1.00 93.38 384 ASN A CA 1
ATOM 2992 C C . ASN A 1 384 ? -3.259 -16.964 16.960 1.00 93.38 384 ASN A C 1
ATOM 2994 O O . ASN A 1 384 ? -2.352 -16.201 17.313 1.00 93.38 384 ASN A O 1
ATOM 2998 N N . TRP A 1 385 ? -4.185 -16.580 16.085 1.00 94.25 385 TRP A N 1
ATOM 2999 C CA . TRP A 1 385 ? -4.182 -15.251 15.466 1.00 94.25 385 TRP A CA 1
ATOM 3000 C C . TRP A 1 385 ? -4.390 -14.111 16.467 1.00 94.25 385 TRP A C 1
ATOM 3002 O O . TRP A 1 385 ? -3.852 -13.025 16.261 1.00 94.25 385 TRP A O 1
ATOM 3012 N N . ARG A 1 386 ? -5.108 -14.352 17.576 1.00 92.94 386 ARG A N 1
ATOM 3013 C CA . ARG A 1 386 ? -5.338 -13.342 18.625 1.00 92.94 386 ARG A CA 1
ATOM 3014 C C . ARG A 1 386 ? -4.026 -12.880 19.247 1.00 92.94 386 ARG A C 1
ATOM 3016 O O . ARG A 1 386 ? -3.802 -11.682 19.373 1.00 92.94 386 ARG A O 1
ATOM 3023 N N . GLU A 1 387 ? -3.157 -13.824 19.591 1.00 92.62 387 GLU A N 1
ATOM 3024 C CA . GLU A 1 387 ? -1.835 -13.532 20.153 1.00 92.62 387 GLU A CA 1
ATOM 3025 C C . GLU A 1 387 ? -0.949 -12.795 19.143 1.00 92.62 387 GLU A C 1
ATOM 3027 O O . GLU A 1 387 ? -0.317 -11.798 19.482 1.00 92.62 387 GLU A O 1
ATOM 3032 N N . THR A 1 388 ? -0.988 -13.220 17.877 1.00 91.62 388 THR A N 1
ATOM 3033 C CA . THR A 1 388 ? -0.194 -12.623 16.790 1.00 91.62 388 THR A CA 1
ATOM 3034 C C . THR A 1 388 ? -0.463 -11.124 16.625 1.00 91.62 388 THR A C 1
ATOM 3036 O O . THR A 1 388 ? 0.472 -10.341 16.444 1.00 91.62 388 THR A O 1
ATOM 3039 N N . VAL A 1 389 ? -1.732 -10.715 16.712 1.00 92.50 389 VAL A N 1
ATOM 3040 C CA . VAL A 1 389 ? -2.149 -9.314 16.527 1.00 92.50 389 VAL A CA 1
ATOM 3041 C C . VAL A 1 389 ? -2.311 -8.546 17.844 1.00 92.50 389 VAL A C 1
ATOM 3043 O O . VAL A 1 389 ? -2.738 -7.394 17.827 1.00 92.50 389 VAL A O 1
ATOM 3046 N N . GLY A 1 390 ? -1.983 -9.157 18.989 1.00 90.75 390 GLY A N 1
ATOM 3047 C CA . GLY A 1 390 ? -2.131 -8.531 20.308 1.00 90.75 390 GLY A CA 1
ATOM 3048 C C . GLY A 1 390 ? -3.585 -8.233 20.693 1.00 90.75 390 GLY A C 1
ATOM 3049 O O . GLY A 1 390 ? -3.864 -7.226 21.339 1.00 90.75 390 GLY A O 1
ATOM 3050 N N . TRP A 1 391 ? -4.523 -9.076 20.263 1.00 92.81 391 TRP A N 1
ATOM 3051 C CA . TRP A 1 391 ? -5.946 -8.922 20.554 1.00 92.81 391 TRP A CA 1
ATOM 3052 C C . TRP A 1 391 ? -6.248 -9.108 22.050 1.00 92.81 391 TRP A C 1
ATOM 3054 O O . TRP A 1 391 ? -5.672 -9.978 22.704 1.00 92.81 391 TRP A O 1
ATOM 3064 N N . SER A 1 392 ? -7.215 -8.349 22.578 1.00 91.25 392 SER A N 1
ATOM 3065 C CA . SER A 1 392 ? -7.710 -8.482 23.957 1.00 91.25 392 SER A CA 1
ATOM 3066 C C . SER A 1 392 ? -9.242 -8.460 24.014 1.00 91.25 392 SER A C 1
ATOM 3068 O O . SER A 1 392 ? -9.890 -7.963 23.096 1.00 91.25 392 SER A O 1
ATOM 3070 N N . GLU A 1 393 ? -9.843 -8.944 25.106 1.00 90.38 393 GLU A N 1
ATOM 3071 C CA . GLU A 1 393 ? -11.309 -8.912 25.290 1.00 90.38 393 GLU A CA 1
ATOM 3072 C C . GLU A 1 393 ? -11.882 -7.485 25.223 1.00 90.38 393 GLU A C 1
ATOM 3074 O O . GLU A 1 393 ? -12.968 -7.268 24.679 1.00 90.38 393 GLU A O 1
ATOM 3079 N N . ASN A 1 394 ? -11.103 -6.485 25.654 1.00 91.44 394 ASN A N 1
ATOM 3080 C CA . ASN A 1 394 ? -11.486 -5.073 25.591 1.00 91.44 394 ASN A CA 1
ATOM 3081 C C . ASN A 1 394 ? -11.712 -4.586 24.147 1.00 91.44 394 ASN A C 1
ATOM 3083 O O . ASN A 1 394 ? -12.431 -3.614 23.930 1.00 91.44 394 ASN A O 1
ATOM 3087 N N . SER A 1 395 ? -11.173 -5.281 23.137 1.00 87.94 395 SER A N 1
ATOM 3088 C CA . SER A 1 395 ? -11.428 -4.987 21.721 1.00 87.94 395 SER A CA 1
ATOM 3089 C C . SER A 1 395 ? -12.901 -5.194 21.326 1.00 87.94 395 SER A C 1
ATOM 3091 O O . SER A 1 395 ? -13.367 -4.633 20.332 1.00 87.94 395 SER A O 1
ATOM 3093 N N . LYS A 1 396 ? -13.675 -5.971 22.095 1.00 86.94 396 LYS A N 1
ATOM 3094 C CA . LYS A 1 396 ? -15.117 -6.183 21.873 1.00 86.94 396 LYS A CA 1
ATOM 3095 C C . LYS A 1 396 ? -16.011 -5.376 22.809 1.00 86.94 396 LYS A C 1
ATOM 3097 O O . LYS A 1 396 ? -17.204 -5.269 22.529 1.00 86.94 396 LYS A O 1
ATOM 3102 N N . ASP A 1 397 ? -15.454 -4.796 23.866 1.00 90.00 397 ASP A N 1
ATOM 3103 C CA . ASP A 1 397 ? -16.216 -4.072 24.876 1.00 90.00 397 ASP A CA 1
ATOM 3104 C C . ASP A 1 397 ? -16.788 -2.765 24.305 1.00 90.00 397 ASP A C 1
ATOM 3106 O O . ASP A 1 397 ? -16.066 -1.822 23.984 1.00 90.00 397 ASP A O 1
ATOM 3110 N N . THR A 1 398 ? -18.111 -2.699 24.171 1.00 89.25 398 THR A N 1
ATOM 3111 C CA . THR A 1 398 ? -18.814 -1.526 23.634 1.00 89.25 398 THR A CA 1
ATOM 3112 C C . THR A 1 398 ? -18.792 -0.320 24.567 1.00 89.25 398 THR A C 1
ATOM 3114 O O . THR A 1 398 ? -19.170 0.769 24.143 1.00 89.25 398 THR A O 1
ATOM 3117 N N . THR A 1 399 ? -18.370 -0.499 25.819 1.00 92.38 399 THR A N 1
ATOM 3118 C CA . THR A 1 399 ? -18.207 0.587 26.794 1.00 92.38 399 THR A CA 1
ATOM 3119 C C . THR A 1 399 ? -16.847 1.281 26.689 1.00 92.38 399 THR A C 1
ATOM 3121 O O . THR A 1 399 ? -16.670 2.364 27.244 1.00 92.38 399 THR A O 1
ATOM 3124 N N . MET A 1 400 ? -15.913 0.706 25.926 1.00 93.69 400 MET A N 1
ATOM 3125 C CA . MET A 1 400 ? -14.577 1.252 25.697 1.00 93.69 400 MET A CA 1
ATOM 3126 C C . MET A 1 400 ? -14.508 2.062 24.402 1.00 93.69 400 MET A C 1
ATOM 3128 O O . MET A 1 400 ? -15.201 1.771 23.421 1.00 93.69 400 MET A O 1
ATOM 3132 N N . PHE A 1 401 ? -13.606 3.046 24.369 1.00 95.62 401 PHE A N 1
ATOM 3133 C CA . PHE A 1 401 ? -13.192 3.676 23.122 1.00 95.62 401 PHE A CA 1
ATOM 3134 C C . PHE A 1 401 ? -12.236 2.746 22.380 1.00 95.62 401 PHE A C 1
ATOM 3136 O O . PHE A 1 401 ? -11.212 2.332 22.925 1.00 95.62 401 PHE A O 1
ATOM 3143 N N . ARG A 1 402 ? -12.576 2.382 21.146 1.00 93.94 402 ARG A N 1
ATOM 3144 C CA . ARG A 1 402 ? -11.855 1.357 20.393 1.00 93.94 402 ARG A CA 1
ATOM 3145 C C . ARG A 1 402 ? -11.491 1.856 19.012 1.00 93.94 402 ARG A C 1
ATOM 3147 O O . ARG A 1 402 ? -12.318 2.438 18.313 1.00 93.94 402 ARG A O 1
ATOM 3154 N N . VAL A 1 403 ? -10.269 1.555 18.604 1.00 94.12 403 VAL A N 1
ATOM 3155 C CA . VAL A 1 403 ? -9.740 1.860 17.280 1.00 94.12 403 VAL A CA 1
ATOM 3156 C C . VAL A 1 403 ? -9.364 0.547 16.607 1.00 94.12 403 VAL A C 1
ATOM 3158 O O . VAL A 1 403 ? -8.516 -0.197 17.103 1.00 94.12 403 VAL A O 1
ATOM 3161 N N . LEU A 1 404 ? -10.017 0.256 15.484 1.00 93.19 404 LEU A N 1
ATOM 3162 C CA . LEU A 1 404 ? -9.742 -0.905 14.648 1.00 93.19 404 LEU A CA 1
ATOM 3163 C C . LEU A 1 404 ? -9.078 -0.440 13.359 1.00 93.19 404 LEU A C 1
ATOM 3165 O O . LEU A 1 404 ? -9.701 0.245 12.552 1.00 93.19 404 LEU A O 1
ATOM 3169 N N . GLU A 1 405 ? -7.838 -0.853 13.151 1.00 94.00 405 GLU A N 1
ATOM 3170 C CA . GLU A 1 405 ? -7.158 -0.688 11.874 1.00 94.00 405 GLU A CA 1
ATOM 3171 C C . GLU A 1 405 ? -7.174 -2.009 11.103 1.00 94.00 405 GLU A C 1
ATOM 3173 O O . GLU A 1 405 ? -6.800 -3.049 11.647 1.00 94.00 405 GLU A O 1
ATOM 3178 N N . THR A 1 406 ? -7.570 -1.970 9.834 1.00 94.69 406 THR A N 1
ATOM 3179 C CA . THR A 1 406 ? -7.384 -3.075 8.888 1.00 94.69 406 THR A CA 1
ATOM 3180 C C . THR A 1 406 ? -6.569 -2.592 7.705 1.00 94.69 406 THR A C 1
ATOM 3182 O O . THR A 1 406 ? -7.027 -1.728 6.953 1.00 94.69 406 THR A O 1
ATOM 3185 N N . SER A 1 407 ? -5.392 -3.176 7.533 1.00 95.06 407 SER A N 1
ATOM 3186 C CA . SER A 1 407 ? -4.407 -2.751 6.547 1.00 95.06 407 SER A CA 1
ATOM 3187 C C . SER A 1 407 ? -3.959 -3.935 5.710 1.00 95.06 407 SER A C 1
ATOM 3189 O O . SER A 1 407 ? -3.752 -5.032 6.234 1.00 95.06 407 SER A O 1
ATOM 3191 N N . VAL A 1 408 ? -3.830 -3.718 4.406 1.00 95.62 408 VAL A N 1
ATOM 3192 C CA . VAL A 1 408 ? -3.402 -4.735 3.445 1.00 95.62 408 VAL A CA 1
ATOM 3193 C C . VAL A 1 408 ? -2.260 -4.178 2.616 1.00 95.62 408 VAL A C 1
ATOM 3195 O O . VAL A 1 408 ? -2.378 -3.105 2.025 1.00 95.62 408 VAL A O 1
ATOM 3198 N N . TRP A 1 409 ? -1.161 -4.921 2.561 1.00 93.00 409 TRP A N 1
ATOM 3199 C CA . TRP A 1 409 ? -0.006 -4.587 1.742 1.00 93.00 409 TRP A CA 1
ATOM 3200 C C . TRP A 1 409 ? 0.419 -5.800 0.916 1.00 93.00 409 TRP A C 1
ATOM 3202 O O . TRP A 1 409 ? 0.840 -6.828 1.449 1.00 93.00 409 TRP A O 1
ATOM 3212 N N . GLU A 1 410 ? 0.267 -5.671 -0.397 1.00 91.44 410 GLU A N 1
ATOM 3213 C CA . GLU A 1 410 ? 0.813 -6.617 -1.363 1.00 91.44 410 GLU A CA 1
ATOM 3214 C C . GLU A 1 410 ? 2.296 -6.326 -1.557 1.00 91.44 410 GLU A C 1
ATOM 3216 O O . GLU A 1 410 ? 2.660 -5.192 -1.845 1.00 91.44 410 GLU A O 1
ATOM 3221 N N . ILE A 1 411 ? 3.145 -7.328 -1.399 1.00 85.75 411 ILE A N 1
ATOM 3222 C CA . ILE A 1 411 ? 4.578 -7.221 -1.639 1.00 85.75 411 ILE A CA 1
ATOM 3223 C C . ILE A 1 411 ? 4.844 -7.819 -3.022 1.00 85.75 411 ILE A C 1
ATOM 3225 O O . ILE A 1 411 ? 4.326 -8.895 -3.327 1.00 85.75 411 ILE A O 1
ATOM 3229 N N . ALA A 1 412 ? 5.594 -7.088 -3.848 1.00 68.38 412 ALA A N 1
ATOM 3230 C CA . ALA A 1 412 ? 5.885 -7.453 -5.234 1.00 68.38 412 ALA A CA 1
ATOM 3231 C C . ALA A 1 412 ? 6.766 -8.698 -5.356 1.00 68.38 412 ALA A C 1
ATOM 3233 O O . ALA A 1 412 ? 7.611 -8.912 -4.456 1.00 68.38 412 ALA A O 1
#

Foldseek 3Di:
DDPDQFAWEWEAEPPDIDIDGDDPFPVVVVVVNCVQQVFPPPKDKWKKFQLVQFDPQLNVVDPDRIQTCPGGVSVCRRPPPGSYTYMYIDIPGDGDDDDPDDDADQKDWDWDWDDPDVPDTDIDIDMDGDDPSDRQQADPVRDGPDADWDWDWDWDDDPVDTDTDIDTDGDPDPPDDPPDDDDPVNVVLVVCVVPQWKKKKKKFKAALAWDKKKKKKAFDPQKDWDDKPVDWPDPDNSITIFIWTAHNVRWTQTDVVRDIDSIIIIIMGGRSVPDPPCVQFALVAWAKEFLVLVLVLQLVLVVLLPDDPVRSVCLCVVCVVVSVVAGMKIKDWAEPVVVCNGMNMDMPDPPEAEFATAMEMEHDDPVVNVSNVVRYSVNSSVDDSCVRRVHDPVCVDSNHTYMYMHMYTYRD